Protein 1UMZ (pdb70)

Foldseek 3Di:
DFWDACVVWKDWDPDPVQWAADPRRQKIKWWDFPVDTTKMWTPFWFFFFKWKKWKAFFAAFPAQKWKKKKKWFDDQQIWMWIWIWFGHHGPDFIKTWIWIGGGNDILFIWIWTDPDRSNPGIWMWMWGDAQFWIFTDIRNATQWIFGCVVVVVDGDSGFGTIMIMIIMDGHQCQRYPGNPDHDDNVPDTGMMMIHRRDIDGQTADNVGRDRPCHCVDPCNDPCNNDDDPVNVVSNVCRLPPTIDDGSQPPCVNPVPGDPRCVVGVND/DACVVFKDWDDDRVQWAADPRRQKIKWWDFPVDTTKMWTPFWFFFFKWKKWKAFFAAFPAQKWKKKKKWADDPQIWIWIWIWFGHHHPDFIKTWIWIGGGNDILFIWIWTDPDRSNPGIWMWMWGDAQAWIFTDIRNATQWIFGCPVVLVDGDRGFATIMIMIIMGGHCCQRYPGNPDGDDNVPDTGMMMIHDRDTDGQTDHRPGGHRPCHCPDPCNDPPNSDDDPVSVVSNVCRLPPIIDDGSQPPCVNVVHGPPRCVVGVND

InterPro domains:
  IPR000757 Beta-glucanase-like, N-terminal domain [PF00722] (34-214)
  IPR000757 Beta-glucanase-like, N-terminal domain [PS51762] (20-221)
  IPR008263 Glycoside hydrolase, family 16, active site [PS01034] (107-117)
  IPR010713 Xyloglucan endo-transglycosylase, C-terminal [PF06955] (242-288)
  IPR013320 Concanavalin A-like lectin/glucanase domain superfamily [SSF49899] (29-292)
  IPR016455 Xyloglucan endotransglucosylase/hydrolase [PIRSF005604] (13-291)
  IPR016455 Xyloglucan endotransglucosylase/hydrolase [cd02176] (28-288)
  IPR044791 Beta-glucanase/XTH [PTHR31062] (31-288)

GO terms:
  GO:0030247 polysaccharide binding (F, IDA)
  GO:0005737 cytoplasm (C, EXP)
  GO:0016762 xyloglucan:xyloglucosyl transferase activity (F, EXP)

Structure (mmCIF, N/CA/C/O backbone):
data_1UMZ
#
_entry.id   1UMZ
#
_cell.length_a   188.162
_cell.length_b   188.162
_cell.length_c   45.896
_cell.angle_alpha   90.00
_cell.angle_beta   90.00
_cell.angle_gamma   120.00
#
_symmetry.space_group_name_H-M   'P 63'
#
loop_
_entity.id
_entity.type
_entity.pdbx_description
1 polymer 'XYLOGLUCAN ENDOTRANSGLYCOSYLASE'
2 branched beta-D-mannopyranose-(1-4)-2-acetamido-2-deoxy-beta-D-glucopyranose-(1-4)-2-acetamido-2-deoxy-beta-D-glucopyranose
3 branched alpha-D-xylopyranose-(1-6)-beta-D-glucopyranose-(1-4)-[beta-D-galactopyranose-(1-2)-alpha-D-xylopyranose-(1-6)]beta-D-glucopyranose-(1-4)-beta-D-glucopyranose
4 water water
#
loop_
_atom_site.group_PDB
_atom_site.id
_atom_site.type_symbol
_atom_site.label_atom_id
_atom_site.label_alt_id
_atom_site.label_comp_id
_atom_site.label_asym_id
_atom_site.label_entity_id
_atom_site.label_seq_id
_atom_site.pdbx_PDB_ins_code
_atom_site.Cartn_x
_atom_site.Cartn_y
_atom_site.Cartn_z
_atom_site.occupancy
_atom_site.B_iso_or_equiv
_atom_site.auth_seq_id
_atom_site.auth_comp_id
_atom_site.auth_asym_id
_atom_site.auth_atom_id
_atom_site.pdbx_PDB_model_num
ATOM 1 N N . PRO A 1 12 ? 59.503 58.647 -7.137 1.00 50.94 6 PRO A N 1
ATOM 2 C CA . PRO A 1 12 ? 60.143 57.301 -7.033 1.00 50.43 6 PRO A CA 1
ATOM 3 C C . PRO A 1 12 ? 60.708 56.794 -8.363 1.00 49.88 6 PRO A C 1
ATOM 4 O O . PRO A 1 12 ? 59.982 56.759 -9.354 1.00 49.70 6 PRO A O 1
ATOM 8 N N . VAL A 1 13 ? 61.985 56.406 -8.359 1.00 49.20 7 VAL A N 1
ATOM 9 C CA . VAL A 1 13 ? 62.655 55.795 -9.511 1.00 48.63 7 VAL A CA 1
ATOM 10 C C . VAL A 1 13 ? 62.724 54.270 -9.331 1.00 47.27 7 VAL A C 1
ATOM 11 O O . VAL A 1 13 ? 63.252 53.779 -8.328 1.00 47.81 7 VAL A O 1
ATOM 15 N N . ASP A 1 14 ? 62.211 53.527 -10.308 1.00 45.69 8 ASP A N 1
ATOM 16 C CA . ASP A 1 14 ? 62.205 52.061 -10.241 1.00 44.17 8 ASP A CA 1
ATOM 17 C C . ASP A 1 14 ? 63.583 51.482 -10.544 1.00 42.43 8 ASP A C 1
ATOM 18 O O . ASP A 1 14 ? 64.197 51.817 -11.563 1.00 42.35 8 ASP A O 1
ATOM 23 N N . VAL A 1 15 ? 64.054 50.601 -9.663 1.00 39.28 9 VAL A N 1
ATOM 24 C CA . VAL A 1 15 ? 65.341 49.931 -9.810 1.00 37.32 9 VAL A CA 1
ATOM 25 C C . VAL A 1 15 ? 65.148 48.430 -9.576 1.00 35.68 9 VAL A C 1
ATOM 26 O O . VAL A 1 15 ? 64.032 47.986 -9.245 1.00 34.43 9 VAL A O 1
ATOM 30 N N . ALA A 1 16 ? 66.216 47.647 -9.748 1.00 33.35 10 ALA A N 1
ATOM 31 C CA . ALA A 1 16 ? 66.117 46.207 -9.517 1.00 32.19 10 ALA A CA 1
ATOM 32 C C . ALA A 1 16 ? 66.250 45.939 -8.023 1.00 30.37 10 ALA A C 1
ATOM 33 O O . ALA A 1 16 ? 66.957 46.654 -7.317 1.00 29.64 10 ALA A O 1
ATOM 35 N N . PHE A 1 17 ? 65.599 44.872 -7.588 1.00 28.55 11 PHE A N 1
ATOM 36 C CA . PHE A 1 17 ? 65.635 44.414 -6.197 1.00 27.91 11 PHE A CA 1
ATOM 37 C C . PHE A 1 17 ? 67.053 44.398 -5.622 1.00 28.81 11 PHE A C 1
ATOM 38 O O . PHE A 1 17 ? 67.310 44.982 -4.570 1.00 27.73 11 PHE A O 1
ATOM 46 N N . GLY A 1 18 ? 67.984 43.769 -6.343 1.00 29.23 12 GLY A N 1
ATOM 47 C CA . GLY A 1 18 ? 69.328 43.542 -5.850 1.00 29.86 12 GLY A CA 1
ATOM 48 C C . GLY A 1 18 ? 70.200 44.779 -5.675 1.00 30.58 12 GLY A C 1
ATOM 49 O O . GLY A 1 18 ? 71.230 44.716 -5.009 1.00 31.08 12 GLY A O 1
ATOM 50 N N . ARG A 1 19 ? 69.783 45.908 -6.228 1.00 31.13 13 ARG A N 1
ATOM 51 C CA . ARG A 1 19 ? 70.466 47.160 -5.977 1.00 31.53 13 ARG A CA 1
ATOM 52 C C . ARG A 1 19 ? 70.368 47.577 -4.500 1.00 30.43 13 ARG A C 1
ATOM 53 O O . ARG A 1 19 ? 71.329 48.079 -3.939 1.00 30.14 13 ARG A O 1
ATOM 61 N N . ASN A 1 20 ? 69.204 47.366 -3.889 1.00 27.99 14 ASN A N 1
ATOM 62 C CA . ASN A 1 20 ? 68.915 47.927 -2.569 1.00 26.49 14 ASN A CA 1
ATOM 63 C C . ASN A 1 20 ? 68.619 46.897 -1.482 1.00 25.00 14 ASN A C 1
ATOM 64 O O . ASN A 1 20 ? 68.685 47.238 -0.307 1.00 24.38 14 ASN A O 1
ATOM 69 N N . TYR A 1 21 ? 68.284 45.661 -1.863 1.00 23.52 15 TYR A N 1
ATOM 70 C CA . TYR A 1 21 ? 67.726 44.659 -0.946 1.00 22.68 15 TYR A CA 1
ATOM 71 C C . TYR A 1 21 ? 68.429 43.300 -1.013 1.00 24.31 15 TYR A C 1
ATOM 72 O O . TYR A 1 21 ? 69.035 42.939 -2.040 1.00 24.03 15 TYR A O 1
ATOM 81 N N . VAL A 1 22 ? 68.369 42.561 0.089 1.00 23.62 16 VAL A N 1
ATOM 82 C CA . VAL A 1 22 ? 68.796 41.176 0.128 1.00 24.64 16 VAL A CA 1
ATOM 83 C C . VAL A 1 22 ? 67.703 40.322 0.749 1.00 24.95 16 VAL A C 1
ATOM 84 O O . VAL A 1 22 ? 67.013 40.783 1.671 1.00 23.61 16 VAL A O 1
ATOM 88 N N . PRO A 1 23 ? 67.570 39.076 0.306 1.00 24.89 17 PRO A N 1
ATOM 89 C CA . PRO A 1 23 ? 66.619 38.163 0.928 1.00 24.98 17 PRO A CA 1
ATOM 90 C C . PRO A 1 23 ? 67.117 37.792 2.293 1.00 26.33 17 PRO A C 1
ATOM 91 O O . PRO A 1 23 ? 68.342 37.764 2.515 1.00 26.08 17 PRO A O 1
ATOM 95 N N . THR A 1 24 ? 66.212 37.546 3.231 1.00 25.61 18 THR A N 1
ATOM 96 C CA . THR A 1 24 ? 66.682 37.045 4.525 1.00 26.87 18 THR A CA 1
ATOM 97 C C . THR A 1 24 ? 66.202 35.684 4.909 1.00 26.57 18 THR A C 1
ATOM 98 O O . THR A 1 24 ? 66.900 35.007 5.673 1.00 28.80 18 THR A O 1
ATOM 102 N N . TRP A 1 25 ? 65.045 35.261 4.415 1.00 24.62 19 TRP A N 1
ATOM 103 C CA . TRP A 1 25 ? 64.463 33.981 4.799 1.00 24.53 19 TRP A CA 1
ATOM 104 C C . TRP A 1 25 ? 63.787 33.305 3.622 1.00 25.35 19 TRP A C 1
ATOM 105 O O . TRP A 1 25 ? 63.025 33.927 2.896 1.00 24.30 19 TRP A O 1
ATOM 116 N N . ALA A 1 26 ? 64.008 31.996 3.507 1.00 26.06 20 ALA A N 1
ATOM 117 C CA . ALA A 1 26 ? 63.395 31.168 2.461 1.00 26.83 20 ALA A CA 1
ATOM 118 C C . ALA A 1 26 ? 63.656 31.770 1.081 1.00 27.93 20 ALA A C 1
ATOM 119 O O . ALA A 1 26 ? 62.752 32.222 0.382 1.00 27.51 20 ALA A O 1
ATOM 121 N N . PHE A 1 27 ? 64.930 31.755 0.689 1.00 28.85 21 PHE A N 1
ATOM 122 C CA . PHE A 1 27 ? 65.385 32.352 -0.569 1.00 29.92 21 PHE A CA 1
ATOM 123 C C . PHE A 1 27 ? 64.665 31.788 -1.770 1.00 29.60 21 PHE A C 1
ATOM 124 O O . PHE A 1 27 ? 64.463 32.489 -2.756 1.00 31.29 21 PHE A O 1
ATOM 132 N N . ASP A 1 28 ? 64.275 30.529 -1.690 1.00 28.94 22 ASP A N 1
ATOM 133 C CA . ASP A 1 28 ? 63.587 29.869 -2.803 1.00 29.30 22 ASP A CA 1
ATOM 134 C C . ASP A 1 28 ? 62.108 30.256 -2.910 1.00 27.54 22 ASP A C 1
ATOM 135 O O . ASP A 1 28 ? 61.427 29.884 -3.863 1.00 26.91 22 ASP A O 1
ATOM 140 N N . HIS A 1 29 ? 61.648 31.030 -1.930 1.00 25.10 23 HIS A N 1
ATOM 141 C CA . HIS A 1 29 ? 60.256 31.499 -1.929 1.00 22.84 23 HIS A CA 1
ATOM 142 C C . HIS A 1 29 ? 60.156 32.899 -2.516 1.00 22.44 23 HIS A C 1
ATOM 143 O O . HIS A 1 29 ? 59.062 33.466 -2.562 1.00 21.66 23 HIS A O 1
ATOM 150 N N . ILE A 1 30 ? 61.276 33.438 -2.995 1.00 22.06 24 ILE A N 1
ATOM 151 C CA . ILE A 1 30 ? 61.294 34.726 -3.687 1.00 22.68 24 ILE A CA 1
ATOM 152 C C . ILE A 1 30 ? 61.568 34.401 -5.156 1.00 24.15 24 ILE A C 1
ATOM 153 O O . ILE A 1 30 ? 62.608 33.849 -5.489 1.00 25.49 24 ILE A O 1
ATOM 158 N N . LYS A 1 31 ? 60.638 34.758 -6.025 1.00 24.90 25 LYS A N 1
ATOM 159 C CA . LYS A 1 31 ? 60.777 34.550 -7.473 1.00 25.16 25 LYS A CA 1
ATOM 160 C C . LYS A 1 31 ? 61.123 35.892 -8.087 1.00 25.21 25 LYS A C 1
ATOM 161 O O . LYS A 1 31 ? 60.442 36.886 -7.813 1.00 22.86 25 LYS A O 1
ATOM 167 N N . TYR A 1 32 ? 62.199 35.922 -8.885 1.00 25.48 26 TYR A N 1
ATOM 168 C CA . TYR A 1 32 ? 62.679 37.137 -9.540 1.00 26.16 26 TYR A CA 1
ATOM 169 C C . TYR A 1 32 ? 62.293 37.162 -11.018 1.00 27.92 26 TYR A C 1
ATOM 170 O O . TYR A 1 32 ? 62.544 36.206 -11.746 1.00 27.70 26 TYR A O 1
ATOM 179 N N . PHE A 1 33 ? 61.704 38.266 -11.468 1.00 27.68 27 PHE A N 1
ATOM 180 C CA . PHE A 1 33 ? 61.276 38.422 -12.853 1.00 28.86 27 PHE A CA 1
ATOM 181 C C . PHE A 1 33 ? 61.927 39.641 -13.421 1.00 30.26 27 PHE A C 1
ATOM 182 O O . PHE A 1 33 ? 62.271 40.576 -12.690 1.00 28.23 27 PHE A O 1
ATOM 190 N N . ASN A 1 34 ? 62.109 39.650 -14.748 1.00 31.96 28 ASN A N 1
ATOM 191 C CA . ASN A 1 34 ? 62.688 40.806 -15.437 1.00 32.95 28 ASN A CA 1
ATOM 192 C C . ASN A 1 34 ? 63.939 41.340 -14.743 1.00 32.79 28 ASN A C 1
ATOM 193 O O . ASN A 1 34 ? 64.079 42.553 -14.479 1.00 32.26 28 ASN A O 1
ATOM 198 N N . GLY A 1 35 ? 64.857 40.430 -14.432 1.00 32.53 29 GLY A N 1
ATOM 199 C CA . GLY A 1 35 ? 66.116 40.788 -13.812 1.00 32.53 29 GLY A CA 1
ATOM 200 C C . GLY A 1 35 ? 66.024 41.269 -12.353 1.00 33.00 29 GLY A C 1
ATOM 201 O O . GLY A 1 35 ? 66.966 41.867 -11.831 1.00 33.08 29 GLY A O 1
ATOM 202 N N . GLY A 1 36 ? 64.915 40.962 -11.689 1.00 32.42 30 GLY A N 1
ATOM 203 C CA . GLY A 1 36 ? 64.661 41.479 -10.350 1.00 31.94 30 GLY A CA 1
ATOM 204 C C . GLY A 1 36 ? 63.899 42.791 -10.327 1.00 31.22 30 GLY A C 1
ATOM 205 O O . GLY A 1 36 ? 63.694 43.346 -9.235 1.00 30.79 30 GLY A O 1
ATOM 206 N N . ASN A 1 37 ? 63.467 43.304 -11.483 1.00 29.41 31 ASN A N 1
ATOM 207 C CA . ASN A 1 37 ? 62.609 44.490 -11.486 1.00 29.17 31 ASN A CA 1
ATOM 208 C C . ASN A 1 37 ? 61.215 44.218 -10.893 1.00 28.06 31 ASN A C 1
ATOM 209 O O . ASN A 1 37 ? 60.498 45.155 -10.525 1.00 27.98 31 ASN A O 1
ATOM 214 N N . GLU A 1 38 ? 60.824 42.942 -10.852 1.00 26.75 32 GLU A N 1
ATOM 215 C CA . GLU A 1 38 ? 59.612 42.488 -10.173 1.00 26.22 32 GLU A CA 1
ATOM 216 C C . GLU A 1 38 ? 59.949 41.218 -9.401 1.00 25.86 32 GLU A C 1
ATOM 217 O O . GLU A 1 38 ? 60.709 40.354 -9.887 1.00 25.61 32 GLU A O 1
ATOM 223 N N . ILE A 1 39 ? 59.469 41.118 -8.158 1.00 23.69 33 ILE A N 1
ATOM 224 C CA . ILE A 1 39 ? 59.604 39.875 -7.411 1.00 22.16 33 ILE A CA 1
ATOM 225 C C . ILE A 1 39 ? 58.267 39.401 -6.858 1.00 21.19 33 ILE A C 1
ATOM 226 O O . ILE A 1 39 ? 57.320 40.202 -6.703 1.00 20.56 33 ILE A O 1
ATOM 231 N N . GLN A 1 40 ? 58.167 38.102 -6.602 1.00 19.58 34 GLN A N 1
ATOM 232 C CA . GLN A 1 40 ? 57.018 37.509 -5.956 1.00 20.43 34 GLN A CA 1
ATOM 233 C C . GLN A 1 40 ? 57.481 36.841 -4.693 1.00 20.06 34 GLN A C 1
ATOM 234 O O . GLN A 1 40 ? 58.496 36.125 -4.687 1.00 21.76 34 GLN A O 1
ATOM 240 N N . LEU A 1 41 ? 56.802 37.129 -3.584 1.00 19.10 35 LEU A N 1
ATOM 241 C CA . LEU A 1 41 ? 56.993 36.419 -2.340 1.00 18.54 35 LEU A CA 1
ATOM 242 C C . LEU A 1 41 ? 55.889 35.375 -2.197 1.00 18.61 35 LEU A C 1
ATOM 243 O O . LEU A 1 41 ? 54.704 35.668 -2.383 1.00 19.25 35 LEU A O 1
ATOM 248 N N . HIS A 1 42 ? 56.284 34.148 -1.863 1.00 18.93 36 HIS A N 1
ATOM 249 C CA . HIS A 1 42 ? 55.405 33.000 -1.726 1.00 19.53 36 HIS A CA 1
ATOM 250 C C . HIS A 1 42 ? 55.327 32.557 -0.255 1.00 19.53 36 HIS A C 1
ATOM 251 O O . HIS A 1 42 ? 56.348 32.539 0.453 1.00 20.94 36 HIS A O 1
ATOM 258 N N . LEU A 1 43 ? 54.124 32.186 0.148 1.00 19.52 37 LEU A N 1
ATOM 259 C CA . LEU A 1 43 ? 53.801 31.678 1.480 1.00 20.65 37 LEU A CA 1
ATOM 260 C C . LEU A 1 43 ? 53.030 30.361 1.358 1.00 22.00 37 LEU A C 1
ATOM 261 O O . LEU A 1 43 ? 52.007 30.276 0.643 1.00 21.80 37 LEU A O 1
ATOM 266 N N . ASP A 1 44 ? 53.530 29.330 2.039 1.00 22.95 38 ASP A N 1
ATOM 267 C CA . ASP A 1 44 ? 52.810 28.064 2.136 1.00 23.91 38 ASP A CA 1
ATOM 268 C C . ASP A 1 44 ? 52.854 27.604 3.591 1.00 24.40 38 ASP A C 1
ATOM 269 O O . ASP A 1 44 ? 53.363 28.316 4.443 1.00 23.30 38 ASP A O 1
ATOM 274 N N . LYS A 1 45 ? 52.337 26.417 3.881 1.00 24.86 39 LYS A N 1
ATOM 275 C CA . LYS A 1 45 ? 52.201 26.015 5.283 1.00 26.36 39 LYS A CA 1
ATOM 276 C C . LYS A 1 45 ? 53.527 25.848 6.012 1.00 25.14 39 LYS A C 1
ATOM 277 O O . LYS A 1 45 ? 53.550 25.906 7.229 1.00 26.68 39 LYS A O 1
ATOM 283 N N . TYR A 1 46 ? 54.620 25.663 5.301 1.00 24.51 40 TYR A N 1
ATOM 284 C CA . TYR A 1 46 ? 55.936 25.501 5.946 1.00 24.43 40 TYR A CA 1
ATOM 285 C C . TYR A 1 46 ? 56.646 26.808 6.183 1.00 23.54 40 TYR A C 1
ATOM 286 O O . TYR A 1 46 ? 57.414 26.951 7.130 1.00 22.63 40 TYR A O 1
ATOM 295 N N . THR A 1 47 ? 56.474 27.747 5.250 1.00 21.68 41 THR A N 1
ATOM 296 C CA . THR A 1 47 ? 57.219 28.985 5.368 1.00 20.53 41 THR A CA 1
ATOM 297 C C . THR A 1 47 ? 56.624 30.120 4.545 1.00 19.23 41 THR A C 1
ATOM 298 O O . THR A 1 47 ? 56.065 29.886 3.488 1.00 19.50 41 THR A O 1
ATOM 302 N N . GLY A 1 48 ? 56.772 31.333 5.062 1.00 19.81 42 GLY A N 1
ATOM 303 C CA . GLY A 1 48 ? 56.718 32.544 4.271 1.00 19.72 42 GLY A CA 1
ATOM 304 C C . GLY A 1 48 ? 58.118 32.982 3.919 1.00 20.02 42 GLY A C 1
ATOM 305 O O . GLY A 1 48 ? 59.054 32.176 3.841 1.00 20.80 42 GLY A O 1
ATOM 306 N N . THR A 1 49 ? 58.301 34.277 3.706 1.00 17.82 43 THR A N 1
ATOM 307 C CA . THR A 1 49 ? 59.575 34.787 3.247 1.00 18.49 43 THR A CA 1
ATOM 308 C C . THR A 1 49 ? 59.666 36.275 3.513 1.00 19.36 43 THR A C 1
ATOM 309 O O . THR A 1 49 ? 58.664 36.931 3.850 1.00 18.78 43 THR A O 1
ATOM 313 N N . GLY A 1 50 ? 60.864 36.800 3.385 1.00 19.14 44 GLY A N 1
ATOM 314 C CA . GLY A 1 50 ? 61.116 38.198 3.590 1.00 19.75 44 GLY A CA 1
ATOM 315 C C . GLY A 1 50 ? 62.465 38.636 3.094 1.00 19.95 44 GLY A C 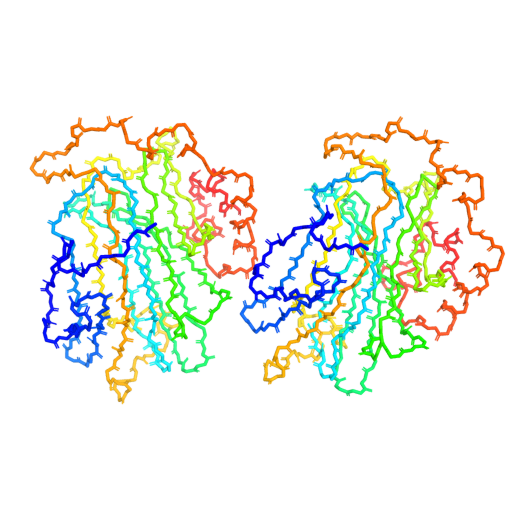1
ATOM 316 O O . GLY A 1 50 ? 63.360 37.811 2.764 1.00 19.77 44 GLY A O 1
ATOM 317 N N . PHE A 1 51 ? 62.623 39.945 3.069 1.00 17.57 45 PHE A N 1
ATOM 318 C CA . PHE A 1 51 ? 63.828 40.578 2.619 1.00 18.74 45 PHE A CA 1
ATOM 319 C C . PHE A 1 51 ? 64.055 41.878 3.351 1.00 18.65 45 PHE A C 1
ATOM 320 O O . PHE A 1 51 ? 63.168 42.354 4.039 1.00 19.09 45 PHE A O 1
ATOM 328 N N . GLN A 1 52 ? 65.238 42.438 3.207 1.00 18.95 46 GLN A N 1
ATOM 329 C CA . GLN A 1 52 ? 65.575 43.670 3.902 1.00 20.25 46 GLN A CA 1
ATOM 330 C C . GLN A 1 52 ? 66.600 44.459 3.134 1.00 20.70 46 GLN A C 1
ATOM 331 O O . GLN A 1 52 ? 67.303 43.931 2.241 1.00 20.37 46 GLN A O 1
ATOM 337 N N . SER A 1 53 ? 66.671 45.745 3.449 1.00 20.19 47 SER A N 1
ATOM 338 C CA . SER A 1 53 ? 67.597 46.632 2.782 1.00 20.17 47 SER A CA 1
ATOM 339 C C . SER A 1 53 ? 69.019 46.324 3.197 1.00 21.68 47 SER A C 1
ATOM 340 O O . SER A 1 53 ? 69.282 45.885 4.323 1.00 21.62 47 SER A O 1
ATOM 343 N N . LYS A 1 54 ? 69.932 46.493 2.263 1.00 22.79 48 LYS A N 1
ATOM 344 C CA . LYS A 1 54 ? 71.375 46.389 2.542 1.00 25.31 48 LYS A CA 1
ATOM 345 C C . LYS A 1 54 ? 71.822 47.490 3.501 1.00 25.82 48 LYS A C 1
ATOM 346 O O . LYS A 1 54 ? 72.612 47.240 4.398 1.00 28.01 48 LYS A O 1
ATOM 352 N N . GLY A 1 55 ? 71.284 48.682 3.326 1.00 25.45 49 GLY A N 1
ATOM 353 C CA . GLY A 1 55 ? 71.638 49.831 4.136 1.00 25.69 49 GLY A CA 1
ATOM 354 C C . GLY A 1 55 ? 70.674 50.129 5.275 1.00 25.08 49 GLY A C 1
ATOM 355 O O . GLY A 1 55 ? 69.565 49.574 5.320 1.00 23.68 49 GLY A O 1
ATOM 356 N N . SER A 1 56 ? 71.152 50.955 6.215 1.00 25.64 50 SER A N 1
ATOM 357 C CA . SER A 1 56 ? 70.363 51.576 7.304 1.00 25.93 50 SER A CA 1
ATOM 358 C C . SER A 1 56 ? 70.296 53.077 7.074 1.00 25.04 50 SER A C 1
ATOM 359 O O . SER A 1 56 ? 71.248 53.676 6.551 1.00 25.41 50 SER A O 1
ATOM 362 N N . TYR A 1 57 ? 69.184 53.692 7.456 1.00 23.37 51 TYR A N 1
ATOM 363 C CA . TYR A 1 57 ? 68.887 55.078 7.102 1.00 23.44 51 TYR A CA 1
ATOM 364 C C . TYR A 1 57 ? 68.319 55.820 8.269 1.00 24.33 51 TYR A C 1
ATOM 365 O O . TYR A 1 57 ? 67.569 55.250 9.056 1.00 22.29 51 TYR A O 1
ATOM 374 N N . LEU A 1 58 ? 68.650 57.099 8.368 1.00 24.62 52 LEU A N 1
ATOM 375 C CA . LEU A 1 58 ? 68.037 57.992 9.353 1.00 25.71 52 LEU A CA 1
ATOM 376 C C . LEU A 1 58 ? 67.448 59.119 8.522 1.00 25.40 52 LEU A C 1
ATOM 377 O O . LEU A 1 58 ? 68.165 59.997 8.058 1.00 25.58 52 LEU A O 1
ATOM 382 N N . PHE A 1 59 ? 66.133 59.054 8.333 1.00 23.62 53 PHE A N 1
ATOM 383 C CA . PHE A 1 59 ? 65.351 59.895 7.441 1.00 23.01 53 PHE A CA 1
ATOM 384 C C . PHE A 1 59 ? 65.506 59.504 5.960 1.00 22.12 53 PHE A C 1
ATOM 385 O O . PHE A 1 59 ? 66.534 58.972 5.547 1.00 23.36 53 PHE A O 1
ATOM 393 N N . GLY A 1 60 ? 64.469 59.795 5.205 1.00 22.37 54 GLY A N 1
ATOM 394 C CA . GLY A 1 60 ? 64.413 59.513 3.772 1.00 22.68 54 GLY A CA 1
ATOM 395 C C . GLY A 1 60 ? 63.031 59.307 3.232 1.00 22.61 54 GLY A C 1
ATOM 396 O O . GLY A 1 60 ? 61.996 59.497 3.907 1.00 21.72 54 GLY A O 1
ATOM 397 N N . HIS A 1 61 ? 63.021 58.904 1.954 1.00 22.97 55 HIS A N 1
ATOM 398 C CA . HIS A 1 61 ? 61.825 58.665 1.184 1.00 23.21 55 HIS A CA 1
ATOM 399 C C . HIS A 1 61 ? 61.958 57.257 0.654 1.00 21.86 55 HIS A C 1
ATOM 400 O O . HIS A 1 61 ? 62.918 56.941 -0.022 1.00 22.16 55 HIS A O 1
ATOM 407 N N . PHE A 1 62 ? 61.003 56.408 1.006 1.00 21.71 56 PHE A N 1
ATOM 408 C CA . PHE A 1 62 ? 61.079 54.957 0.803 1.00 20.83 56 PHE A CA 1
ATOM 409 C C . PHE A 1 62 ? 59.779 54.525 0.149 1.00 20.79 56 PHE A C 1
ATOM 410 O O . PHE A 1 62 ? 58.712 54.835 0.646 1.00 19.10 56 PHE A O 1
ATOM 418 N N . SER A 1 63 ? 59.844 53.807 -0.974 1.00 20.46 57 SER A N 1
ATOM 419 C CA . SER A 1 63 ? 58.623 53.492 -1.719 1.00 21.45 57 SER A CA 1
ATOM 420 C C . SER A 1 63 ? 58.730 52.118 -2.363 1.00 20.82 57 SER A C 1
ATOM 421 O O . SER A 1 63 ? 59.803 51.717 -2.826 1.00 20.20 57 SER A O 1
ATOM 424 N N . MET A 1 64 ? 57.613 51.425 -2.356 1.00 20.31 58 MET A N 1
ATOM 425 C CA . MET A 1 64 ? 57.460 50.099 -2.928 1.00 21.10 58 MET A CA 1
ATOM 426 C C . MET A 1 64 ? 56.171 50.072 -3.736 1.00 20.50 58 MET A C 1
ATOM 427 O O . MET A 1 64 ? 55.097 50.489 -3.265 1.00 19.87 58 MET A O 1
ATOM 432 N N . GLN A 1 65 ? 56.244 49.506 -4.942 1.00 19.04 59 GLN A N 1
ATOM 433 C CA . GLN A 1 65 ? 55.042 49.133 -5.642 1.00 19.17 59 GLN A CA 1
ATOM 434 C C . GLN A 1 65 ? 54.659 47.725 -5.255 1.00 18.30 59 GLN A C 1
ATOM 435 O O . GLN A 1 65 ? 55.499 46.841 -5.274 1.00 18.77 59 GLN A O 1
ATOM 441 N N . MET A 1 66 ? 53.426 47.532 -4.841 1.00 17.08 60 MET A N 1
ATOM 442 C CA . MET A 1 66 ? 52.939 46.252 -4.413 1.00 17.73 60 MET A CA 1
ATOM 443 C C . MET A 1 66 ? 51.604 45.885 -5.014 1.00 17.80 60 MET A C 1
ATOM 444 O O . MET A 1 66 ? 50.709 46.737 -5.205 1.00 18.97 60 MET A O 1
ATOM 449 N N . LYS A 1 67 ? 51.441 44.587 -5.256 1.00 17.34 61 LYS A N 1
ATOM 450 C CA . LYS A 1 67 ? 50.172 44.010 -5.705 1.00 18.84 61 LYS A CA 1
ATOM 451 C C . LYS A 1 67 ? 49.929 42.826 -4.792 1.00 18.77 61 LYS A C 1
ATOM 452 O O . LYS A 1 67 ? 50.776 41.950 -4.658 1.00 19.43 61 LYS A O 1
ATOM 458 N N . LEU A 1 68 ? 48.804 42.853 -4.098 1.00 19.07 62 LEU A N 1
ATOM 459 C CA . LEU A 1 68 ? 48.588 41.989 -2.967 1.00 19.08 62 LEU A CA 1
ATOM 460 C C . LEU A 1 68 ? 48.055 40.596 -3.414 1.00 19.15 62 LEU A C 1
ATOM 461 O O . LEU A 1 68 ? 47.900 40.306 -4.621 1.00 19.47 62 LEU A O 1
ATOM 466 N N . VAL A 1 69 ? 47.895 39.722 -2.441 1.00 19.72 63 VAL A N 1
ATOM 467 C CA . VAL A 1 69 ? 47.536 38.321 -2.655 1.00 19.51 63 VAL A CA 1
ATOM 468 C C . VAL A 1 69 ? 46.095 38.223 -3.180 1.00 20.57 63 VAL A C 1
ATOM 469 O O . VAL A 1 69 ? 45.164 38.621 -2.503 1.00 21.75 63 VAL A O 1
ATOM 473 N N . PRO A 1 70 ? 45.919 37.670 -4.371 1.00 22.55 64 PRO A N 1
ATOM 474 C CA . PRO A 1 70 ? 44.579 37.574 -4.969 1.00 23.83 64 PRO A CA 1
ATOM 475 C C . PRO A 1 70 ? 43.746 36.455 -4.355 1.00 25.28 64 PRO A C 1
ATOM 476 O O . PRO A 1 70 ? 44.295 35.633 -3.606 1.00 25.29 64 PRO A O 1
ATOM 480 N N . GLY A 1 71 ? 42.444 36.404 -4.664 1.00 25.71 65 GLY A N 1
ATOM 481 C CA . GLY A 1 71 ? 41.574 35.348 -4.162 1.00 25.99 65 GLY A CA 1
ATOM 482 C C . GLY A 1 71 ? 41.429 35.268 -2.648 1.00 26.08 65 GLY A C 1
ATOM 483 O O . GLY A 1 71 ? 41.178 36.261 -1.977 1.00 26.01 65 GLY A O 1
ATOM 484 N N . ASP A 1 72 ? 41.545 34.069 -2.093 1.00 25.64 66 ASP A N 1
ATOM 485 C CA . ASP A 1 72 ? 41.515 33.897 -0.641 1.00 26.87 66 ASP A CA 1
ATOM 486 C C . ASP A 1 72 ? 42.903 34.210 -0.085 1.00 25.60 66 ASP A C 1
ATOM 487 O O . ASP A 1 72 ? 43.860 33.481 -0.363 1.00 25.06 66 ASP A O 1
ATOM 492 N N . SER A 1 73 ? 42.979 35.279 0.707 1.00 24.28 67 SER A N 1
ATOM 493 C CA . SER A 1 73 ? 44.208 35.707 1.380 1.00 22.95 67 SER A CA 1
ATOM 494 C C . SER A 1 73 ? 44.017 35.764 2.898 1.00 22.70 67 SER A C 1
ATOM 495 O O . SER A 1 73 ? 44.803 36.384 3.614 1.00 22.53 67 SER A O 1
ATOM 498 N N . ALA A 1 74 ? 42.952 35.144 3.391 1.00 22.56 68 ALA A N 1
ATOM 499 C CA . ALA A 1 74 ? 42.603 35.217 4.797 1.00 23.56 68 ALA A CA 1
ATOM 500 C C . ALA A 1 74 ? 43.728 34.697 5.654 1.00 23.01 68 ALA A C 1
ATOM 501 O O . ALA A 1 74 ? 44.377 33.693 5.308 1.00 23.51 68 ALA A O 1
ATOM 503 N N . GLY A 1 75 ? 43.963 35.414 6.748 1.00 23.36 69 GLY A N 1
ATOM 504 C CA . GLY A 1 75 ? 44.972 35.067 7.718 1.00 24.08 69 GLY A CA 1
ATOM 505 C C . GLY A 1 75 ? 46.380 35.501 7.366 1.00 23.41 69 GLY A C 1
ATOM 506 O O . GLY A 1 75 ? 47.273 35.353 8.198 1.00 24.99 69 GLY A O 1
ATOM 507 N N . THR A 1 76 ? 46.598 36.021 6.163 1.00 21.44 70 THR A N 1
ATOM 508 C CA . THR A 1 76 ? 47.944 36.393 5.773 1.00 20.05 70 THR A CA 1
ATOM 509 C C . THR A 1 76 ? 48.173 37.858 6.046 1.00 19.16 70 THR A C 1
ATOM 510 O O . THR A 1 76 ? 47.232 38.682 5.939 1.00 18.99 70 THR A O 1
ATOM 514 N N . VAL A 1 77 ? 49.427 38.190 6.327 1.00 17.98 71 VAL A N 1
ATOM 515 C CA . VAL A 1 77 ? 49.894 39.556 6.447 1.00 18.04 71 VAL A CA 1
ATOM 516 C C . VAL A 1 77 ? 51.080 39.809 5.501 1.00 17.10 71 VAL A C 1
ATOM 517 O O . VAL A 1 77 ? 52.083 39.097 5.536 1.00 16.55 71 VAL A O 1
ATOM 521 N N . THR A 1 78 ? 50.958 40.814 4.640 1.00 16.23 72 THR A N 1
ATOM 522 C CA . THR A 1 78 ? 52.051 41.261 3.809 1.00 16.94 72 THR A CA 1
ATOM 523 C C . THR A 1 78 ? 52.510 42.571 4.440 1.00 18.39 72 THR A C 1
ATOM 524 O O . THR A 1 78 ? 51.685 43.503 4.616 1.00 15.93 72 THR A O 1
ATOM 528 N N . ALA A 1 79 ? 53.757 42.614 4.874 1.00 17.88 73 ALA A N 1
ATOM 529 C CA . ALA A 1 79 ? 54.326 43.763 5.585 1.00 18.51 73 ALA A CA 1
ATOM 530 C C . ALA A 1 79 ? 55.384 44.479 4.787 1.00 19.35 73 ALA A C 1
ATOM 531 O O . ALA A 1 79 ? 56.146 43.878 4.049 1.00 20.24 73 ALA A O 1
ATOM 533 N N . PHE A 1 80 ? 55.392 45.807 4.853 1.00 17.16 74 PHE A N 1
ATOM 534 C CA . PHE A 1 80 ? 56.415 46.647 4.293 1.00 16.78 74 PHE A CA 1
ATOM 535 C C . PHE A 1 80 ? 56.663 47.665 5.385 1.00 16.69 74 PHE A C 1
ATOM 536 O O . PHE A 1 80 ? 55.756 48.388 5.727 1.00 16.53 74 PHE A O 1
ATOM 544 N N . TYR A 1 81 ? 57.857 47.689 5.963 1.00 16.36 75 TYR A N 1
ATOM 545 C CA . TYR A 1 81 ? 58.089 48.462 7.189 1.00 16.51 75 TYR A CA 1
ATOM 546 C C . TYR A 1 81 ? 59.528 48.870 7.364 1.00 17.33 75 TYR A C 1
ATOM 547 O O . TYR A 1 81 ? 60.437 48.319 6.713 1.00 16.93 75 TYR A O 1
ATOM 556 N N . LEU A 1 82 ? 59.744 49.912 8.168 1.00 16.04 76 LEU A N 1
ATOM 557 C CA . LEU A 1 82 ? 61.074 50.304 8.596 1.00 16.33 76 LEU A CA 1
ATOM 558 C C . LEU A 1 82 ? 61.187 49.953 10.066 1.00 17.48 76 LEU A C 1
ATOM 559 O O . LEU A 1 82 ? 60.232 50.118 10.802 1.00 17.11 76 LEU A O 1
ATOM 564 N N . SER A 1 83 ? 62.341 49.457 10.473 1.00 18.21 77 SER A N 1
ATOM 565 C CA . SER A 1 83 ? 62.585 49.220 11.897 1.00 19.60 77 SER A CA 1
ATOM 566 C C . SER A 1 83 ? 64.050 49.414 12.287 1.00 20.62 77 SER A C 1
ATOM 567 O O . SER A 1 83 ? 64.966 49.070 11.531 1.00 19.47 77 SER A O 1
ATOM 570 N N . SER A 1 84 ? 64.277 49.955 13.483 1.00 22.39 78 SER A N 1
ATOM 571 C CA . SER A 1 84 ? 65.629 49.984 14.059 1.00 24.90 78 SER A CA 1
ATOM 572 C C . SER A 1 84 ? 65.906 48.620 14.699 1.00 28.46 78 SER A C 1
ATOM 573 O O . SER A 1 84 ? 65.019 47.806 14.782 1.00 26.68 78 SER A O 1
ATOM 576 N N . GLN A 1 85 ? 67.121 48.405 15.194 1.00 34.07 79 GLN A N 1
ATOM 577 C CA . GLN A 1 85 ? 67.561 47.078 15.675 1.00 39.86 79 GLN A CA 1
ATOM 578 C C . GLN A 1 85 ? 67.432 46.852 17.182 1.00 42.78 79 GLN A C 1
ATOM 579 O O . GLN A 1 85 ? 67.061 45.753 17.636 1.00 45.08 79 GLN A O 1
ATOM 585 N N . ASN A 1 86 ? 67.798 47.860 17.963 1.00 45.48 80 ASN A N 1
ATOM 586 C CA . ASN A 1 86 ? 67.996 47.639 19.402 1.00 47.01 80 ASN A CA 1
ATOM 587 C C . ASN A 1 86 ? 66.665 47.417 20.100 1.00 46.74 80 ASN A C 1
ATOM 588 O O . ASN A 1 86 ? 65.611 47.448 19.462 1.00 47.70 80 ASN A O 1
ATOM 593 N N . SER A 1 87 ? 66.724 47.157 21.405 1.00 46.14 81 SER A N 1
ATOM 594 C CA . SER A 1 87 ? 65.554 47.267 22.271 1.00 44.96 81 SER A CA 1
ATOM 595 C C . SER A 1 87 ? 65.237 48.763 22.352 1.00 42.75 81 SER A C 1
ATOM 596 O O . SER A 1 87 ? 66.080 49.591 21.975 1.00 43.17 81 SER A O 1
ATOM 599 N N . GLU A 1 88 ? 64.046 49.103 22.845 1.00 39.29 82 GLU A N 1
ATOM 600 C CA . GLU A 1 88 ? 63.482 50.446 22.691 1.00 37.13 82 GLU A CA 1
ATOM 601 C C . GLU A 1 88 ? 63.445 50.853 21.197 1.00 33.59 82 GLU A C 1
ATOM 602 O O . GLU A 1 88 ? 63.759 51.975 20.825 1.00 31.62 82 GLU A O 1
ATOM 608 N N . HIS A 1 89 ? 63.025 49.916 20.370 1.00 30.34 83 HIS A N 1
ATOM 609 C CA . HIS A 1 89 ? 63.037 50.125 18.912 1.00 28.89 83 HIS A CA 1
ATOM 610 C C . HIS A 1 89 ? 61.971 51.081 18.398 1.00 26.21 83 HIS A C 1
ATOM 611 O O . HIS A 1 89 ? 60.912 51.310 19.031 1.00 24.66 83 HIS A O 1
ATOM 618 N N . ASP A 1 90 ? 62.278 51.660 17.233 1.00 23.82 84 ASP A N 1
ATOM 619 C CA . ASP A 1 90 ? 61.372 52.490 16.485 1.00 22.41 84 ASP A CA 1
ATOM 620 C C . ASP A 1 90 ? 60.986 51.669 15.221 1.00 21.56 84 ASP A C 1
ATOM 621 O O . ASP A 1 90 ? 61.776 50.861 14.747 1.00 20.13 84 ASP A O 1
ATOM 626 N N . GLU A 1 91 ? 59.777 51.871 14.747 1.00 20.19 85 GLU A N 1
ATOM 627 C CA . GLU A 1 91 ? 59.242 51.150 13.602 1.00 20.48 85 GLU A CA 1
ATOM 628 C C . GLU A 1 91 ? 58.091 51.925 12.977 1.00 20.16 85 GLU A C 1
ATOM 629 O O . GLU A 1 91 ? 57.283 52.530 13.659 1.00 19.60 85 GLU A O 1
ATOM 635 N N . ILE A 1 92 ? 58.020 51.874 11.645 1.00 18.71 86 ILE A N 1
ATOM 636 C CA . ILE A 1 92 ? 56.983 52.494 10.863 1.00 18.53 86 ILE A CA 1
ATOM 637 C C . ILE A 1 92 ? 56.432 51.348 9.986 1.00 19.05 86 ILE A C 1
ATOM 638 O O . ILE A 1 92 ? 57.198 50.799 9.198 1.00 19.31 86 ILE A O 1
ATOM 643 N N . ASP A 1 93 ? 55.152 51.006 10.118 1.00 18.27 87 ASP A N 1
ATOM 644 C CA . ASP A 1 93 ? 54.576 49.783 9.503 1.00 19.11 87 ASP A CA 1
ATOM 645 C C . ASP A 1 93 ? 53.430 50.008 8.533 1.00 18.62 87 ASP A C 1
ATOM 646 O O . ASP A 1 93 ? 52.449 50.710 8.864 1.00 18.85 87 ASP A O 1
ATOM 651 N N . PHE A 1 94 ? 53.500 49.321 7.380 1.00 16.87 88 PHE A N 1
ATOM 652 C CA . PHE A 1 94 ? 52.352 48.961 6.553 1.00 16.93 88 PHE A CA 1
ATOM 653 C C . PHE A 1 94 ? 52.143 47.448 6.706 1.00 17.48 88 PHE A C 1
ATOM 654 O O . PHE A 1 94 ? 53.094 46.669 6.446 1.00 17.07 88 PHE A O 1
ATOM 662 N N . GLU A 1 95 ? 50.948 47.022 7.107 1.00 15.83 89 GLU A N 1
ATOM 663 C CA . GLU A 1 95 ? 50.599 45.615 7.235 1.00 16.56 89 GLU A CA 1
ATOM 664 C C . GLU A 1 95 ? 49.274 45.399 6.530 1.00 17.42 89 GLU A C 1
ATOM 665 O O . GLU A 1 95 ? 48.232 45.941 6.934 1.00 17.21 89 GLU A O 1
ATOM 671 N N . PHE A 1 96 ? 49.328 44.657 5.425 1.00 16.54 90 PHE A N 1
ATOM 672 C CA . PHE A 1 96 ? 48.151 44.364 4.607 1.00 16.33 90 PHE A CA 1
ATOM 673 C C . PHE A 1 96 ? 47.555 43.063 5.056 1.00 16.82 90 PHE A C 1
ATOM 674 O O . PHE A 1 96 ? 48.198 42.006 4.943 1.00 16.91 90 PHE A O 1
ATOM 682 N N . LEU A 1 97 ? 46.345 43.135 5.588 1.00 16.63 91 LEU A N 1
ATOM 683 C CA . LEU A 1 97 ? 45.647 41.997 6.149 1.00 17.77 91 LEU A CA 1
ATOM 684 C C . LEU A 1 97 ? 44.632 41.419 5.167 1.00 18.12 91 LEU A C 1
ATOM 685 O O . LEU A 1 97 ? 43.657 42.090 4.743 1.00 19.07 91 LEU A O 1
ATOM 690 N N . GLY A 1 98 ? 44.853 40.169 4.756 1.00 19.04 92 GLY A N 1
ATOM 691 C CA . GLY A 1 98 ? 44.052 39.556 3.717 1.00 19.67 92 GLY A CA 1
ATOM 692 C C . GLY A 1 98 ? 42.660 39.132 4.181 1.00 20.25 92 GLY A C 1
ATOM 693 O O . GLY A 1 98 ? 42.261 39.335 5.333 1.00 20.54 92 GLY A O 1
ATOM 694 N N . ASN A 1 99 ? 41.945 38.483 3.275 1.00 22.25 93 ASN A N 1
ATOM 695 C CA . ASN A 1 99 ? 40.551 38.130 3.513 1.00 23.55 93 ASN A CA 1
ATOM 696 C C . ASN A 1 99 ? 40.073 36.987 2.615 1.00 24.81 93 ASN A C 1
ATOM 697 O O . ASN A 1 99 ? 40.678 36.682 1.622 1.00 25.06 93 ASN A O 1
ATOM 702 N N . ARG A 1 100 ? 38.952 36.385 2.988 1.00 27.72 94 ARG A N 1
ATOM 703 C CA . ARG A 1 100 ? 38.244 35.436 2.138 1.00 29.92 94 ARG A CA 1
ATOM 704 C C . ARG A 1 100 ? 37.980 36.077 0.796 1.00 30.68 94 ARG A C 1
ATOM 705 O O . ARG A 1 100 ? 37.890 37.303 0.691 1.00 30.15 94 ARG A O 1
ATOM 713 N N . THR A 1 101 ? 37.835 35.237 -0.225 1.00 32.25 95 THR A N 1
ATOM 714 C CA . THR A 1 101 ? 37.614 35.704 -1.586 1.00 33.72 95 THR A CA 1
ATOM 715 C C . THR A 1 101 ? 36.469 36.718 -1.657 1.00 33.47 95 THR A C 1
ATOM 716 O O . THR A 1 101 ? 35.424 36.544 -1.015 1.00 33.27 95 THR A O 1
ATOM 720 N N . GLY A 1 102 ? 36.712 37.802 -2.389 1.00 34.03 96 GLY A N 1
ATOM 721 C CA . GLY A 1 102 ? 35.732 38.869 -2.572 1.00 33.93 96 GLY A CA 1
ATOM 722 C C . GLY A 1 102 ? 35.445 39.742 -1.370 1.00 33.59 96 GLY A C 1
ATOM 723 O O . GLY A 1 102 ? 34.525 40.574 -1.411 1.00 34.11 96 GLY A O 1
ATOM 724 N N . GLN A 1 103 ? 36.196 39.565 -0.284 1.00 31.75 97 GLN A N 1
ATOM 725 C CA . GLN A 1 103 ? 36.036 40.396 0.893 1.00 30.44 97 GLN A CA 1
ATOM 726 C C . GLN A 1 103 ? 37.263 41.324 0.997 1.00 28.82 97 GLN A C 1
ATOM 727 O O . GLN A 1 103 ? 38.335 40.987 0.489 1.00 28.23 97 GLN A O 1
ATOM 733 N N . PRO A 1 104 ? 37.098 42.504 1.587 1.00 27.11 98 PRO A N 1
ATOM 734 C CA . PRO A 1 104 ? 38.126 43.551 1.491 1.00 25.29 98 PRO A CA 1
ATOM 735 C C . PRO A 1 104 ? 39.384 43.342 2.335 1.00 23.17 98 PRO A C 1
ATOM 736 O O . PRO A 1 104 ? 39.338 42.928 3.470 1.00 22.70 98 PRO A O 1
ATOM 740 N N . TYR A 1 105 ? 40.513 43.642 1.708 1.00 22.62 99 TYR A N 1
ATOM 741 C CA . TYR A 1 105 ? 41.793 43.796 2.382 1.00 21.56 99 TYR A CA 1
ATOM 742 C C . TYR A 1 105 ? 41.699 44.947 3.372 1.00 21.58 99 TYR A C 1
ATOM 743 O O . TYR A 1 105 ? 40.996 45.953 3.126 1.00 20.70 99 TYR A O 1
ATOM 752 N N . ILE A 1 106 ? 42.444 44.836 4.466 1.00 20.62 100 ILE A N 1
ATOM 753 C CA . ILE A 1 106 ? 42.687 46.002 5.332 1.00 19.95 100 ILE A CA 1
ATOM 754 C C . ILE A 1 106 ? 44.134 46.438 5.181 1.00 19.43 100 ILE A C 1
ATOM 755 O O . ILE A 1 106 ? 45.027 45.567 5.184 1.00 17.99 100 ILE A O 1
ATOM 760 N N . LEU A 1 107 ? 44.393 47.732 5.061 1.00 18.61 101 LEU A N 1
ATOM 761 C CA . LEU A 1 107 ? 45.741 48.256 5.245 1.00 18.09 101 LEU A CA 1
ATOM 762 C C . LEU A 1 107 ? 45.861 48.809 6.681 1.00 19.34 101 LEU A C 1
ATOM 763 O O . LEU A 1 107 ? 45.221 49.816 7.020 1.00 19.92 101 LEU A O 1
ATOM 768 N N . GLN A 1 108 ? 46.621 48.118 7.515 1.00 18.53 102 GLN A N 1
ATOM 769 C CA . GLN A 1 108 ? 46.957 48.585 8.864 1.00 18.62 102 GLN A CA 1
ATOM 770 C C . GLN A 1 108 ? 48.283 49.317 8.870 1.00 20.06 102 GLN A C 1
ATOM 771 O O . GLN A 1 108 ? 49.278 48.839 8.289 1.00 19.64 102 GLN A O 1
ATOM 777 N N . THR A 1 109 ? 48.324 50.478 9.532 1.00 18.87 103 THR A N 1
ATOM 778 C CA . THR A 1 109 ? 49.559 51.178 9.791 1.00 18.84 103 THR A CA 1
ATOM 779 C C . THR A 1 109 ? 49.770 51.249 11.313 1.00 20.02 103 THR A C 1
ATOM 780 O O . THR A 1 109 ? 48.826 51.117 12.092 1.00 20.49 103 THR A O 1
ATOM 784 N N . ASN A 1 110 ? 51.018 51.439 11.685 1.00 19.92 104 ASN A N 1
ATOM 785 C CA . ASN A 1 110 ? 51.418 51.480 13.102 1.00 20.36 104 ASN A CA 1
ATOM 786 C C . ASN A 1 110 ? 52.741 52.221 13.202 1.00 20.41 104 ASN A C 1
ATOM 787 O O . ASN A 1 110 ? 53.496 52.300 12.235 1.00 19.06 104 ASN A O 1
ATOM 792 N N . VAL A 1 111 ? 52.997 52.805 14.375 1.00 20.82 105 VAL A N 1
ATOM 793 C CA . VAL A 1 111 ? 54.236 53.503 14.638 1.00 21.96 105 VAL A CA 1
ATOM 794 C C . VAL A 1 111 ? 54.701 53.089 16.021 1.00 22.89 105 VAL A C 1
ATOM 795 O O . VAL A 1 111 ? 53.927 53.232 16.984 1.00 22.90 105 VAL A O 1
ATOM 799 N N . PHE A 1 112 ? 55.913 52.531 16.107 1.00 22.34 106 PHE A N 1
ATOM 800 C CA . PHE A 1 112 ? 56.570 52.268 17.391 1.00 23.88 106 PHE A CA 1
ATOM 801 C C . PHE A 1 112 ? 57.610 53.329 17.674 1.00 24.41 106 PHE A C 1
ATOM 802 O O . PHE A 1 112 ? 58.422 53.636 16.818 1.00 22.10 106 PHE A O 1
ATOM 810 N N . THR A 1 113 ? 57.650 53.832 18.923 1.00 25.88 107 THR A N 1
ATOM 811 C CA . THR A 1 113 ? 58.702 54.736 19.372 1.00 26.83 107 THR A CA 1
ATOM 812 C C . THR A 1 113 ? 59.231 54.246 20.718 1.00 28.21 107 THR A C 1
ATOM 813 O O . THR A 1 113 ? 58.447 54.065 21.648 1.00 28.12 107 THR A O 1
ATOM 817 N N . GLY A 1 114 ? 60.533 54.003 20.831 1.00 29.31 108 GLY A N 1
ATOM 818 C CA . GLY A 1 114 ? 61.100 53.585 22.115 1.00 30.21 108 GLY A CA 1
ATOM 819 C C . GLY A 1 114 ? 60.532 52.256 22.575 1.00 30.83 108 GLY A C 1
ATOM 820 O O . GLY A 1 114 ? 60.411 52.008 23.768 1.00 31.26 108 GLY A O 1
ATOM 821 N N . GLY A 1 115 ? 60.168 51.393 21.625 1.00 30.20 109 GLY A N 1
ATOM 822 C CA . GLY A 1 115 ? 59.703 50.051 21.936 1.00 30.37 109 GLY A CA 1
ATOM 823 C C . GLY A 1 115 ? 58.193 49.936 22.116 1.00 30.70 109 GLY A C 1
ATOM 824 O O . GLY A 1 115 ? 57.671 48.827 22.227 1.00 32.12 109 GLY A O 1
ATOM 825 N N . LYS A 1 116 ? 57.496 51.060 22.106 1.00 30.06 110 LYS A N 1
ATOM 826 C CA . LYS A 1 116 ? 56.068 51.108 22.354 1.00 31.33 110 LYS A CA 1
ATOM 827 C C . LYS A 1 116 ? 55.307 51.469 21.082 1.00 29.91 110 LYS A C 1
ATOM 828 O O . LYS A 1 116 ? 55.532 52.528 20.505 1.00 28.04 110 LYS A O 1
ATOM 834 N N . GLY A 1 117 ? 54.433 50.567 20.659 1.00 30.30 111 GLY A N 1
ATOM 835 C CA . GLY A 1 117 ? 53.507 50.815 19.560 1.00 30.23 111 GLY A CA 1
ATOM 836 C C . GLY A 1 117 ? 52.086 51.193 19.980 1.00 30.84 111 GLY A C 1
ATOM 837 O O . GLY A 1 117 ? 51.835 52.292 20.500 1.00 30.92 111 GLY A O 1
ATOM 838 N N . ASP A 1 118 ? 51.151 50.292 19.698 1.00 30.84 112 ASP A N 1
ATOM 839 C CA . ASP A 1 118 ? 49.706 50.503 19.958 1.00 30.90 112 ASP A CA 1
ATOM 840 C C . ASP A 1 118 ? 49.152 51.723 19.308 1.00 29.95 112 ASP A C 1
ATOM 841 O O . ASP A 1 118 ? 48.322 52.435 19.875 1.00 30.49 112 ASP A O 1
ATOM 846 N N . ARG A 1 119 ? 49.620 52.000 18.102 1.00 26.68 113 ARG A N 1
ATOM 847 C CA . ARG A 1 119 ? 49.119 53.124 17.397 1.00 25.29 113 ARG A CA 1
ATOM 848 C C . ARG A 1 119 ? 48.530 52.642 16.077 1.00 23.87 113 ARG A C 1
ATOM 849 O O . ARG A 1 119 ? 48.685 53.299 15.088 1.00 22.30 113 ARG A O 1
ATOM 857 N N . GLU A 1 120 ? 47.798 51.545 16.117 1.00 24.34 114 GLU A N 1
ATOM 858 C CA . GLU A 1 120 ? 47.180 50.958 14.911 1.00 24.73 114 GLU A CA 1
ATOM 859 C C . GLU A 1 120 ? 46.110 51.864 14.302 1.00 25.41 114 GLU A C 1
ATOM 860 O O . GLU A 1 120 ? 45.251 52.419 15.011 1.00 26.43 114 GLU A O 1
ATOM 866 N N . GLN A 1 121 ? 46.154 52.059 12.989 1.00 24.66 115 GLN A N 1
ATOM 867 C CA . GLN A 1 121 ? 45.007 52.519 12.242 1.00 23.61 115 GLN A CA 1
ATOM 868 C C . GLN A 1 121 ? 44.762 51.469 11.168 1.00 24.27 115 GLN A C 1
ATOM 869 O O . GLN A 1 121 ? 45.717 50.819 10.698 1.00 22.49 115 GLN A O 1
ATOM 875 N N . ARG A 1 122 ? 43.492 51.269 10.819 1.00 23.17 116 ARG A N 1
ATOM 876 C CA . ARG A 1 122 ? 43.115 50.364 9.743 1.00 22.66 116 ARG A CA 1
ATOM 877 C C . ARG A 1 122 ? 42.198 51.059 8.771 1.00 23.15 116 ARG A C 1
ATOM 878 O O . ARG A 1 122 ? 41.200 51.711 9.161 1.00 23.93 116 ARG A O 1
ATOM 886 N N . ILE A 1 123 ? 42.513 50.935 7.490 1.00 21.93 117 ILE A N 1
ATOM 887 C CA . ILE A 1 123 ? 41.695 51.477 6.422 1.00 21.22 117 ILE A CA 1
ATOM 888 C C . ILE A 1 123 ? 41.355 50.386 5.413 1.00 22.82 117 ILE A C 1
ATOM 889 O O . ILE A 1 123 ? 42.090 49.387 5.254 1.00 21.13 117 ILE A O 1
ATOM 894 N N . TYR A 1 124 ? 40.233 50.589 4.743 1.00 22.60 118 TYR A N 1
ATOM 895 C CA . TYR A 1 124 ? 39.995 49.979 3.456 1.00 23.13 118 TYR A CA 1
ATOM 896 C C . TYR A 1 124 ? 40.574 50.879 2.392 1.00 22.82 118 TYR A C 1
ATOM 897 O O . TYR A 1 124 ? 40.843 52.086 2.617 1.00 23.57 118 TYR A O 1
ATOM 906 N N . LEU A 1 125 ? 40.780 50.321 1.203 1.00 22.26 119 LEU A N 1
ATOM 907 C CA . LEU A 1 125 ? 41.331 51.057 0.107 1.00 22.72 119 LEU A CA 1
ATOM 908 C C . LEU A 1 125 ? 40.236 51.388 -0.925 1.00 23.07 119 LEU A C 1
ATOM 909 O O . LEU A 1 125 ? 39.191 50.765 -0.947 1.00 24.21 119 LEU A O 1
ATOM 914 N N . TRP A 1 126 ? 40.535 52.376 -1.746 1.00 23.45 120 TRP A N 1
ATOM 915 C CA . TRP A 1 126 ? 39.636 52.906 -2.794 1.00 24.54 120 TRP A CA 1
ATOM 916 C C . TRP A 1 126 ? 39.910 52.271 -4.165 1.00 24.71 120 TRP A C 1
ATOM 917 O O . TRP A 1 126 ? 39.608 52.833 -5.201 1.00 26.26 120 TRP A O 1
ATOM 928 N N . PHE A 1 127 ? 40.491 51.067 -4.146 1.00 24.79 121 PHE A N 1
ATOM 929 C CA . PHE A 1 127 ? 40.775 50.221 -5.318 1.00 23.71 121 PHE A CA 1
ATOM 930 C C . PHE A 1 127 ? 41.007 48.787 -4.760 1.00 24.68 121 PHE A C 1
ATOM 931 O O . PHE A 1 127 ? 41.161 48.593 -3.524 1.00 23.08 121 PHE A O 1
ATOM 939 N N . ASP A 1 128 ? 40.996 47.810 -5.653 1.00 24.70 122 ASP A N 1
ATOM 940 C CA . ASP A 1 128 ? 41.267 46.427 -5.288 1.00 24.56 122 ASP A CA 1
ATOM 941 C C . ASP A 1 128 ? 42.787 46.311 -5.325 1.00 22.70 122 ASP A C 1
ATOM 942 O O . ASP A 1 128 ? 43.378 46.373 -6.393 1.00 22.24 122 ASP A O 1
ATOM 947 N N . PRO A 1 129 ? 43.437 46.144 -4.184 1.00 21.49 123 PRO A N 1
ATOM 948 C CA . PRO A 1 129 ? 44.906 46.157 -4.185 1.00 21.02 123 PRO A CA 1
ATOM 949 C C . PRO A 1 129 ? 45.523 44.881 -4.769 1.00 21.57 123 PRO A C 1
ATOM 950 O O . PRO A 1 129 ? 46.747 44.818 -4.878 1.00 21.02 123 PRO A O 1
ATOM 954 N N . THR A 1 130 ? 44.701 43.893 -5.089 1.00 22.10 124 THR A N 1
ATOM 955 C CA . THR A 1 130 ? 45.195 42.673 -5.734 1.00 23.01 124 THR A CA 1
ATOM 956 C C . THR A 1 130 ? 45.193 42.726 -7.254 1.00 24.69 124 THR A C 1
ATOM 957 O O . THR A 1 130 ? 45.744 41.832 -7.878 1.00 23.82 124 THR A O 1
ATOM 961 N N . LYS A 1 131 ? 44.581 43.751 -7.845 1.00 26.13 125 LYS A N 1
ATOM 962 C CA . LYS A 1 131 ? 44.358 43.811 -9.299 1.00 27.63 125 LYS A CA 1
ATOM 963 C C . LYS A 1 131 ? 45.494 44.511 -10.070 1.00 27.13 125 LYS A C 1
ATOM 964 O O . LYS A 1 131 ? 45.808 44.122 -11.174 1.00 26.58 125 LYS A O 1
ATOM 970 N N . GLU A 1 132 ? 46.102 45.551 -9.487 1.00 26.42 126 GLU A N 1
ATOM 971 C CA . GLU A 1 132 ? 47.206 46.289 -10.085 1.00 26.35 126 GLU A CA 1
ATOM 972 C C . GLU A 1 132 ? 48.243 46.643 -9.019 1.00 24.36 126 GLU A C 1
ATOM 973 O O . GLU A 1 132 ? 47.940 46.619 -7.820 1.00 24.57 126 GLU A O 1
ATOM 979 N N . PHE A 1 133 ? 49.427 46.994 -9.465 1.00 23.51 127 PHE A N 1
ATOM 980 C CA . PHE A 1 133 ? 50.456 47.559 -8.578 1.00 22.64 127 PHE A CA 1
ATOM 981 C C . PHE A 1 133 ? 50.098 48.982 -8.220 1.00 23.29 127 PHE A C 1
ATOM 982 O O . PHE A 1 133 ? 49.655 49.771 -9.079 1.00 23.93 127 PHE A O 1
ATOM 990 N N . HIS A 1 134 ? 50.260 49.289 -6.940 1.00 21.37 128 HIS A N 1
ATOM 991 C CA . HIS A 1 134 ? 50.121 50.642 -6.410 1.00 20.96 128 HIS A CA 1
ATOM 992 C C . HIS A 1 134 ? 51.351 50.971 -5.567 1.00 21.11 128 HIS A C 1
ATOM 993 O O . HIS A 1 134 ? 52.071 50.073 -5.155 1.00 19.24 128 HIS A O 1
ATOM 1000 N N . TYR A 1 135 ? 51.622 52.265 -5.392 1.00 20.99 129 TYR A N 1
ATOM 1001 C CA . TYR A 1 135 ? 52.781 52.725 -4.640 1.00 21.48 129 TYR A CA 1
ATOM 1002 C C . TYR A 1 135 ? 52.391 52.889 -3.163 1.00 20.49 129 TYR A C 1
ATOM 1003 O O . TYR A 1 135 ? 51.354 53.455 -2.810 1.00 21.05 129 TYR A O 1
ATOM 1012 N N . TYR A 1 136 ? 53.243 52.406 -2.299 1.00 19.01 130 TYR A N 1
ATOM 1013 C CA . TYR A 1 136 ? 53.084 52.532 -0.870 1.00 18.54 130 TYR A CA 1
ATOM 1014 C C . TYR A 1 136 ? 54.395 53.162 -0.423 1.00 17.99 130 TYR A C 1
ATOM 1015 O O . TYR A 1 136 ? 55.457 52.616 -0.689 1.00 18.09 130 TYR A O 1
ATOM 1024 N N . SER A 1 137 ? 54.337 54.331 0.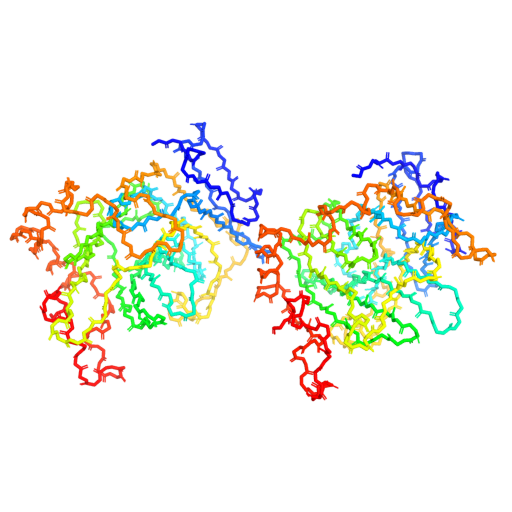244 1.00 18.32 131 SER A N 1
ATOM 1025 C CA . SER A 1 137 ? 55.518 55.119 0.505 1.00 20.03 131 SER A CA 1
ATOM 1026 C C . SER A 1 137 ? 55.511 55.678 1.915 1.00 19.21 131 SER A C 1
ATOM 1027 O O . SER A 1 137 ? 54.457 55.894 2.482 1.00 18.17 131 SER A O 1
ATOM 1030 N N . VAL A 1 138 ? 56.716 55.904 2.406 1.00 19.98 132 VAL A N 1
ATOM 1031 C CA . VAL A 1 138 ? 56.978 56.584 3.671 1.00 20.76 132 VAL A CA 1
ATOM 1032 C C . VAL A 1 138 ? 57.886 57.764 3.356 1.00 21.07 132 VAL A C 1
ATOM 1033 O O . VAL A 1 138 ? 58.928 57.588 2.727 1.00 20.23 132 VAL A O 1
ATOM 1037 N N . LEU A 1 139 ? 57.487 58.965 3.798 1.00 21.24 133 LEU A N 1
ATOM 1038 C CA . LEU A 1 139 ? 58.416 60.100 3.937 1.00 22.02 133 LEU A CA 1
ATOM 1039 C C . LEU A 1 139 ? 58.671 60.283 5.419 1.00 21.31 133 LEU A C 1
ATOM 1040 O O . LEU A 1 139 ? 57.721 60.465 6.167 1.00 21.79 133 LEU A O 1
ATOM 1045 N N . TRP A 1 140 ? 59.933 60.234 5.808 1.00 20.85 134 TRP A N 1
ATOM 1046 C CA . TRP A 1 140 ? 60.371 60.282 7.214 1.00 21.41 134 TRP A CA 1
ATOM 1047 C C . TRP A 1 140 ? 61.436 61.354 7.309 1.00 22.06 134 TRP A C 1
ATOM 1048 O O . TRP A 1 140 ? 62.527 61.216 6.753 1.00 21.67 134 TRP A O 1
ATOM 1059 N N . ASN A 1 141 ? 61.101 62.447 7.992 1.00 23.30 135 ASN A N 1
ATOM 1060 C CA . ASN A 1 141 ? 62.080 63.486 8.261 1.00 23.37 135 ASN A CA 1
ATOM 1061 C C . ASN A 1 141 ? 61.951 63.925 9.721 1.00 23.05 135 ASN A C 1
ATOM 1062 O O . ASN A 1 141 ? 61.205 63.341 10.482 1.00 23.05 135 ASN A O 1
ATOM 1067 N N . MET A 1 142 ? 62.708 64.944 10.106 1.00 24.91 136 MET A N 1
ATOM 1068 C CA . MET A 1 142 ? 62.750 65.373 11.507 1.00 25.89 136 MET A CA 1
ATOM 1069 C C . MET A 1 142 ? 61.447 65.993 11.987 1.00 26.06 136 MET A C 1
ATOM 1070 O O . MET A 1 142 ? 61.229 66.128 13.186 1.00 26.01 136 MET A O 1
ATOM 1075 N N . TYR A 1 143 ? 60.584 66.378 11.055 1.00 25.79 137 TYR A N 1
ATOM 1076 C CA . TYR A 1 143 ? 59.309 66.995 11.386 1.00 26.50 137 TYR A CA 1
ATOM 1077 C C . TYR A 1 143 ? 58.153 66.026 11.492 1.00 25.68 137 TYR A C 1
ATOM 1078 O O . TYR A 1 143 ? 57.193 66.262 12.218 1.00 24.55 137 TYR A O 1
ATOM 1087 N N . MET A 1 144 ? 58.180 64.968 10.679 1.00 24.42 138 MET A N 1
ATOM 1088 C CA . MET A 1 144 ? 57.001 64.123 10.567 1.00 23.51 138 MET A CA 1
ATOM 1089 C C . MET A 1 144 ? 57.310 62.851 9.772 1.00 21.94 138 MET A C 1
ATOM 1090 O O . MET A 1 144 ? 58.304 62.767 9.061 1.00 20.90 138 MET A O 1
ATOM 1095 N N . ILE A 1 145 ? 56.418 61.900 9.930 1.00 22.33 139 ILE A N 1
ATOM 1096 C CA . ILE A 1 145 ? 56.347 60.718 9.067 1.00 21.40 139 ILE A CA 1
ATOM 1097 C C . ILE A 1 145 ? 55.035 60.755 8.341 1.00 21.07 139 ILE A C 1
ATOM 1098 O O . ILE A 1 145 ? 53.992 60.874 8.961 1.00 21.51 139 ILE A O 1
ATOM 1103 N N . VAL A 1 146 ? 55.078 60.638 7.018 1.00 21.23 140 VAL A N 1
ATOM 1104 C CA . VAL A 1 146 ? 53.875 60.550 6.206 1.00 21.86 140 VAL A CA 1
ATOM 1105 C C . VAL A 1 146 ? 53.802 59.159 5.534 1.00 20.95 140 VAL A C 1
ATOM 1106 O O . VAL A 1 146 ? 54.781 58.721 4.958 1.00 20.65 140 VAL A O 1
ATOM 1110 N N . PHE A 1 147 ? 52.643 58.528 5.648 1.00 20.64 141 PHE A N 1
ATOM 1111 C CA . PHE A 1 147 ? 52.318 57.276 4.958 1.00 20.57 141 PHE A CA 1
ATOM 1112 C C . PHE A 1 147 ? 51.467 57.639 3.747 1.00 20.48 141 PHE A C 1
ATOM 1113 O O . PHE A 1 147 ? 50.415 58.298 3.890 1.00 20.76 141 PHE A O 1
ATOM 1121 N N . LEU A 1 148 ? 51.892 57.222 2.562 1.00 20.88 142 LEU A N 1
ATOM 1122 C CA . LEU A 1 148 ? 51.161 57.507 1.346 1.00 21.26 142 LEU A CA 1
ATOM 1123 C C . LEU A 1 148 ? 50.779 56.228 0.577 1.00 21.91 142 LEU A C 1
ATOM 1124 O O . LEU A 1 148 ? 51.539 55.268 0.536 1.00 19.57 142 LEU A O 1
ATOM 1129 N N . VAL A 1 149 ? 49.596 56.256 -0.012 1.00 21.75 143 VAL A N 1
ATOM 1130 C CA . VAL A 1 149 ? 49.128 55.264 -0.975 1.00 23.40 143 VAL A CA 1
ATOM 1131 C C . VAL A 1 149 ? 48.989 56.033 -2.290 1.00 24.23 143 VAL A C 1
ATOM 1132 O O . VAL A 1 149 ? 48.164 56.953 -2.383 1.00 25.11 143 VAL A O 1
ATOM 1136 N N . ASP A 1 150 ? 49.814 55.693 -3.261 1.00 25.20 144 ASP A N 1
ATOM 1137 C CA . ASP A 1 150 ? 50.002 56.468 -4.475 1.00 26.92 144 ASP A CA 1
ATOM 1138 C C . ASP A 1 150 ? 50.317 57.915 -4.046 1.00 29.09 144 ASP A C 1
ATOM 1139 O O . ASP A 1 150 ? 51.259 58.133 -3.289 1.00 28.39 144 ASP A O 1
ATOM 1144 N N . ASP A 1 151 ? 49.505 58.879 -4.450 1.00 31.00 145 ASP A N 1
ATOM 1145 C CA . ASP A 1 151 ? 49.716 60.269 -4.023 1.00 32.87 145 ASP A CA 1
ATOM 1146 C C . ASP A 1 151 ? 48.850 60.681 -2.830 1.00 32.25 145 ASP A C 1
ATOM 1147 O O . ASP A 1 151 ? 48.845 61.862 -2.450 1.00 34.43 145 ASP A O 1
ATOM 1152 N N . VAL A 1 152 ? 48.109 59.745 -2.245 1.00 29.72 146 VAL A N 1
ATOM 1153 C CA . VAL A 1 152 ? 47.249 60.040 -1.103 1.00 28.80 146 VAL A CA 1
ATOM 1154 C C . VAL A 1 152 ? 47.903 59.778 0.258 1.00 28.73 146 VAL A C 1
ATOM 1155 O O . VAL A 1 152 ? 48.327 58.669 0.541 1.00 26.35 146 VAL A O 1
ATOM 1159 N N . PRO A 1 153 ? 47.966 60.823 1.111 1.00 28.43 147 PRO A N 1
ATOM 1160 C CA . PRO A 1 153 ? 48.442 60.616 2.451 1.00 27.92 147 PRO A CA 1
ATOM 1161 C C . PRO A 1 153 ? 47.317 59.916 3.233 1.00 26.99 147 PRO A C 1
ATOM 1162 O O . PRO A 1 153 ? 46.162 60.356 3.205 1.00 28.00 147 PRO A O 1
ATOM 1166 N N . ILE A 1 154 ? 47.645 58.826 3.932 1.00 24.99 148 ILE A N 1
ATOM 1167 C CA . ILE A 1 154 ? 46.655 58.138 4.737 1.00 24.08 148 ILE A CA 1
ATOM 1168 C C . ILE A 1 154 ? 46.913 58.319 6.224 1.00 24.06 148 ILE A C 1
ATOM 1169 O O . ILE A 1 154 ? 46.075 57.987 7.053 1.00 23.88 148 ILE A O 1
ATOM 1174 N N . ARG A 1 155 ? 48.076 58.873 6.559 1.00 24.32 149 ARG A N 1
ATOM 1175 C CA . ARG A 1 155 ? 48.407 59.083 7.935 1.00 25.31 149 ARG A CA 1
ATOM 1176 C C . ARG A 1 155 ? 49.621 59.968 8.055 1.00 25.74 149 ARG A C 1
ATOM 1177 O O . ARG A 1 155 ? 50.531 59.933 7.227 1.00 24.74 149 ARG A O 1
ATOM 1185 N N . VAL A 1 156 ? 49.628 60.774 9.112 1.00 26.94 150 VAL A N 1
ATOM 1186 C CA . VAL A 1 156 ? 50.787 61.564 9.445 1.00 28.01 150 VAL A CA 1
ATOM 1187 C C . VAL A 1 156 ? 51.085 61.359 10.907 1.00 27.46 150 VAL A C 1
ATOM 1188 O O . VAL A 1 156 ? 50.172 61.376 11.738 1.00 29.35 150 VAL A O 1
ATOM 1192 N N . PHE A 1 157 ? 52.353 61.155 11.213 1.00 27.10 151 PHE A N 1
ATOM 1193 C CA . PHE A 1 157 ? 52.798 61.067 12.597 1.00 26.87 151 PHE A CA 1
ATOM 1194 C C . PHE A 1 157 ? 53.825 62.181 12.753 1.00 27.47 151 PHE A C 1
ATOM 1195 O O . PHE A 1 157 ? 54.948 62.070 12.272 1.00 25.15 151 PHE A O 1
ATOM 1203 N N . LYS A 1 158 ? 53.407 63.240 13.424 1.00 27.87 152 LYS A N 1
ATOM 1204 C CA . LYS A 1 158 ? 54.237 64.386 13.610 1.00 29.28 152 LYS A CA 1
ATOM 1205 C C . LYS A 1 158 ? 55.196 64.205 14.757 1.00 28.67 152 LYS A C 1
ATOM 1206 O O . LYS A 1 158 ? 54.917 63.471 15.705 1.00 28.76 152 LYS A O 1
ATOM 1212 N N . ASN A 1 159 ? 56.331 64.880 14.664 1.00 29.89 153 ASN A N 1
ATOM 1213 C CA . ASN A 1 159 ? 57.272 64.983 15.769 1.00 30.31 153 ASN A CA 1
ATOM 1214 C C . ASN A 1 159 ? 56.598 65.882 16.823 1.00 31.44 153 ASN A C 1
ATOM 1215 O O . ASN A 1 159 ? 56.441 67.084 16.607 1.00 31.30 153 ASN A O 1
ATOM 1220 N N . CYS A 1 160 ? 56.159 65.258 17.910 1.00 32.94 154 CYS A N 1
ATOM 1221 C CA . CYS A 1 160 ? 55.486 65.922 19.027 1.00 34.40 154 CYS A CA 1
ATOM 1222 C C . CYS A 1 160 ? 56.321 65.811 20.311 1.00 35.16 154 CYS A C 1
ATOM 1223 O O . CYS A 1 160 ? 55.783 65.664 21.418 1.00 35.38 154 CYS A O 1
ATOM 1226 N N . LYS A 1 161 ? 57.640 65.888 20.176 1.00 35.61 155 LYS A N 1
ATOM 1227 C CA . LYS A 1 161 ? 58.518 65.807 21.337 1.00 37.13 155 LYS A CA 1
ATOM 1228 C C . LYS A 1 161 ? 58.230 66.960 22.314 1.00 38.04 155 LYS A C 1
ATOM 1229 O O . LYS A 1 161 ? 58.426 66.819 23.518 1.00 37.53 155 LYS A O 1
ATOM 1235 N N . ASP A 1 162 ? 57.766 68.089 21.789 1.00 39.20 156 ASP A N 1
ATOM 1236 C CA . ASP A 1 162 ? 57.359 69.235 22.625 1.00 40.86 156 ASP A CA 1
ATOM 1237 C C . ASP A 1 162 ? 56.179 68.909 23.541 1.00 41.41 156 ASP A C 1
ATOM 1238 O O . ASP A 1 162 ? 56.002 69.578 24.553 1.00 41.06 156 ASP A O 1
ATOM 1243 N N . LEU A 1 163 ? 55.358 67.916 23.175 1.00 41.35 157 LEU A N 1
ATOM 1244 C CA . LEU A 1 163 ? 54.256 67.449 24.028 1.00 41.48 157 LEU A CA 1
ATOM 1245 C C . LEU A 1 163 ? 54.631 66.230 24.855 1.00 40.95 157 LEU A C 1
ATOM 1246 O O . LEU A 1 163 ? 53.779 65.625 25.494 1.00 41.58 157 LEU A O 1
ATOM 1251 N N . GLY A 1 164 ? 55.910 65.879 24.858 1.00 40.16 158 GLY A N 1
ATOM 1252 C CA . GLY A 1 164 ? 56.405 64.728 25.582 1.00 39.73 158 GLY A CA 1
ATOM 1253 C C . GLY A 1 164 ? 56.227 63.391 24.869 1.00 39.13 158 GLY A C 1
ATOM 1254 O O . GLY A 1 164 ? 56.429 62.361 25.483 1.00 40.30 158 GLY A O 1
ATOM 1255 N N . VAL A 1 165 ? 55.859 63.402 23.589 1.00 38.19 159 VAL A N 1
ATOM 1256 C CA . VAL A 1 165 ? 55.731 62.167 22.803 1.00 36.60 159 VAL A CA 1
ATOM 1257 C C . VAL A 1 165 ? 57.030 61.850 22.058 1.00 34.81 159 VAL A C 1
ATOM 1258 O O . VAL A 1 165 ? 57.639 62.748 21.476 1.00 34.00 159 VAL A O 1
ATOM 1262 N N . LYS A 1 166 ? 57.432 60.593 22.094 1.00 33.18 160 LYS A N 1
ATOM 1263 C CA . LYS A 1 166 ? 58.626 60.183 21.382 1.00 32.55 160 LYS A CA 1
ATOM 1264 C C . LYS A 1 166 ? 58.367 60.131 19.861 1.00 30.92 160 LYS A C 1
ATOM 1265 O O . LYS A 1 166 ? 57.228 60.027 19.411 1.00 30.04 160 LYS A O 1
ATOM 1271 N N . PHE A 1 167 ? 59.452 60.202 19.108 1.00 29.74 161 PHE A N 1
ATOM 1272 C CA . PHE A 1 167 ? 59.429 60.215 17.672 1.00 28.15 161 PHE A CA 1
ATOM 1273 C C . PHE A 1 167 ? 60.658 59.476 17.121 1.00 28.23 161 PHE A C 1
ATOM 1274 O O . PHE A 1 167 ? 61.743 59.569 17.705 1.00 28.49 161 PHE A O 1
ATOM 1282 N N . PRO A 1 168 ? 60.562 58.729 16.003 1.00 27.52 162 PRO A N 1
ATOM 1283 C CA . PRO A 1 168 ? 61.745 58.060 15.437 1.00 27.16 162 PRO A CA 1
ATOM 1284 C C . PRO A 1 168 ? 62.723 59.171 15.039 1.00 27.71 162 PRO A C 1
ATOM 1285 O O . PRO A 1 168 ? 62.572 59.780 13.986 1.00 25.97 162 PRO A O 1
ATOM 1289 N N . PHE A 1 169 ? 63.697 59.403 15.863 1.00 28.36 163 PHE A N 1
ATOM 1290 C CA . PHE A 1 169 ? 64.554 60.519 15.639 1.00 29.39 163 PHE A CA 1
ATOM 1291 C C . PHE A 1 169 ? 66.036 60.234 15.510 1.00 29.47 163 PHE A C 1
ATOM 1292 O O . PHE A 1 169 ? 66.738 60.959 14.794 1.00 31.60 163 PHE A O 1
ATOM 1300 N N . ASN A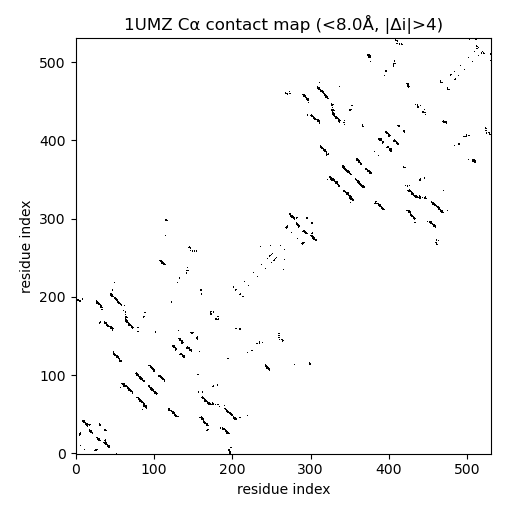 1 170 ? 66.565 59.214 16.191 1.00 30.06 164 ASN A N 1
ATOM 1301 C CA . ASN A 1 170 ? 67.990 58.949 16.062 1.00 30.76 164 ASN A CA 1
ATOM 1302 C C . ASN A 1 170 ? 68.412 57.498 15.954 1.00 29.63 164 ASN A C 1
ATOM 1303 O O . ASN A 1 170 ? 69.581 57.181 16.107 1.00 29.18 164 ASN A O 1
ATOM 1308 N N . GLN A 1 171 ? 67.470 56.634 15.689 1.00 27.95 165 GLN A N 1
ATOM 1309 C CA . GLN A 1 171 ? 67.854 55.248 15.501 1.00 26.96 165 GLN A CA 1
ATOM 1310 C C . GLN A 1 171 ? 67.730 54.944 14.035 1.00 26.51 165 GLN A C 1
ATOM 1311 O O . GLN A 1 171 ? 66.612 54.946 13.513 1.00 24.73 165 GLN A O 1
ATOM 1317 N N . PRO A 1 172 ? 68.864 54.672 13.352 1.00 25.85 166 PRO A N 1
ATOM 1318 C CA . PRO A 1 172 ? 68.790 54.294 11.937 1.00 24.42 166 PRO A CA 1
ATOM 1319 C C . PRO A 1 172 ? 67.929 53.046 11.776 1.00 22.55 166 PRO A C 1
ATOM 1320 O O . PRO A 1 172 ? 67.933 52.154 12.639 1.00 22.30 166 PRO A O 1
ATOM 1324 N N . MET A 1 173 ? 67.210 52.981 10.666 1.00 21.34 167 MET A N 1
ATOM 1325 C CA . MET A 1 173 ? 66.303 51.886 10.424 1.00 20.74 167 MET A CA 1
ATOM 1326 C C . MET A 1 173 ? 66.608 51.227 9.088 1.00 20.97 167 MET A C 1
ATOM 1327 O O . MET A 1 173 ? 67.073 51.883 8.160 1.00 20.24 167 MET A O 1
ATOM 1332 N N . LYS A 1 174 ? 66.351 49.938 9.020 1.00 19.70 168 LYS A N 1
ATOM 1333 C CA . LYS A 1 174 ? 66.378 49.203 7.751 1.00 20.12 168 LYS A CA 1
ATOM 1334 C C . LYS A 1 174 ? 64.965 49.059 7.221 1.00 20.15 168 LYS A C 1
ATOM 1335 O O . LYS A 1 174 ? 64.011 49.192 7.972 1.00 20.02 168 LYS A O 1
ATOM 1341 N N . ILE A 1 175 ? 64.821 48.861 5.914 1.00 19.16 169 ILE A N 1
ATOM 1342 C CA . ILE A 1 175 ? 63.550 48.569 5.307 1.00 19.81 169 ILE A CA 1
ATOM 1343 C C . ILE A 1 175 ? 63.400 47.076 5.171 1.00 19.75 169 ILE A C 1
ATOM 1344 O O . ILE A 1 175 ? 64.336 46.397 4.737 1.00 20.31 169 ILE A O 1
ATOM 1349 N N . TYR A 1 176 ? 62.227 46.578 5.549 1.00 19.07 170 TYR A N 1
ATOM 1350 C CA . TYR A 1 176 ? 61.873 45.177 5.577 1.00 18.36 170 TYR A CA 1
ATOM 1351 C C . TYR A 1 176 ? 60.599 44.947 4.804 1.00 18.98 170 TYR A C 1
ATOM 1352 O O . TYR A 1 176 ? 59.725 45.812 4.748 1.00 18.27 170 TYR A O 1
ATOM 1361 N N . SER A 1 177 ? 60.482 43.765 4.215 1.00 18.19 171 SER A N 1
ATOM 1362 C CA . SER A 1 177 ? 59.180 43.301 3.750 1.00 18.26 171 SER A CA 1
ATOM 1363 C C . SER A 1 177 ? 59.085 41.808 3.949 1.00 18.03 171 SER A C 1
ATOM 1364 O O . SER A 1 177 ? 60.101 41.095 3.950 1.00 18.73 171 SER A O 1
ATOM 1367 N N . SER A 1 178 ? 57.874 41.329 4.167 1.00 17.86 172 SER A N 1
ATOM 1368 C CA . SER A 1 178 ? 57.637 39.927 4.411 1.00 17.56 172 SER A CA 1
ATOM 1369 C C . SER A 1 178 ? 56.207 39.528 4.155 1.00 17.22 172 SER A C 1
ATOM 1370 O O . SER A 1 178 ? 55.311 40.356 4.099 1.00 16.29 172 SER A O 1
ATOM 1373 N N . LEU A 1 179 ? 56.007 38.238 3.950 1.00 16.82 173 LEU A N 1
ATOM 1374 C CA . LEU A 1 179 ? 54.699 37.666 3.803 1.00 17.64 173 LEU A CA 1
ATOM 1375 C C . LEU A 1 179 ? 54.642 36.478 4.734 1.00 18.47 173 LEU A C 1
ATOM 1376 O O . LEU A 1 179 ? 55.508 35.597 4.665 1.00 18.95 173 LEU A O 1
ATOM 1381 N N . TRP A 1 180 ? 53.677 36.478 5.643 1.00 18.98 174 TRP A N 1
ATOM 1382 C CA . TRP A 1 180 ? 53.573 35.444 6.669 1.00 20.07 174 TRP A CA 1
ATOM 1383 C C . TRP A 1 180 ? 52.165 35.265 7.163 1.00 22.07 174 TRP A C 1
ATOM 1384 O O . TRP A 1 180 ? 51.322 36.129 6.976 1.00 21.19 174 TRP A O 1
ATOM 1395 N N . ASN A 1 181 ? 51.918 34.134 7.810 1.00 23.87 175 ASN A N 1
ATOM 1396 C CA . ASN A 1 181 ? 50.614 33.860 8.387 1.00 25.49 175 ASN A CA 1
ATOM 1397 C C . ASN A 1 181 ? 50.480 34.509 9.756 1.00 26.98 175 ASN A C 1
ATOM 1398 O O . ASN A 1 181 ? 51.394 34.458 10.564 1.00 26.49 175 ASN A O 1
ATOM 1403 N N . ALA A 1 182 ? 49.311 35.070 10.007 1.00 28.44 176 ALA A N 1
ATOM 1404 C CA . ALA A 1 182 ? 49.011 35.658 11.285 1.00 30.54 176 ALA A CA 1
ATOM 1405 C C . ALA A 1 182 ? 47.553 35.430 11.612 1.00 32.38 176 ALA A C 1
ATOM 1406 O O . ALA A 1 182 ? 46.758 36.351 11.741 1.00 32.59 176 ALA A O 1
ATOM 1408 N N . ASP A 1 183 ? 47.215 34.168 11.775 1.00 34.89 177 ASP A N 1
ATOM 1409 C CA . ASP A 1 183 ? 45.884 33.617 12.056 1.00 37.44 177 ASP A CA 1
ATOM 1410 C C . ASP A 1 183 ? 45.173 34.165 13.289 1.00 37.74 177 ASP A C 1
ATOM 1411 O O . ASP A 1 183 ? 43.949 34.355 13.306 1.00 38.31 177 ASP A O 1
ATOM 1416 N N . ASP A 1 184 ? 45.954 34.421 14.324 1.00 38.59 178 ASP A N 1
ATOM 1417 C CA . ASP A 1 184 ? 45.442 34.876 15.606 1.00 38.82 178 ASP A CA 1
ATOM 1418 C C . ASP A 1 184 ? 44.880 36.303 15.565 1.00 37.93 178 ASP A C 1
ATOM 1419 O O . ASP A 1 184 ? 44.198 36.703 16.502 1.00 37.81 178 ASP A O 1
ATOM 1424 N N . TRP A 1 185 ? 45.126 37.090 14.495 1.00 35.66 179 TRP A N 1
ATOM 1425 C CA . TRP A 1 185 ? 44.569 38.447 14.530 1.00 34.45 179 TRP A CA 1
ATOM 1426 C C . TRP A 1 185 ? 44.291 39.100 13.168 1.00 33.20 179 TRP A C 1
ATOM 1427 O O . TRP A 1 185 ? 43.653 40.161 13.111 1.00 33.11 179 TRP A O 1
ATOM 1438 N N . ALA A 1 186 ? 44.812 38.564 12.084 1.00 32.18 180 ALA A N 1
ATOM 1439 C CA . ALA A 1 186 ? 44.753 39.247 10.781 1.00 31.32 180 ALA A CA 1
ATOM 1440 C C . ALA A 1 186 ? 43.376 39.540 10.183 1.00 30.69 180 ALA A C 1
ATOM 1441 O O . ALA A 1 186 ? 43.089 40.673 9.790 1.00 29.88 180 ALA A O 1
ATOM 1443 N N . THR A 1 187 ? 42.579 38.509 10.074 1.00 30.17 181 THR A N 1
ATOM 1444 C CA . THR A 1 187 ? 41.290 38.560 9.384 1.00 30.50 181 THR A CA 1
ATOM 1445 C C . THR A 1 187 ? 40.110 38.391 10.338 1.00 31.42 181 THR A C 1
ATOM 1446 O O . THR A 1 187 ? 40.012 37.427 11.079 1.00 30.50 181 THR A O 1
ATOM 1450 N N . ARG A 1 188 ? 39.232 39.376 10.320 1.00 32.94 182 ARG A N 1
ATOM 1451 C CA . ARG A 1 188 ? 38.075 39.454 11.217 1.00 34.56 182 ARG A CA 1
ATOM 1452 C C . ARG A 1 188 ? 38.562 39.317 12.653 1.00 35.53 182 ARG A C 1
ATOM 1453 O O . ARG A 1 188 ? 37.995 38.559 13.436 1.00 36.13 182 ARG A O 1
ATOM 1461 N N . GLY A 1 189 ? 39.640 40.018 12.986 1.00 36.82 183 GLY A N 1
ATOM 1462 C CA . GLY A 1 189 ? 40.196 40.046 14.327 1.00 37.82 183 GLY A CA 1
ATOM 1463 C C . GLY A 1 189 ? 40.771 38.709 14.833 1.00 38.53 183 GLY A C 1
ATOM 1464 O O . GLY A 1 189 ? 41.073 38.570 16.020 1.00 39.83 183 GLY A O 1
ATOM 1465 N N . GLY A 1 190 ? 40.922 37.761 13.920 1.00 39.18 184 GLY A N 1
ATOM 1466 C CA . GLY A 1 190 ? 41.447 36.461 14.235 1.00 39.19 184 GLY A CA 1
ATOM 1467 C C . GLY A 1 190 ? 40.430 35.332 14.011 1.00 39.42 184 GLY A C 1
ATOM 1468 O O . GLY A 1 190 ? 40.759 34.164 14.114 1.00 39.83 184 GLY A O 1
ATOM 1469 N N . LEU A 1 191 ? 39.191 35.697 13.677 1.00 40.16 185 LEU A N 1
ATOM 1470 C CA . LEU A 1 191 ? 38.137 34.698 13.501 1.00 40.33 185 LEU A CA 1
ATOM 1471 C C . LEU A 1 191 ? 38.277 33.881 12.214 1.00 40.10 185 LEU A C 1
ATOM 1472 O O . LEU A 1 191 ? 37.854 32.736 12.186 1.00 40.09 185 LEU A O 1
ATOM 1477 N N . GLU A 1 192 ? 38.852 34.452 11.147 1.00 39.21 186 GLU A N 1
ATOM 1478 C CA . GLU A 1 192 ? 39.019 33.717 9.884 1.00 38.96 186 GLU A CA 1
ATOM 1479 C C . GLU A 1 192 ? 40.434 33.151 9.755 1.00 38.40 186 GLU A C 1
ATOM 1480 O O . GLU A 1 192 ? 41.404 33.906 9.804 1.00 38.32 186 GLU A O 1
ATOM 1486 N N . LYS A 1 193 ? 40.551 31.835 9.605 1.00 37.71 187 LYS A N 1
ATOM 1487 C CA . LYS A 1 193 ? 41.856 31.166 9.593 1.00 36.83 187 LYS A CA 1
ATOM 1488 C C . LYS A 1 193 ? 42.291 30.885 8.167 1.00 35.63 187 LYS A C 1
ATOM 1489 O O . LYS A 1 193 ? 41.474 30.746 7.255 1.00 34.52 187 LYS A O 1
ATOM 1495 N N . THR A 1 194 ? 43.597 30.783 7.974 1.00 35.08 188 THR A N 1
ATOM 1496 C CA . THR A 1 194 ? 44.121 30.542 6.651 1.00 34.67 188 THR A CA 1
ATOM 1497 C C . THR A 1 194 ? 43.675 29.179 6.170 1.00 35.44 188 THR A C 1
ATOM 1498 O O . THR A 1 194 ? 43.704 28.211 6.929 1.00 36.54 188 THR A O 1
ATOM 1502 N N . ASP A 1 195 ? 43.265 29.124 4.917 1.00 35.32 189 ASP A N 1
ATOM 1503 C CA . ASP A 1 195 ? 42.938 27.893 4.253 1.00 36.23 189 ASP A CA 1
ATOM 1504 C C . ASP A 1 195 ? 44.163 27.478 3.464 1.00 35.12 189 ASP A C 1
ATOM 1505 O O . ASP A 1 195 ? 44.361 27.900 2.335 1.00 35.30 189 ASP A O 1
ATOM 1510 N N . TRP A 1 196 ? 44.980 26.620 4.066 1.00 35.21 190 TRP A N 1
ATOM 1511 C CA . TRP A 1 196 ? 46.247 26.198 3.462 1.00 34.86 190 TRP A CA 1
ATOM 1512 C C . TRP A 1 196 ? 46.129 25.419 2.175 1.00 35.55 190 TRP A C 1
ATOM 1513 O O . TRP A 1 196 ? 47.103 25.300 1.445 1.00 35.28 190 TRP A O 1
ATOM 1524 N N . SER A 1 197 ? 44.930 24.947 1.853 1.00 36.28 191 SER A N 1
ATOM 1525 C CA . SER A 1 197 ? 44.686 24.348 0.545 1.00 37.00 191 SER A CA 1
ATOM 1526 C C . SER A 1 197 ? 44.696 25.391 -0.575 1.00 36.74 191 SER A C 1
ATOM 1527 O O . SER A 1 197 ? 44.717 25.041 -1.741 1.00 36.17 191 SER A O 1
ATOM 1530 N N . LYS A 1 198 ? 44.697 26.677 -0.212 1.00 36.64 192 LYS A N 1
ATOM 1531 C CA . LYS A 1 198 ? 44.748 27.770 -1.187 1.00 36.16 192 LYS A CA 1
ATOM 1532 C C . LYS A 1 198 ? 46.146 28.354 -1.383 1.00 35.18 192 LYS A C 1
ATOM 1533 O O . LYS A 1 198 ? 46.298 29.394 -2.025 1.00 34.33 192 LYS A O 1
ATOM 1539 N N . ALA A 1 199 ? 47.167 27.680 -0.853 1.00 33.57 193 ALA A N 1
ATOM 1540 C CA . ALA A 1 199 ? 48.549 28.076 -1.035 1.00 32.28 193 ALA A CA 1
ATOM 1541 C C . ALA A 1 199 ? 49.011 27.691 -2.434 1.00 31.49 193 ALA A C 1
ATOM 1542 O O . ALA A 1 199 ? 48.485 26.744 -2.984 1.00 32.83 193 ALA A O 1
ATOM 1544 N N . PRO A 1 200 ? 50.030 28.339 -2.995 1.00 29.58 194 PRO A N 1
ATOM 1545 C CA . PRO A 1 200 ? 50.820 29.392 -2.340 1.00 28.10 194 PRO A CA 1
ATOM 1546 C C . PRO A 1 200 ? 50.141 30.747 -2.421 1.00 25.91 194 PRO A C 1
ATOM 1547 O O . PRO A 1 200 ? 49.501 31.059 -3.434 1.00 25.85 194 PRO A O 1
ATOM 1551 N N . PHE A 1 201 ? 50.265 31.531 -1.355 1.00 24.25 195 PHE A N 1
ATOM 1552 C CA . PHE A 1 201 ? 49.811 32.913 -1.358 1.00 22.25 195 PHE A CA 1
ATOM 1553 C C . PHE A 1 201 ? 50.967 33.747 -1.893 1.00 21.20 195 PHE A C 1
ATOM 1554 O O . PHE A 1 201 ? 52.105 33.602 -1.464 1.00 19.94 195 PHE A O 1
ATOM 1562 N N . ILE A 1 202 ? 50.689 34.579 -2.898 1.00 20.16 196 ILE A N 1
ATOM 1563 C CA . ILE A 1 202 ? 51.709 35.267 -3.615 1.00 20.13 196 ILE A CA 1
ATOM 1564 C C . ILE A 1 202 ? 51.490 36.775 -3.570 1.00 20.18 196 ILE A C 1
ATOM 1565 O O . ILE A 1 202 ? 50.455 37.275 -4.070 1.00 19.64 196 ILE A O 1
ATOM 1570 N N . ALA A 1 203 ? 52.470 37.483 -3.019 1.00 19.62 197 ALA A N 1
ATOM 1571 C CA . ALA A 1 203 ? 52.517 38.947 -3.058 1.00 18.48 197 ALA A CA 1
ATOM 1572 C C . ALA A 1 203 ? 53.616 39.418 -3.980 1.00 18.72 197 ALA A C 1
ATOM 1573 O O . ALA A 1 203 ? 54.730 38.859 -3.986 1.00 18.25 197 ALA A O 1
ATOM 1575 N N . SER A 1 204 ? 53.342 40.492 -4.723 1.00 17.73 198 SER A N 1
ATOM 1576 C CA . SER A 1 204 ? 54.249 40.985 -5.740 1.00 18.02 198 SER A CA 1
ATOM 1577 C C . SER A 1 204 ? 54.729 42.379 -5.444 1.00 19.21 198 SER A C 1
ATOM 1578 O O . SER A 1 204 ? 53.959 43.238 -4.946 1.00 18.27 198 SER A O 1
ATOM 1581 N N . TYR A 1 205 ? 55.988 42.608 -5.797 1.00 18.81 199 TYR A N 1
ATOM 1582 C CA . TYR A 1 205 ? 56.672 43.861 -5.566 1.00 20.00 199 TYR A CA 1
ATOM 1583 C C . TYR A 1 205 ? 57.445 44.353 -6.786 1.00 21.71 199 TYR A C 1
ATOM 1584 O O . TYR A 1 205 ? 58.083 43.556 -7.485 1.00 22.26 199 TYR A O 1
ATOM 1593 N N . ARG A 1 206 ? 57.456 45.665 -6.966 1.00 21.94 200 ARG A N 1
ATOM 1594 C CA . ARG A 1 206 ? 58.323 46.371 -7.897 1.00 23.51 200 ARG A CA 1
ATOM 1595 C C . ARG A 1 206 ? 58.848 47.668 -7.267 1.00 24.33 200 ARG A C 1
ATOM 1596 O O . ARG A 1 206 ? 58.439 48.058 -6.161 1.00 22.55 200 ARG A O 1
ATOM 1604 N N . SER A 1 207 ? 59.742 48.324 -8.007 1.00 23.52 201 SER A N 1
ATOM 1605 C CA . SER A 1 207 ? 60.267 49.659 -7.710 1.00 25.65 201 SER A CA 1
ATOM 1606 C C . SER A 1 207 ? 61.456 49.689 -6.736 1.00 25.07 201 SER A C 1
ATOM 1607 O O . SER A 1 207 ? 62.536 50.169 -7.091 1.00 25.52 201 SER A O 1
ATOM 1610 N N . PHE A 1 208 ? 61.270 49.232 -5.499 1.00 25.01 202 PHE A N 1
ATOM 1611 C CA . PHE A 1 208 ? 62.390 49.081 -4.570 1.00 24.89 202 PHE A CA 1
ATOM 1612 C C . PHE A 1 208 ? 63.167 50.359 -4.320 1.00 25.51 202 PHE A C 1
ATOM 1613 O O . PHE A 1 208 ? 64.383 50.341 -4.133 1.00 26.71 202 PHE A O 1
ATOM 1621 N N . HIS A 1 209 ? 62.433 51.455 -4.311 1.00 26.17 203 HIS A N 1
ATOM 1622 C CA . HIS A 1 209 ? 63.015 52.795 -4.246 1.00 26.32 203 HIS A CA 1
ATOM 1623 C C . HIS A 1 209 ? 63.444 53.169 -2.830 1.00 25.42 203 HIS A C 1
ATOM 1624 O O . HIS A 1 209 ? 62.619 53.152 -1.907 1.00 24.52 203 HIS A O 1
ATOM 1631 N N . ILE A 1 210 ? 64.721 53.516 -2.684 1.00 25.40 204 ILE A N 1
ATOM 1632 C CA . ILE A 1 210 ? 65.262 54.091 -1.455 1.00 25.30 204 ILE A CA 1
ATOM 1633 C C . ILE A 1 210 ? 66.041 55.370 -1.771 1.00 26.05 204 ILE A C 1
ATOM 1634 O O . ILE A 1 210 ? 67.016 55.353 -2.540 1.00 25.29 204 ILE A O 1
ATOM 1639 N N . ASP A 1 211 ? 65.618 56.462 -1.157 1.00 26.30 205 ASP A N 1
ATOM 1640 C CA . ASP A 1 211 ? 66.336 57.725 -1.214 1.00 27.69 205 ASP A CA 1
ATOM 1641 C C . ASP A 1 211 ? 66.422 58.211 0.238 1.00 28.86 205 ASP A C 1
ATOM 1642 O O . ASP A 1 211 ? 65.511 58.852 0.727 1.00 28.48 205 ASP A O 1
ATOM 1647 N N . GLY A 1 212 ? 67.512 57.880 0.914 1.00 30.80 206 GLY A N 1
ATOM 1648 C CA . GLY A 1 212 ? 67.643 58.207 2.322 1.00 33.20 206 GLY A CA 1
ATOM 1649 C C . GLY A 1 212 ? 69.027 58.595 2.789 1.00 35.65 206 GLY A C 1
ATOM 1650 O O . GLY A 1 212 ? 70.007 58.478 2.082 1.00 35.11 206 GLY A O 1
ATOM 1651 N N . CYS A 1 213 ? 69.084 59.066 4.034 1.00 38.60 207 CYS A N 1
ATOM 1652 C CA . CYS A 1 213 ? 70.321 59.452 4.654 1.00 41.88 207 CYS A CA 1
ATOM 1653 C C . CYS A 1 213 ? 70.973 58.204 5.248 1.00 42.75 207 CYS A C 1
ATOM 1654 O O . CYS A 1 213 ? 70.657 57.797 6.351 1.00 42.66 207 CYS A O 1
ATOM 1657 N N . GLU A 1 214 ? 71.894 57.617 4.498 1.00 43.99 208 GLU A N 1
ATOM 1658 C CA . GLU A 1 214 ? 72.584 56.409 4.927 1.00 46.66 208 GLU A CA 1
ATOM 1659 C C . GLU A 1 214 ? 73.320 56.614 6.264 1.00 48.23 208 GLU A C 1
ATOM 1660 O O . GLU A 1 214 ? 74.092 57.570 6.389 1.00 48.11 208 GLU A O 1
ATOM 1666 N N . ALA A 1 215 ? 73.086 55.723 7.254 1.00 50.43 209 ALA A N 1
ATOM 1667 C CA . ALA A 1 215 ? 73.662 55.840 8.598 1.00 52.76 209 ALA A CA 1
ATOM 1668 C C . ALA A 1 215 ? 73.788 54.463 9.219 1.00 55.32 209 ALA A C 1
ATOM 1669 O O . ALA A 1 215 ? 72.786 53.761 9.407 1.00 55.73 209 ALA A O 1
ATOM 1671 N N . SER A 1 216 ? 75.015 54.080 9.521 1.00 57.94 210 SER A N 1
ATOM 1672 C CA . SER A 1 216 ? 75.302 52.786 10.093 1.00 60.12 210 SER A CA 1
ATOM 1673 C C . SER A 1 216 ? 74.754 52.693 11.524 1.00 61.74 210 SER A C 1
ATOM 1674 O O . SER A 1 216 ? 74.519 53.714 12.161 1.00 62.28 210 SER A O 1
ATOM 1677 N N . VAL A 1 217 ? 74.545 51.474 11.999 1.00 63.63 211 VAL A N 1
ATOM 1678 C CA . VAL A 1 217 ? 74.151 51.277 13.388 1.00 65.17 211 VAL A CA 1
ATOM 1679 C C . VAL A 1 217 ? 75.381 51.758 14.159 1.00 66.32 211 VAL A C 1
ATOM 1680 O O . VAL A 1 217 ? 75.283 52.480 15.150 1.00 66.83 211 VAL A O 1
ATOM 1684 N N . GLU A 1 218 ? 76.560 51.385 13.641 1.00 67.49 212 GLU A N 1
ATOM 1685 C CA . GLU A 1 218 ? 77.861 51.814 14.183 1.00 68.37 212 GLU A CA 1
ATOM 1686 C C . GLU A 1 218 ? 77.798 53.265 14.641 1.00 68.56 212 GLU A C 1
ATOM 1687 O O . GLU A 1 218 ? 77.935 53.583 15.829 1.00 68.90 212 GLU A O 1
ATOM 1693 N N . ALA A 1 219 ? 77.569 54.155 13.672 1.00 68.56 213 ALA A N 1
ATOM 1694 C CA . ALA A 1 219 ? 77.399 55.586 13.931 1.00 68.38 213 ALA A CA 1
ATOM 1695 C C . ALA A 1 219 ? 75.952 55.976 13.654 1.00 68.07 213 ALA A C 1
ATOM 1696 O O . ALA A 1 219 ? 75.480 55.740 12.543 1.00 68.42 213 ALA A O 1
ATOM 1698 N N . LYS A 1 220 ? 75.227 56.577 14.627 1.00 67.54 214 LYS A N 1
ATOM 1699 C CA . LYS A 1 220 ? 73.889 57.039 14.379 1.00 66.86 214 LYS A CA 1
ATOM 1700 C C . LYS A 1 220 ? 73.879 58.441 13.822 1.00 65.98 214 LYS A C 1
ATOM 1701 O O . LYS A 1 220 ? 73.290 59.357 14.395 1.00 66.01 214 LYS A O 1
ATOM 1707 N N . PHE A 1 221 ? 74.550 58.634 12.688 1.00 64.67 215 PHE A N 1
ATOM 1708 C CA . PHE A 1 221 ? 74.454 59.907 11.986 1.00 63.48 215 PHE A CA 1
ATOM 1709 C C . PHE A 1 221 ? 74.750 59.748 10.494 1.00 61.50 215 PHE A C 1
ATOM 1710 O O . PHE A 1 221 ? 75.381 58.778 10.056 1.00 61.54 215 PHE A O 1
ATOM 1718 N N . CYS A 1 222 ? 74.246 60.689 9.732 1.00 59.07 216 CYS A N 1
ATOM 1719 C CA . CYS A 1 222 ? 74.397 60.824 8.303 1.00 56.86 216 CYS A CA 1
ATOM 1720 C C . CYS A 1 222 ? 75.095 62.146 8.121 1.00 55.58 216 CYS A C 1
ATOM 1721 O O . CYS A 1 222 ? 74.654 63.133 8.696 1.00 54.47 216 CYS A O 1
ATOM 1724 N N . ALA A 1 223 ? 76.166 62.189 7.334 1.00 54.32 217 ALA A N 1
ATOM 1725 C CA . ALA A 1 223 ? 77.007 63.383 7.258 1.00 53.10 217 ALA A CA 1
ATOM 1726 C C . ALA A 1 223 ? 76.359 64.536 6.494 1.00 52.06 217 ALA A C 1
ATOM 1727 O O . ALA A 1 223 ? 76.844 65.667 6.569 1.00 52.47 217 ALA A O 1
ATOM 1729 N N . THR A 1 224 ? 75.271 64.258 5.766 1.00 50.13 218 THR A N 1
ATOM 1730 C CA . THR A 1 224 ? 74.540 65.285 5.018 1.00 48.47 218 THR A CA 1
ATOM 1731 C C . THR A 1 224 ? 73.185 65.658 5.660 1.00 47.33 218 THR A C 1
ATOM 1732 O O . THR A 1 224 ? 72.303 66.174 4.981 1.00 47.23 218 THR A O 1
ATOM 1736 N N . GLN A 1 225 ? 73.051 65.439 6.970 1.00 45.74 219 GLN A N 1
ATOM 1737 C CA . GLN A 1 225 ? 71.817 65.725 7.712 1.00 44.69 219 GLN A CA 1
ATOM 1738 C C . GLN A 1 225 ? 71.503 67.219 7.736 1.00 44.96 219 GLN A C 1
ATOM 1739 O O . GLN A 1 225 ? 72.373 68.036 8.046 1.00 45.17 219 GLN A O 1
ATOM 1745 N N . GLY A 1 226 ? 70.249 67.549 7.437 1.00 44.55 220 GLY A N 1
ATOM 1746 C CA . GLY A 1 226 ? 69.808 68.927 7.262 1.00 44.51 220 GLY A CA 1
ATOM 1747 C C . GLY A 1 226 ? 70.005 69.499 5.864 1.00 44.12 220 GLY A C 1
ATOM 1748 O O . GLY A 1 226 ? 69.424 70.518 5.550 1.00 44.63 220 GLY A O 1
ATOM 1749 N N . ALA A 1 227 ? 70.825 68.861 5.029 1.00 44.06 221 ALA A N 1
ATOM 1750 C CA . ALA A 1 227 ? 71.088 69.316 3.655 1.00 43.43 221 ALA A CA 1
ATOM 1751 C C . ALA A 1 227 ? 70.298 68.541 2.592 1.00 42.56 221 ALA A C 1
ATOM 1752 O O . ALA A 1 227 ? 70.554 68.677 1.390 1.00 43.49 221 ALA A O 1
ATOM 1754 N N . ARG A 1 228 ? 69.346 67.716 3.026 1.00 40.60 222 ARG A N 1
ATOM 1755 C CA . ARG A 1 228 ? 68.618 66.866 2.103 1.00 38.65 222 ARG A CA 1
ATOM 1756 C C . ARG A 1 228 ? 67.359 67.558 1.635 1.00 36.69 222 ARG A C 1
ATOM 1757 O O . ARG A 1 228 ? 66.828 68.442 2.310 1.00 35.71 222 ARG A O 1
ATOM 1765 N N . TRP A 1 229 ? 66.855 67.143 0.478 1.00 35.55 223 TRP A N 1
ATOM 1766 C CA . TRP A 1 229 ? 65.642 67.745 -0.043 1.00 34.32 223 TRP A CA 1
ATOM 1767 C C . TRP A 1 229 ? 64.460 67.640 0.914 1.00 33.82 223 TRP A C 1
ATOM 1768 O O . TRP A 1 229 ? 63.656 68.543 0.991 1.00 33.44 223 TRP A O 1
ATOM 1779 N N . TRP A 1 230 ? 64.358 66.538 1.659 1.00 33.17 224 TRP A N 1
ATOM 1780 C CA . TRP A 1 230 ? 63.284 66.365 2.638 1.00 32.88 224 TRP A CA 1
ATOM 1781 C C . TRP A 1 230 ? 63.455 67.164 3.943 1.00 33.86 224 TRP A C 1
ATOM 1782 O O . TRP A 1 230 ? 62.544 67.193 4.774 1.00 33.56 224 TRP A O 1
ATOM 1793 N N . ASP A 1 231 ? 64.594 67.837 4.100 1.00 35.25 225 ASP A N 1
ATOM 1794 C CA . ASP A 1 231 ? 64.881 68.688 5.259 1.00 36.63 225 ASP A CA 1
ATOM 1795 C C . ASP A 1 231 ? 64.465 70.112 4.993 1.00 38.12 225 ASP A C 1
ATOM 1796 O O . ASP A 1 231 ? 64.486 70.932 5.903 1.00 39.20 225 ASP A O 1
ATOM 1801 N N . GLN A 1 232 ? 64.084 70.412 3.757 1.00 39.32 226 GLN A N 1
ATOM 1802 C CA . GLN A 1 232 ? 63.709 71.773 3.387 1.00 39.91 226 GLN A CA 1
ATOM 1803 C C . GLN A 1 232 ? 62.359 72.156 3.964 1.00 40.22 226 GLN A C 1
ATOM 1804 O O . GLN A 1 232 ? 61.559 71.302 4.346 1.00 39.18 226 GLN A O 1
ATOM 1810 N N . LYS A 1 233 ? 62.127 73.463 4.019 1.00 40.32 227 LYS A N 1
ATOM 1811 C CA . LYS A 1 233 ? 60.909 74.066 4.584 1.00 40.24 227 LYS A CA 1
ATOM 1812 C C . LYS A 1 233 ? 59.566 73.508 4.065 1.00 40.15 227 LYS A C 1
ATOM 1813 O O . LYS A 1 233 ? 58.631 73.359 4.834 1.00 39.54 227 LYS A O 1
ATOM 1819 N N . GLU A 1 234 ? 59.492 73.197 2.775 1.00 40.58 228 GLU A N 1
ATOM 1820 C CA . GLU A 1 234 ? 58.255 72.701 2.152 1.00 41.60 228 GLU A CA 1
ATOM 1821 C C . GLU A 1 234 ? 57.812 71.331 2.722 1.00 41.06 228 GLU A C 1
ATOM 1822 O O . GLU A 1 234 ? 56.650 70.945 2.582 1.00 41.37 228 GLU A O 1
ATOM 1828 N N . PHE A 1 235 ? 58.733 70.614 3.361 1.00 40.04 229 PHE A N 1
ATOM 1829 C CA . PHE A 1 235 ? 58.437 69.284 3.913 1.00 39.96 229 PHE A CA 1
ATOM 1830 C C . PHE A 1 235 ? 58.270 69.261 5.425 1.00 39.81 229 PHE A C 1
ATOM 1831 O O . PHE A 1 235 ? 58.384 68.231 6.063 1.00 39.39 229 PHE A O 1
ATOM 1839 N N . GLN A 1 236 ? 57.985 70.432 5.994 1.00 39.43 230 GLN A N 1
ATOM 1840 C CA . GLN A 1 236 ? 57.703 70.557 7.413 1.00 39.40 230 GLN A CA 1
ATOM 1841 C C . GLN A 1 236 ? 56.262 70.212 7.708 1.00 38.99 230 GLN A C 1
ATOM 1842 O O . GLN A 1 236 ? 55.907 69.944 8.846 1.00 38.34 230 GLN A O 1
ATOM 1848 N N . ASP A 1 237 ? 55.422 70.273 6.683 1.00 39.29 231 ASP A N 1
ATOM 1849 C CA . ASP A 1 237 ? 54.007 69.998 6.849 1.00 39.72 231 ASP A CA 1
ATOM 1850 C C . ASP A 1 237 ? 53.376 69.601 5.528 1.00 39.45 231 ASP A C 1
ATOM 1851 O O . ASP A 1 237 ? 53.918 69.876 4.474 1.00 39.43 231 ASP A O 1
ATOM 1856 N N . LEU A 1 238 ? 52.238 68.924 5.593 1.00 40.01 232 LEU A N 1
ATOM 1857 C CA . LEU A 1 238 ? 51.425 68.702 4.407 1.00 40.62 232 LEU A CA 1
ATOM 1858 C C . LEU A 1 238 ? 50.742 70.034 4.025 1.00 41.52 232 LEU A C 1
ATOM 1859 O O . LEU A 1 238 ? 50.418 70.839 4.897 1.00 40.99 232 LEU A O 1
ATOM 1864 N N . ASP A 1 239 ? 50.514 70.252 2.739 1.00 42.46 233 ASP A N 1
ATOM 1865 C CA . ASP A 1 239 ? 49.725 71.409 2.296 1.00 43.63 233 ASP A CA 1
ATOM 1866 C C . ASP A 1 239 ? 48.216 71.129 2.417 1.00 44.13 233 ASP A C 1
ATOM 1867 O O . ASP A 1 239 ? 47.799 69.999 2.732 1.00 43.74 233 ASP A O 1
ATOM 1872 N N . ALA A 1 240 ? 47.393 72.151 2.170 1.00 43.64 234 ALA A N 1
ATOM 1873 C CA . ALA A 1 240 ? 45.944 72.033 2.366 1.00 43.81 234 ALA A CA 1
ATOM 1874 C C . ALA A 1 240 ? 45.301 70.942 1.502 1.00 43.38 234 ALA A C 1
ATOM 1875 O O . ALA A 1 240 ? 44.362 70.292 1.936 1.00 43.05 234 ALA A O 1
ATOM 1877 N N . PHE A 1 241 ? 45.790 70.766 0.282 1.00 43.81 235 PHE A N 1
ATOM 1878 C CA . PHE A 1 241 ? 45.241 69.755 -0.621 1.00 44.70 235 PHE A CA 1
ATOM 1879 C C . PHE A 1 241 ? 45.441 68.344 -0.041 1.00 44.15 235 PHE A C 1
ATOM 1880 O O . PHE A 1 241 ? 44.519 67.522 -0.011 1.00 43.82 235 PHE A O 1
ATOM 1888 N N . GLN A 1 242 ? 46.655 68.102 0.435 1.00 43.42 236 GLN A N 1
ATOM 1889 C CA . GLN A 1 242 ? 47.032 66.828 1.043 1.00 42.45 236 GLN A CA 1
ATOM 1890 C C . GLN A 1 242 ? 46.253 66.552 2.326 1.00 42.24 236 GLN A C 1
ATOM 1891 O O . GLN A 1 242 ? 45.885 65.406 2.594 1.00 41.70 236 GLN A O 1
ATOM 1897 N N . TYR A 1 243 ? 45.982 67.590 3.118 1.00 41.50 237 TYR A N 1
ATOM 1898 C CA . TYR A 1 243 ? 45.181 67.434 4.335 1.00 41.18 237 TYR A CA 1
ATOM 1899 C C . TYR A 1 243 ? 43.700 67.123 4.065 1.00 40.98 237 TYR A C 1
ATOM 1900 O O . TYR A 1 243 ? 43.030 66.509 4.898 1.00 40.24 237 TYR A O 1
ATOM 1909 N N . ARG A 1 244 ? 43.205 67.559 2.912 1.00 41.21 238 ARG A N 1
ATOM 1910 C CA . ARG A 1 244 ? 41.821 67.313 2.523 1.00 41.57 238 ARG A CA 1
ATOM 1911 C C . ARG A 1 244 ? 41.691 65.842 2.108 1.00 40.79 238 ARG A C 1
ATOM 1912 O O . ARG A 1 244 ? 40.742 65.183 2.479 1.00 40.07 238 ARG A O 1
ATOM 1920 N N . ARG A 1 245 ? 42.666 65.359 1.340 1.00 40.58 239 ARG A N 1
ATOM 1921 C CA . ARG A 1 245 ? 42.744 63.937 0.967 1.00 40.22 239 ARG A CA 1
ATOM 1922 C C . ARG A 1 245 ? 42.844 63.078 2.206 1.00 38.85 239 ARG A C 1
ATOM 1923 O O . ARG A 1 245 ? 42.129 62.085 2.315 1.00 39.55 239 ARG A O 1
ATOM 1931 N N . LEU A 1 246 ? 43.673 63.488 3.170 1.00 37.33 240 LEU A N 1
ATOM 1932 C CA . LEU A 1 246 ? 43.799 62.785 4.443 1.00 36.38 240 LEU A CA 1
ATOM 1933 C C . LEU A 1 246 ? 42.473 62.748 5.203 1.00 36.34 240 LEU A C 1
ATOM 1934 O O . LEU A 1 246 ? 42.099 61.732 5.765 1.00 34.65 240 LEU A O 1
ATOM 1939 N N . SER A 1 247 ? 41.745 63.868 5.229 1.00 36.38 241 SER A N 1
ATOM 1940 C CA . SER A 1 247 ? 40.501 63.908 5.991 1.00 36.20 241 SER A CA 1
ATOM 1941 C C . SER A 1 247 ? 39.456 62.979 5.381 1.00 35.20 241 SER A C 1
ATOM 1942 O O . SER A 1 247 ? 38.659 62.382 6.079 1.00 35.37 241 SER A O 1
ATOM 1945 N N . TRP A 1 248 ? 39.488 62.853 4.077 1.00 34.84 242 TRP A N 1
ATOM 1946 C CA . TRP A 1 248 ? 38.593 61.957 3.389 1.00 36.04 242 TRP A CA 1
ATOM 1947 C C . TRP A 1 248 ? 38.883 60.494 3.792 1.00 34.94 242 TRP A C 1
ATOM 1948 O O . TRP A 1 248 ? 37.951 59.737 4.032 1.00 34.40 242 TRP A O 1
ATOM 1959 N N . VAL A 1 249 ? 40.165 60.131 3.851 1.00 33.83 243 VAL A N 1
ATOM 1960 C CA . VAL A 1 249 ? 40.545 58.793 4.299 1.00 32.38 243 VAL A CA 1
ATOM 1961 C C . VAL A 1 249 ? 40.029 58.552 5.708 1.00 32.50 243 VAL A C 1
ATOM 1962 O O . VAL A 1 249 ? 39.452 57.504 6.014 1.00 31.33 243 VAL A O 1
ATOM 1966 N N . ARG A 1 250 ? 40.209 59.558 6.567 1.00 33.11 244 ARG A N 1
ATOM 1967 C CA . ARG A 1 250 ? 39.736 59.510 7.924 1.00 34.47 244 ARG A CA 1
ATOM 1968 C C . ARG A 1 250 ? 38.209 59.346 7.997 1.00 35.19 244 ARG A C 1
ATOM 1969 O O . ARG A 1 250 ? 37.707 58.589 8.796 1.00 35.63 244 ARG A O 1
ATOM 1977 N N . GLN A 1 251 ? 37.476 60.040 7.144 1.00 37.12 245 GLN A N 1
ATOM 1978 C CA . GLN A 1 251 ? 36.012 60.072 7.273 1.00 38.32 245 GLN A CA 1
ATOM 1979 C C . GLN A 1 251 ? 35.332 58.882 6.603 1.00 37.97 245 GLN A C 1
ATOM 1980 O O . GLN A 1 251 ? 34.341 58.382 7.130 1.00 38.44 245 GLN A O 1
ATOM 1986 N N . LYS A 1 252 ? 35.892 58.409 5.481 1.00 36.67 246 LYS A N 1
ATOM 1987 C CA . LYS A 1 252 ? 35.213 57.420 4.626 1.00 36.01 246 LYS A CA 1
ATOM 1988 C C . LYS A 1 252 ? 35.862 56.008 4.600 1.00 34.38 246 LYS A C 1
ATOM 1989 O O . LYS A 1 252 ? 35.164 55.025 4.366 1.00 33.73 246 LYS A O 1
ATOM 1995 N N . TYR A 1 253 ? 37.173 55.924 4.824 1.00 31.91 247 TYR A N 1
ATOM 1996 C CA . TYR A 1 253 ? 37.913 54.668 4.596 1.00 30.49 247 TYR A CA 1
ATOM 1997 C C . TYR A 1 253 ? 38.496 54.048 5.860 1.00 29.71 247 TYR A C 1
ATOM 1998 O O . TYR A 1 253 ? 39.047 52.953 5.815 1.00 27.55 247 TYR A O 1
ATOM 2007 N N . THR A 1 254 ? 38.332 54.714 7.005 1.00 28.86 248 THR A N 1
ATOM 2008 C CA . THR A 1 254 ? 38.929 54.250 8.248 1.00 28.58 248 THR A CA 1
ATOM 2009 C C . THR A 1 254 ? 37.981 53.425 9.075 1.00 29.96 248 THR A C 1
ATOM 2010 O O . THR A 1 254 ? 36.906 53.892 9.459 1.00 29.94 248 THR A O 1
ATOM 2014 N N . ILE A 1 255 ? 38.374 52.193 9.370 1.00 29.18 249 ILE A N 1
ATOM 2015 C CA . ILE A 1 255 ? 37.549 51.314 10.165 1.00 30.31 249 ILE A CA 1
ATOM 2016 C C . ILE A 1 255 ? 38.044 51.166 11.589 1.00 30.42 249 ILE A C 1
ATOM 2017 O O . ILE A 1 255 ? 37.317 50.671 12.439 1.00 30.76 249 ILE A O 1
ATOM 2022 N N . TYR A 1 256 ? 39.291 51.568 11.846 1.00 30.06 250 TYR A N 1
ATOM 2023 C CA . TYR A 1 256 ? 39.851 51.544 13.193 1.00 30.12 250 TYR A CA 1
ATOM 2024 C C . TYR A 1 256 ? 40.902 52.631 13.313 1.00 30.92 250 TYR A C 1
ATOM 2025 O O . TYR A 1 256 ? 41.719 52.842 12.423 1.00 28.53 250 TYR A O 1
ATOM 2034 N N . ASN A 1 257 ? 40.882 53.333 14.442 1.00 32.03 251 ASN A N 1
ATOM 2035 C CA . ASN A 1 257 ? 41.792 54.455 14.637 1.00 33.04 251 ASN A CA 1
ATOM 2036 C C . ASN A 1 257 ? 42.095 54.554 16.120 1.00 34.33 251 ASN A C 1
ATOM 2037 O O . ASN A 1 257 ? 41.194 54.850 16.938 1.00 33.68 251 ASN A O 1
ATOM 2042 N N . TYR A 1 258 ? 43.344 54.252 16.481 1.00 33.55 252 TYR A N 1
ATOM 2043 C CA . TYR A 1 258 ? 43.720 54.211 17.885 1.00 34.61 252 TYR A CA 1
ATOM 2044 C C . TYR A 1 258 ? 43.343 55.527 18.557 1.00 35.52 252 TYR A C 1
ATOM 2045 O O . TYR A 1 258 ? 43.020 55.531 19.718 1.00 36.12 252 TYR A O 1
ATOM 2054 N N . CYS A 1 259 ? 43.399 56.625 17.814 1.00 37.56 253 CYS A N 1
ATOM 2055 C CA . CYS A 1 259 ? 43.162 57.960 18.361 1.00 39.52 253 CYS A CA 1
ATOM 2056 C C . CYS A 1 259 ? 41.770 58.160 18.927 1.00 39.87 253 CYS A C 1
ATOM 2057 O O . CYS A 1 259 ? 41.600 58.874 19.921 1.00 39.45 253 CYS A O 1
ATOM 2060 N N . THR A 1 260 ? 40.782 57.543 18.298 1.00 39.93 254 THR A N 1
ATOM 2061 C CA . THR A 1 260 ? 39.395 57.723 18.707 1.00 40.71 254 THR A CA 1
ATOM 2062 C C . THR A 1 260 ? 38.888 56.498 19.433 1.00 40.93 254 THR A C 1
ATOM 2063 O O . THR A 1 260 ? 37.700 56.371 19.637 1.00 41.94 254 THR A O 1
ATOM 2067 N N . ASP A 1 261 ? 39.783 55.593 19.816 1.00 41.42 255 ASP A N 1
ATOM 2068 C CA . ASP A 1 261 ? 39.407 54.382 20.537 1.00 41.79 255 ASP A CA 1
ATOM 2069 C C . ASP A 1 261 ? 39.458 54.680 22.043 1.00 42.86 255 ASP A C 1
ATOM 2070 O O . ASP A 1 261 ? 40.508 54.599 22.676 1.00 42.37 255 ASP A O 1
ATOM 2075 N N . ARG A 1 262 ? 38.305 55.030 22.606 1.00 44.22 256 ARG A N 1
ATOM 2076 C CA . ARG A 1 262 ? 38.223 55.478 24.006 1.00 45.14 256 ARG A CA 1
ATOM 2077 C C . ARG A 1 262 ? 38.274 54.334 25.016 1.00 46.25 256 ARG A C 1
ATOM 2078 O O . ARG A 1 262 ? 38.536 54.553 26.204 1.00 47.02 256 ARG A O 1
ATOM 2086 N N . SER A 1 263 ? 38.047 53.114 24.537 1.00 47.24 257 SER A N 1
ATOM 2087 C CA . SER A 1 263 ? 38.182 51.917 25.353 1.00 48.22 257 SER A CA 1
ATOM 2088 C C . SER A 1 263 ? 39.640 51.622 25.717 1.00 48.73 257 SER A C 1
ATOM 2089 O O . SER A 1 263 ? 39.930 51.174 26.828 1.00 48.68 257 SER A O 1
ATOM 2092 N N . ARG A 1 264 ? 40.549 51.865 24.771 1.00 49.60 258 ARG A N 1
ATOM 2093 C CA . ARG A 1 264 ? 41.993 51.624 24.956 1.00 49.89 258 ARG A CA 1
ATOM 2094 C C . ARG A 1 264 ? 42.681 52.904 25.417 1.00 49.88 258 ARG A C 1
ATOM 2095 O O . ARG A 1 264 ? 43.600 52.880 26.220 1.00 50.22 258 ARG A O 1
ATOM 2103 N N . TYR A 1 265 ? 42.225 54.027 24.899 1.00 50.89 259 TYR A N 1
ATOM 2104 C CA . TYR A 1 265 ? 42.761 55.328 25.273 1.00 51.86 259 TYR A CA 1
ATOM 2105 C C . TYR A 1 265 ? 41.670 56.201 25.853 1.00 52.67 259 TYR A C 1
ATOM 2106 O O . TYR A 1 265 ? 41.119 57.069 25.164 1.00 51.73 259 TYR A O 1
ATOM 2115 N N . PRO A 1 266 ? 41.340 55.961 27.125 1.00 54.32 260 PRO A N 1
ATOM 2116 C CA . PRO A 1 266 ? 40.480 56.902 27.847 1.00 55.05 260 PRO A CA 1
ATOM 2117 C C . PRO A 1 266 ? 41.258 58.192 27.798 1.00 55.65 260 PRO A C 1
ATOM 2118 O O . PRO A 1 266 ? 40.824 59.196 27.213 1.00 55.40 260 PRO A O 1
ATOM 2122 N N . SER A 1 267 ? 42.475 58.105 28.333 1.00 55.94 261 SER A N 1
ATOM 2123 C CA . SER A 1 267 ? 43.478 59.129 28.135 1.00 55.96 261 SER A CA 1
ATOM 2124 C C . SER A 1 267 ? 43.934 59.031 26.668 1.00 55.72 261 SER A C 1
ATOM 2125 O O . SER A 1 267 ? 44.686 58.122 26.308 1.00 55.81 261 SER A O 1
ATOM 2128 N N . MET A 1 268 ? 43.425 59.954 25.842 1.00 54.88 262 MET A N 1
ATOM 2129 C CA . MET A 1 268 ? 43.742 60.053 24.428 1.00 54.07 262 MET A CA 1
ATOM 2130 C C . MET A 1 268 ? 45.212 60.519 24.161 1.00 53.05 262 MET A C 1
ATOM 2131 O O . MET A 1 268 ? 45.684 61.454 24.810 1.00 52.97 262 MET A O 1
ATOM 2136 N N . PRO A 1 269 ? 45.916 59.889 23.203 1.00 51.17 263 PRO A N 1
ATOM 2137 C CA . PRO A 1 269 ? 47.304 60.274 22.861 1.00 49.23 263 PRO A CA 1
ATOM 2138 C C . PRO A 1 269 ? 47.513 61.713 22.347 1.00 47.78 263 PRO A C 1
ATOM 2139 O O . PRO A 1 269 ? 46.754 62.185 21.500 1.00 46.72 263 PRO A O 1
ATOM 2143 N N . PRO A 1 270 ? 48.555 62.393 22.832 1.00 46.23 264 PRO A N 1
ATOM 2144 C CA . PRO A 1 270 ? 48.795 63.810 22.495 1.00 45.79 264 PRO A CA 1
ATOM 2145 C C . PRO A 1 270 ? 48.998 64.155 21.017 1.00 45.63 264 PRO A C 1
ATOM 2146 O O . PRO A 1 270 ? 48.652 65.273 20.593 1.00 44.91 264 PRO A O 1
ATOM 2150 N N . GLU A 1 271 ? 49.544 63.216 20.235 1.00 45.08 265 GLU A N 1
ATOM 2151 C CA . GLU A 1 271 ? 49.827 63.469 18.815 1.00 45.10 265 GLU A CA 1
ATOM 2152 C C . GLU A 1 271 ? 48.589 63.689 17.972 1.00 44.73 265 GLU A C 1
ATOM 2153 O O . GLU A 1 271 ? 48.658 64.319 16.917 1.00 44.86 265 GLU A O 1
ATOM 2159 N N . CYS A 1 272 ? 47.475 63.128 18.419 1.00 44.93 266 CYS A N 1
ATOM 2160 C CA . CYS A 1 272 ? 46.283 62.966 17.587 1.00 45.30 266 CYS A CA 1
ATOM 2161 C C . CYS A 1 272 ? 45.748 64.231 16.953 1.00 45.03 266 CYS A C 1
ATOM 2162 O O . CYS A 1 272 ? 45.509 64.263 15.747 1.00 44.58 266 CYS A O 1
ATOM 2165 N N . LYS A 1 273 ? 45.565 65.288 17.746 1.00 44.77 267 LYS A N 1
ATOM 2166 C CA . LYS A 1 273 ? 44.995 66.515 17.203 1.00 44.46 267 LYS A CA 1
ATOM 2167 C C . LYS A 1 273 ? 45.917 67.094 16.136 1.00 44.22 267 LYS A C 1
ATOM 2168 O O . LYS A 1 273 ? 45.479 67.507 15.060 1.00 43.76 267 LYS A O 1
ATOM 2174 N N . ARG A 1 274 ? 47.210 67.073 16.418 1.00 44.72 268 ARG A N 1
ATOM 2175 C CA . ARG A 1 274 ? 48.220 67.575 15.493 1.00 45.51 268 ARG A CA 1
ATOM 2176 C C . ARG A 1 274 ? 48.284 66.793 14.159 1.00 45.11 268 ARG A C 1
ATOM 2177 O O . ARG A 1 274 ? 48.415 67.368 13.081 1.00 45.18 268 ARG A O 1
ATOM 2185 N N . ASP A 1 275 ? 48.193 65.475 14.266 1.00 45.28 269 ASP A N 1
ATOM 2186 C CA . ASP A 1 275 ? 48.204 64.571 13.101 1.00 45.15 269 ASP A CA 1
ATOM 2187 C C . ASP A 1 275 ? 46.908 64.612 12.290 1.00 46.48 269 ASP A C 1
ATOM 2188 O O . ASP A 1 275 ? 46.840 64.053 11.198 1.00 45.67 269 ASP A O 1
ATOM 2193 N N . ARG A 1 276 ? 45.888 65.284 12.835 1.00 47.78 270 ARG A N 1
ATOM 2194 C CA . ARG A 1 276 ? 44.553 65.358 12.238 1.00 49.05 270 ARG A CA 1
ATOM 2195 C C . ARG A 1 276 ? 43.877 63.978 12.158 1.00 49.64 270 ARG A C 1
ATOM 2196 O O . ARG A 1 276 ? 43.153 63.688 11.196 1.00 49.99 270 ARG A O 1
ATOM 2204 N N . ASP A 1 277 ? 44.130 63.145 13.171 1.00 50.73 271 ASP A N 1
ATOM 2205 C CA . ASP A 1 277 ? 43.457 61.855 13.362 1.00 51.92 271 ASP A CA 1
ATOM 2206 C C . ASP A 1 277 ? 42.270 61.989 14.310 1.00 53.47 271 ASP A C 1
ATOM 2207 O O . ASP A 1 277 ? 41.628 61.001 14.667 1.00 53.50 271 ASP A O 1
ATOM 2212 N N . ILE A 1 278 ? 42.013 63.221 14.741 1.00 55.61 272 ILE A N 1
ATOM 2213 C CA . ILE A 1 278 ? 40.994 63.529 15.748 1.00 56.95 272 ILE A CA 1
ATOM 2214 C C . ILE A 1 278 ? 39.587 63.284 15.240 1.00 57.99 272 ILE A C 1
ATOM 2215 O O . ILE A 1 278 ? 38.901 62.436 15.849 1.00 59.21 272 ILE A O 1
ATOM 2221 N N . VAL B 1 15 ? 30.742 75.403 -21.494 1.00 46.66 9 VAL B N 1
ATOM 2222 C CA . VAL B 1 15 ? 32.181 75.518 -21.510 1.00 46.24 9 VAL B CA 1
ATOM 2223 C C . VAL B 1 15 ? 32.841 74.189 -21.118 1.00 45.43 9 VAL B C 1
ATOM 2224 O O . VAL B 1 15 ? 32.159 73.201 -20.831 1.00 45.88 9 VAL B O 1
ATOM 2228 N N . ALA B 1 16 ? 34.180 74.169 -21.103 1.00 43.80 10 ALA B N 1
ATOM 2229 C CA . ALA B 1 16 ? 34.944 72.971 -20.740 1.00 42.62 10 ALA B CA 1
ATOM 2230 C C . ALA B 1 16 ? 35.141 72.839 -19.225 1.00 41.11 10 ALA B C 1
ATOM 2231 O O . ALA B 1 16 ? 35.278 73.832 -18.516 1.00 40.83 10 ALA B O 1
ATOM 2233 N N . PHE B 1 17 ? 35.116 71.589 -18.774 1.00 39.72 11 PHE B N 1
ATOM 2234 C CA . PHE B 1 17 ? 35.273 71.238 -17.363 1.00 38.53 11 PHE B CA 1
ATOM 2235 C C . PHE B 1 17 ? 36.444 71.947 -16.693 1.00 38.85 11 PHE B C 1
ATOM 2236 O O . PHE B 1 17 ? 36.322 72.558 -15.621 1.00 37.77 11 PHE B O 1
ATOM 2244 N N . GLY B 1 18 ? 37.604 71.853 -17.360 1.00 39.08 12 GLY B N 1
ATOM 2245 C CA . GLY B 1 18 ? 38.894 72.388 -16.899 1.00 39.02 12 GLY B CA 1
ATOM 2246 C C . GLY B 1 18 ? 38.994 73.884 -16.606 1.00 39.12 12 GLY B C 1
ATOM 2247 O O . GLY B 1 18 ? 39.869 74.334 -15.884 1.00 39.55 12 GLY B O 1
ATOM 2248 N N . ARG B 1 19 ? 38.105 74.661 -17.211 1.00 39.86 13 ARG B N 1
ATOM 2249 C CA . ARG B 1 19 ? 38.078 76.067 -17.004 1.00 40.64 13 ARG B CA 1
ATOM 2250 C C . ARG B 1 19 ? 37.699 76.435 -15.548 1.00 39.09 13 ARG B C 1
ATOM 2251 O O . ARG B 1 19 ? 38.321 77.288 -14.922 1.00 39.60 13 ARG B O 1
ATOM 2259 N N . ASN B 1 20 ? 36.647 75.781 -15.061 1.00 37.56 14 ASN B N 1
ATOM 2260 C CA . ASN B 1 20 ? 36.021 76.136 -13.783 1.00 35.73 14 ASN B CA 1
ATOM 2261 C C . ASN B 1 20 ? 36.231 75.135 -12.635 1.00 33.65 14 ASN B C 1
ATOM 2262 O O . ASN B 1 20 ? 36.077 75.513 -11.485 1.00 32.72 14 ASN B O 1
ATOM 2267 N N . TYR B 1 21 ? 36.591 73.893 -12.950 1.00 31.49 15 TYR B N 1
ATOM 2268 C CA . TYR B 1 21 ? 36.526 72.775 -12.004 1.00 30.94 15 TYR B CA 1
ATOM 2269 C C . TYR B 1 21 ? 37.827 71.967 -11.914 1.00 31.00 15 TYR B C 1
ATOM 2270 O O . TYR B 1 21 ? 38.624 71.959 -12.862 1.00 31.17 15 TYR B O 1
ATOM 2279 N N . VAL B 1 22 ? 38.014 71.290 -10.788 1.00 29.58 16 VAL B N 1
ATOM 2280 C CA . VAL B 1 22 ? 39.084 70.306 -10.584 1.00 29.69 16 VAL B CA 1
ATOM 2281 C C . VAL B 1 22 ? 38.529 69.077 -9.874 1.00 29.22 16 VAL B C 1
ATOM 2282 O O . VAL B 1 22 ? 37.594 69.193 -9.062 1.00 26.11 16 VAL B O 1
ATOM 2286 N N . PRO B 1 23 ? 39.137 67.915 -10.102 1.00 28.81 17 PRO B N 1
ATOM 2287 C CA . PRO B 1 23 ? 38.712 66.690 -9.413 1.00 29.18 17 PRO B CA 1
ATOM 2288 C C . PRO B 1 23 ? 38.956 66.787 -7.919 1.00 29.56 17 PRO B C 1
ATOM 2289 O O . PRO B 1 23 ? 39.848 67.514 -7.479 1.00 29.41 17 PRO B O 1
ATOM 2293 N N . THR B 1 24 ? 38.124 66.099 -7.156 1.00 29.64 18 THR B N 1
ATOM 2294 C CA . THR B 1 24 ? 38.171 66.101 -5.696 1.00 30.73 18 THR B CA 1
ATOM 2295 C C . THR B 1 24 ? 38.843 64.817 -5.206 1.00 30.67 18 THR B C 1
ATOM 2296 O O . THR B 1 24 ? 39.693 64.854 -4.315 1.00 31.95 18 THR B O 1
ATOM 2300 N N . TRP B 1 25 ? 38.418 63.688 -5.775 1.00 29.02 19 TRP B N 1
ATOM 2301 C CA . TRP B 1 25 ? 38.790 62.365 -5.306 1.00 28.89 19 TRP B CA 1
ATOM 2302 C C . TRP B 1 25 ? 38.666 61.379 -6.450 1.00 29.49 19 TRP B C 1
ATOM 2303 O O . TRP B 1 25 ? 37.776 61.512 -7.288 1.00 28.70 19 TRP B O 1
ATOM 2314 N N . ALA B 1 26 ? 39.557 60.389 -6.480 1.00 30.14 20 ALA B N 1
ATOM 2315 C CA . ALA B 1 26 ? 39.487 59.294 -7.429 1.00 30.85 20 ALA B CA 1
ATOM 2316 C C . ALA B 1 26 ? 39.481 59.862 -8.844 1.00 32.32 20 ALA B C 1
ATOM 2317 O O . ALA B 1 26 ? 38.508 59.756 -9.585 1.00 32.22 20 ALA B O 1
ATOM 2319 N N . PHE B 1 27 ? 40.602 60.486 -9.194 1.00 32.44 21 PHE B N 1
ATOM 2320 C CA . PHE B 1 27 ? 40.759 61.217 -10.435 1.00 33.99 21 PHE B CA 1
ATOM 2321 C C . PHE B 1 27 ? 40.516 60.313 -11.636 1.00 33.41 21 PHE B C 1
ATOM 2322 O O . PHE B 1 27 ? 39.988 60.767 -12.656 1.00 33.09 21 PHE B O 1
ATOM 2330 N N . ASP B 1 28 ? 40.886 59.038 -11.498 1.00 33.09 22 ASP B N 1
ATOM 2331 C CA . ASP B 1 28 ? 40.779 58.085 -12.594 1.00 33.97 22 ASP B CA 1
ATOM 2332 C C . ASP B 1 28 ? 39.339 57.607 -12.811 1.00 32.99 22 ASP B C 1
ATOM 2333 O O . ASP B 1 28 ? 39.068 56.880 -13.755 1.00 32.22 22 ASP B O 1
ATOM 2338 N N . HIS B 1 29 ? 38.414 58.025 -11.938 1.00 31.62 23 HIS B N 1
ATOM 2339 C CA . HIS B 1 29 ? 36.997 57.701 -12.118 1.00 30.39 23 HIS B CA 1
ATOM 2340 C C . HIS B 1 29 ? 36.213 58.805 -12.802 1.00 29.75 23 HIS B C 1
ATOM 2341 O O . HIS B 1 29 ? 34.988 58.710 -12.915 1.00 29.67 23 HIS B O 1
ATOM 2348 N N . ILE B 1 30 ? 36.900 59.859 -13.205 1.00 29.31 24 ILE B N 1
ATOM 2349 C CA . ILE B 1 30 ? 36.336 60.898 -14.039 1.00 29.37 24 ILE B CA 1
ATOM 2350 C C . ILE B 1 30 ? 36.870 60.689 -15.455 1.00 30.58 24 ILE B C 1
ATOM 2351 O O . ILE B 1 30 ? 38.079 60.779 -15.670 1.00 29.73 24 ILE B O 1
ATOM 2356 N N . LYS B 1 31 ? 35.975 60.388 -16.391 1.00 30.88 25 LYS B N 1
ATOM 2357 C CA . LYS B 1 31 ? 36.346 60.198 -17.804 1.00 32.57 25 LYS B CA 1
ATOM 2358 C C . LYS B 1 31 ? 35.969 61.443 -18.583 1.00 33.77 25 LYS B C 1
ATOM 2359 O O . LYS B 1 31 ? 34.836 61.939 -18.447 1.00 32.40 25 LYS B O 1
ATOM 2365 N N . TYR B 1 32 ? 36.883 61.946 -19.421 1.00 35.01 26 TYR B N 1
ATOM 2366 C CA . TYR B 1 32 ? 36.699 63.210 -20.137 1.00 36.64 26 TYR B CA 1
ATOM 2367 C C . TYR B 1 32 ? 36.415 62.959 -21.609 1.00 38.57 26 TYR B C 1
ATOM 2368 O O . TYR B 1 32 ? 37.087 62.128 -22.234 1.00 38.43 26 TYR B O 1
ATOM 2377 N N . PHE B 1 33 ? 35.415 63.660 -22.156 1.00 40.02 27 PHE B N 1
ATOM 2378 C CA . PHE B 1 33 ? 34.999 63.511 -23.561 1.00 41.41 27 PHE B CA 1
ATOM 2379 C C . PHE B 1 33 ? 34.945 64.880 -24.219 1.00 42.80 27 PHE B C 1
ATOM 2380 O O . PHE B 1 33 ? 34.646 65.869 -23.565 1.00 42.65 27 PHE B O 1
ATOM 2388 N N . ASN B 1 34 ? 35.242 64.939 -25.514 1.00 44.39 28 ASN B N 1
ATOM 2389 C CA . ASN B 1 34 ? 35.117 66.172 -26.293 1.00 45.70 28 ASN B CA 1
ATOM 2390 C C . ASN B 1 34 ? 35.873 67.355 -25.689 1.00 46.01 28 ASN B C 1
ATOM 2391 O O . ASN B 1 34 ? 35.351 68.471 -25.652 1.00 46.81 28 ASN B O 1
ATOM 2396 N N . GLY B 1 35 ? 37.086 67.105 -25.204 1.00 46.09 29 GLY B N 1
ATOM 2397 C CA . GLY B 1 35 ? 37.942 68.157 -24.674 1.00 46.15 29 GLY B CA 1
ATOM 2398 C C . GLY B 1 35 ? 37.560 68.627 -23.275 1.00 46.17 29 GLY B C 1
ATOM 2399 O O . GLY B 1 35 ? 37.913 69.745 -22.860 1.00 46.62 29 GLY B O 1
ATOM 2400 N N . GLY B 1 36 ? 36.870 67.761 -22.535 1.00 45.67 30 GLY B N 1
ATOM 2401 C CA . GLY B 1 36 ? 36.285 68.119 -21.260 1.00 44.99 30 GLY B CA 1
ATOM 2402 C C . GLY B 1 36 ? 34.954 68.851 -21.362 1.00 44.60 30 GLY B C 1
ATOM 2403 O O . GLY B 1 36 ? 34.483 69.412 -20.378 1.00 44.32 30 GLY B O 1
ATOM 2404 N N . ASN B 1 37 ? 34.330 68.851 -22.535 1.00 43.52 31 ASN B N 1
ATOM 2405 C CA . ASN B 1 37 ? 33.000 69.428 -22.665 1.00 42.91 31 ASN B CA 1
ATOM 2406 C C . ASN B 1 37 ? 31.928 68.486 -22.111 1.00 41.45 31 ASN B C 1
ATOM 2407 O O . ASN B 1 37 ? 30.803 68.911 -21.864 1.00 41.61 31 ASN B O 1
ATOM 2412 N N . GLU B 1 38 ? 32.267 67.210 -21.949 1.00 39.48 32 GLU B N 1
ATOM 2413 C CA . GLU B 1 38 ? 31.417 66.251 -21.233 1.00 38.53 32 GLU B CA 1
ATOM 2414 C C . GLU B 1 38 ? 32.270 65.331 -20.381 1.00 36.84 32 GLU B C 1
ATOM 2415 O O . GLU B 1 38 ? 33.316 64.841 -20.839 1.00 37.03 32 GLU B O 1
ATOM 2421 N N . ILE B 1 39 ? 31.849 65.093 -19.144 1.00 33.91 33 ILE B N 1
ATOM 2422 C CA . ILE B 1 39 ? 32.532 64.147 -18.303 1.00 31.87 33 ILE B CA 1
ATOM 2423 C C . ILE B 1 39 ? 31.567 63.111 -17.771 1.00 30.04 33 ILE B C 1
ATOM 2424 O O . ILE B 1 39 ? 30.359 63.346 -17.682 1.00 28.17 33 ILE B O 1
ATOM 2429 N N . GLN B 1 40 ? 32.099 61.944 -17.462 1.00 27.76 34 GLN B N 1
ATOM 2430 C CA . GLN B 1 40 ? 31.374 60.925 -16.763 1.00 27.54 34 GLN B CA 1
ATOM 2431 C C . GLN B 1 40 ? 32.051 60.690 -15.442 1.00 27.03 34 GLN B C 1
ATOM 2432 O O . GLN B 1 40 ? 33.286 60.637 -15.376 1.00 27.45 34 GLN B O 1
ATOM 2438 N N . LEU B 1 41 ? 31.238 60.552 -14.396 1.00 24.80 35 LEU B N 1
ATOM 2439 C CA . LEU B 1 41 ? 31.671 60.128 -13.096 1.00 24.44 35 LEU B CA 1
ATOM 2440 C C . LEU B 1 41 ? 31.294 58.654 -12.932 1.00 24.05 35 LEU B C 1
ATOM 2441 O O . LEU B 1 41 ? 30.161 58.238 -13.193 1.00 22.80 35 LEU B O 1
ATOM 2446 N N . HIS B 1 42 ? 32.269 57.851 -12.511 1.00 23.01 36 HIS B N 1
ATOM 2447 C CA . HIS B 1 42 ? 32.103 56.435 -12.270 1.00 23.65 36 HIS B CA 1
ATOM 2448 C C . HIS B 1 42 ? 32.124 56.094 -10.783 1.00 23.62 36 HIS B C 1
ATOM 2449 O O . HIS B 1 42 ? 32.980 56.579 -10.058 1.00 24.97 36 HIS B O 1
ATOM 2456 N N . LEU B 1 43 ? 31.229 55.214 -10.373 1.00 22.05 37 LEU B N 1
ATOM 2457 C CA . LEU B 1 43 ? 31.147 54.694 -9.019 1.00 22.95 37 LEU B CA 1
ATOM 2458 C C . LEU B 1 43 ? 31.199 53.163 -9.043 1.00 24.37 37 LEU B C 1
ATOM 2459 O O . LEU B 1 43 ? 30.481 52.526 -9.814 1.00 24.98 37 LEU B O 1
ATOM 2464 N N . ASP B 1 44 ? 32.074 52.588 -8.213 1.00 25.69 38 ASP B N 1
ATOM 2465 C CA . ASP B 1 44 ? 32.131 51.142 -7.953 1.00 26.86 38 ASP B CA 1
ATOM 2466 C C . ASP B 1 44 ? 32.242 50.900 -6.454 1.00 27.26 38 ASP B C 1
ATOM 2467 O O . ASP B 1 44 ? 32.247 51.847 -5.682 1.00 26.42 38 ASP B O 1
ATOM 2472 N N . LYS B 1 45 ? 32.316 49.645 -6.017 1.00 27.72 39 LYS B N 1
ATOM 2473 C CA . LYS B 1 45 ? 32.261 49.369 -4.586 1.00 29.14 39 LYS B CA 1
ATOM 2474 C C . LYS B 1 45 ? 33.469 49.904 -3.813 1.00 28.79 39 LYS B C 1
ATOM 2475 O O . LYS B 1 45 ? 33.411 50.016 -2.586 1.00 30.17 39 LYS B O 1
ATOM 2481 N N . TYR B 1 46 ? 34.534 50.268 -4.514 1.00 28.21 40 TYR B N 1
ATOM 2482 C CA . TYR B 1 46 ? 35.738 50.773 -3.840 1.00 28.65 40 TYR B CA 1
ATOM 2483 C C . TYR B 1 46 ? 35.685 52.264 -3.630 1.00 27.89 40 TYR B C 1
ATOM 2484 O O . TYR B 1 46 ? 36.115 52.760 -2.610 1.00 27.47 40 TYR B O 1
ATOM 2493 N N . THR B 1 47 ? 35.109 52.978 -4.592 1.00 27.11 41 THR B N 1
ATOM 2494 C CA . THR B 1 47 ? 35.033 54.415 -4.479 1.00 26.28 41 THR B CA 1
ATOM 2495 C C . THR B 1 47 ? 34.040 55.035 -5.441 1.00 25.38 41 THR B C 1
ATOM 2496 O O . THR B 1 47 ? 33.799 54.502 -6.522 1.00 24.43 41 THR B O 1
ATOM 2500 N N . GLY B 1 48 ? 33.555 56.205 -5.029 1.00 25.27 42 GLY B N 1
ATOM 2501 C CA . GLY B 1 48 ? 32.911 57.163 -5.905 1.00 24.83 42 GLY B CA 1
ATOM 2502 C C . GLY B 1 48 ? 33.897 58.239 -6.325 1.00 25.34 42 GLY B C 1
ATOM 2503 O O . GLY B 1 48 ? 35.129 58.076 -6.244 1.00 25.91 42 GLY B O 1
ATOM 2504 N N . THR B 1 49 ? 33.388 59.358 -6.813 1.00 23.04 43 THR B N 1
ATOM 2505 C CA . THR B 1 49 ? 34.250 60.408 -7.263 1.00 22.65 43 THR B CA 1
ATOM 2506 C C . THR B 1 49 ? 33.475 61.712 -7.272 1.00 22.33 43 THR B C 1
ATOM 2507 O O . THR B 1 49 ? 32.271 61.737 -7.002 1.00 21.06 43 THR B O 1
ATOM 2511 N N . GLY B 1 50 ? 34.173 62.791 -7.518 1.00 21.09 44 GLY B N 1
ATOM 2512 C CA . GLY B 1 50 ? 33.557 64.099 -7.595 1.00 22.30 44 GLY B CA 1
ATOM 2513 C C . GLY B 1 50 ? 34.533 65.169 -7.997 1.00 22.49 44 GLY B C 1
ATOM 2514 O O . GLY B 1 50 ? 35.716 64.881 -8.211 1.00 21.92 44 GLY B O 1
ATOM 2515 N N . PHE B 1 51 ? 34.029 66.380 -8.131 1.00 21.74 45 PHE B N 1
ATOM 2516 C CA . PHE B 1 51 ? 34.804 67.550 -8.519 1.00 21.93 45 PHE B CA 1
ATOM 2517 C C . PHE B 1 51 ? 34.285 68.800 -7.819 1.00 23.24 45 PHE B C 1
ATOM 2518 O O . PHE B 1 51 ? 33.243 68.763 -7.156 1.00 22.03 45 PHE B O 1
ATOM 2526 N N . GLN B 1 52 ? 35.028 69.893 -7.934 1.00 22.99 46 GLN B N 1
ATOM 2527 C CA . GLN B 1 52 ? 34.711 71.132 -7.252 1.00 23.43 46 GLN B CA 1
ATOM 2528 C C . GLN B 1 52 ? 35.250 72.308 -8.017 1.00 23.78 46 GLN B C 1
ATOM 2529 O O . GLN B 1 52 ? 36.214 72.190 -8.784 1.00 23.44 46 GLN B O 1
ATOM 2535 N N . SER B 1 53 ? 34.620 73.445 -7.830 1.00 22.73 47 SER B N 1
ATOM 2536 C CA . SER B 1 53 ? 35.020 74.648 -8.517 1.00 23.30 47 SER B CA 1
ATOM 2537 C C . SER B 1 53 ? 36.367 75.118 -7.955 1.00 23.72 47 SER B C 1
ATOM 2538 O O . SER B 1 53 ? 36.696 74.888 -6.803 1.00 23.43 47 SER B O 1
ATOM 2541 N N . LYS B 1 54 ? 37.132 75.761 -8.805 1.00 25.98 48 LYS B N 1
ATOM 2542 C CA . LYS B 1 54 ? 38.387 76.386 -8.402 1.00 27.93 48 LYS B CA 1
ATOM 2543 C C . LYS B 1 54 ? 38.090 77.552 -7.481 1.00 27.98 48 LYS B C 1
ATOM 2544 O O . LYS B 1 54 ? 38.734 77.717 -6.457 1.00 29.18 48 LYS B O 1
ATOM 2550 N N . GLY B 1 55 ? 37.067 78.328 -7.812 1.00 28.06 49 GLY B N 1
ATOM 2551 C CA . GLY B 1 55 ? 36.729 79.524 -7.060 1.00 27.85 49 GLY B CA 1
ATOM 2552 C C . GLY B 1 55 ? 35.637 79.294 -6.018 1.00 26.99 49 GLY B C 1
ATOM 2553 O O . GLY B 1 55 ? 34.981 78.249 -6.001 1.00 25.90 49 GLY B O 1
ATOM 2554 N N . SER B 1 56 ? 35.493 80.262 -5.139 1.00 27.10 50 SER B N 1
ATOM 2555 C CA . SER B 1 56 ? 34.349 80.367 -4.228 1.00 27.18 50 SER B CA 1
ATOM 2556 C C . SER B 1 56 ? 33.539 81.571 -4.632 1.00 25.80 50 SER B C 1
ATOM 2557 O O . SER B 1 56 ? 34.095 82.526 -5.172 1.00 25.96 50 SER B O 1
ATOM 2560 N N . TYR B 1 57 ? 32.226 81.542 -4.354 1.00 23.58 51 TYR B N 1
ATOM 2561 C CA . TYR B 1 57 ? 31.303 82.553 -4.848 1.00 23.30 51 TYR B CA 1
ATOM 2562 C C . TYR B 1 57 ? 30.329 82.988 -3.789 1.00 23.43 51 TYR B C 1
ATOM 2563 O O . TYR B 1 57 ? 29.946 82.195 -2.928 1.00 22.85 51 TYR B O 1
ATOM 2572 N N . LEU B 1 58 ? 29.954 84.253 -3.837 1.00 22.88 52 LEU B N 1
ATOM 2573 C CA . LEU B 1 58 ? 28.853 84.759 -3.046 1.00 23.75 52 LEU B CA 1
ATOM 2574 C C . LEU B 1 58 ? 27.836 85.360 -4.002 1.00 23.72 52 LEU B C 1
ATOM 2575 O O . LEU B 1 58 ? 28.055 86.452 -4.537 1.00 22.97 52 LEU B O 1
ATOM 2580 N N . PHE B 1 59 ? 26.738 84.624 -4.206 1.00 22.68 53 PHE B N 1
ATOM 2581 C CA . PHE B 1 59 ? 25.680 84.937 -5.159 1.00 21.70 53 PHE B CA 1
ATOM 2582 C C . PHE B 1 59 ? 26.032 84.604 -6.587 1.00 21.07 53 PHE B C 1
ATOM 2583 O O . PHE B 1 59 ? 27.220 84.602 -6.988 1.00 21.88 53 PHE B O 1
ATOM 2591 N N . GLY B 1 60 ? 25.003 84.312 -7.377 1.00 20.71 54 GLY B N 1
ATOM 2592 C CA . GLY B 1 60 ? 25.181 83.995 -8.773 1.00 21.00 54 GLY B CA 1
ATOM 2593 C C . GLY B 1 60 ? 24.206 83.025 -9.380 1.00 21.53 54 GLY B C 1
ATOM 2594 O O . GLY B 1 60 ? 23.192 82.658 -8.790 1.00 21.17 54 GLY B O 1
ATOM 2595 N N . HIS B 1 61 ? 24.530 82.613 -10.588 1.00 20.85 55 HIS B N 1
ATOM 2596 C CA . HIS B 1 61 ? 23.766 81.669 -11.368 1.00 21.99 55 HIS B CA 1
ATOM 2597 C C . HIS B 1 61 ? 24.675 80.507 -11.739 1.00 21.96 55 HIS B C 1
ATOM 2598 O O . HIS B 1 61 ? 25.712 80.691 -12.376 1.00 23.86 55 HIS B O 1
ATOM 2605 N N . PHE B 1 62 ? 24.301 79.308 -11.309 1.00 20.77 56 PHE B N 1
ATOM 2606 C CA . PHE B 1 62 ? 25.128 78.115 -11.410 1.00 20.53 56 PHE B CA 1
ATOM 2607 C C . PHE B 1 62 ? 24.300 77.037 -12.079 1.00 22.21 56 PHE B C 1
ATOM 2608 O O . PHE B 1 62 ? 23.186 76.740 -11.659 1.00 21.53 56 PHE B O 1
ATOM 2616 N N . SER B 1 63 ? 24.829 76.437 -13.128 1.00 21.76 57 SER B N 1
ATOM 2617 C CA . SER B 1 63 ? 24.075 75.474 -13.896 1.00 23.75 57 SER B CA 1
ATOM 2618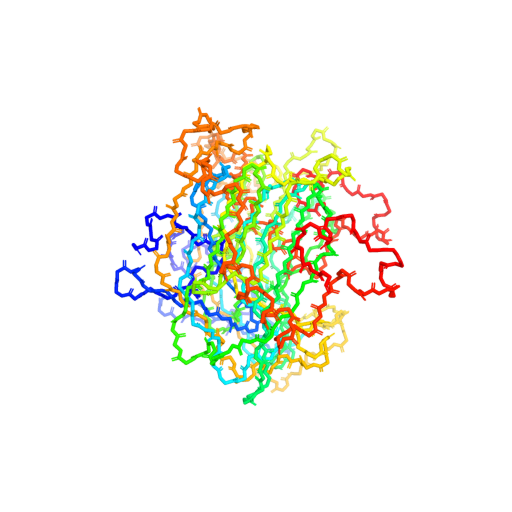 C C . SER B 1 63 ? 24.952 74.332 -14.345 1.00 24.04 57 SER B C 1
ATOM 2619 O O . SER B 1 63 ? 26.139 74.518 -14.659 1.00 26.03 57 SER B O 1
ATOM 2622 N N . MET B 1 64 ? 24.373 73.156 -14.355 1.00 23.67 58 MET B N 1
ATOM 2623 C CA . MET B 1 64 ? 24.984 71.968 -14.878 1.00 24.06 58 MET B CA 1
ATOM 2624 C C . MET B 1 64 ? 23.981 71.210 -15.723 1.00 23.85 58 MET B C 1
ATOM 2625 O O . MET B 1 64 ? 22.816 71.067 -15.337 1.00 23.64 58 MET B O 1
ATOM 2630 N N . GLN B 1 65 ? 24.416 70.708 -16.881 1.00 21.90 59 GLN B N 1
ATOM 2631 C CA . GLN B 1 65 ? 23.631 69.749 -17.620 1.00 22.10 59 GLN B CA 1
ATOM 2632 C C . GLN B 1 65 ? 24.005 68.355 -17.140 1.00 22.17 59 GLN B C 1
ATOM 2633 O O . GLN B 1 65 ? 25.183 68.031 -17.101 1.00 24.02 59 GLN B O 1
ATOM 2639 N N . MET B 1 66 ? 23.036 67.538 -16.770 1.00 19.63 60 MET B N 1
ATOM 2640 C CA . MET B 1 66 ? 23.283 66.220 -16.236 1.00 20.18 60 MET B CA 1
ATOM 2641 C C . MET B 1 66 ? 22.360 65.173 -16.827 1.00 20.58 60 MET B C 1
ATOM 2642 O O . MET B 1 66 ? 21.192 65.423 -17.097 1.00 20.50 60 MET B O 1
ATOM 2647 N N . LYS B 1 67 ? 22.918 63.979 -17.001 1.00 20.12 61 LYS B N 1
ATOM 2648 C CA . LYS B 1 67 ? 22.211 62.801 -17.383 1.00 21.01 61 LYS B CA 1
ATOM 2649 C C . LYS B 1 67 ? 22.570 61.745 -16.382 1.00 20.96 61 LYS B C 1
ATOM 2650 O O . LYS B 1 67 ? 23.758 61.444 -16.163 1.00 20.99 61 LYS B O 1
ATOM 2656 N N . LEU B 1 68 ? 21.543 61.196 -15.739 1.00 20.24 62 LEU B N 1
ATOM 2657 C CA . LEU B 1 68 ? 21.713 60.373 -14.559 1.00 21.67 62 LEU B CA 1
ATOM 2658 C C . LEU B 1 68 ? 22.026 58.906 -14.851 1.00 21.62 62 LEU B C 1
ATOM 2659 O O . LEU B 1 68 ? 22.100 58.483 -16.019 1.00 22.73 62 LEU B O 1
ATOM 2664 N N . VAL B 1 69 ? 22.211 58.129 -13.803 1.00 22.92 63 VAL B N 1
ATOM 2665 C CA . VAL B 1 69 ? 22.661 56.745 -13.941 1.00 23.44 63 VAL B CA 1
ATOM 2666 C C . VAL B 1 69 ? 21.563 55.853 -14.514 1.00 24.16 63 VAL B C 1
ATOM 2667 O O . VAL B 1 69 ? 20.513 55.741 -13.911 1.00 23.69 63 VAL B O 1
ATOM 2671 N N . PRO B 1 70 ? 21.793 55.220 -15.678 1.00 26.27 64 PRO B N 1
ATOM 2672 C CA . PRO B 1 70 ? 20.770 54.360 -16.299 1.00 26.98 64 PRO B CA 1
ATOM 2673 C C . PRO B 1 70 ? 20.637 53.007 -15.619 1.00 27.98 64 PRO B C 1
ATOM 2674 O O . PRO B 1 70 ? 21.486 52.626 -14.792 1.00 27.82 64 PRO B O 1
ATOM 2678 N N . GLY B 1 71 ? 19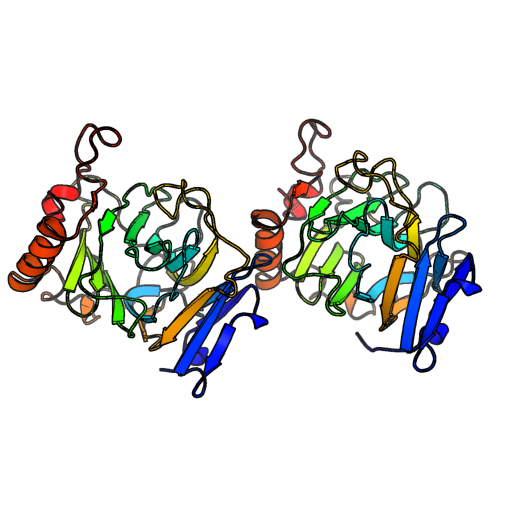.561 52.286 -15.927 1.00 27.92 65 GLY B N 1
ATOM 2679 C CA . GLY B 1 71 ? 19.355 50.952 -15.403 1.00 28.17 65 GLY B CA 1
ATOM 2680 C C . GLY B 1 71 ? 19.162 50.916 -13.913 1.00 28.94 65 GLY B C 1
ATOM 2681 O O . GLY B 1 71 ? 18.409 51.710 -13.380 1.00 29.65 65 GLY B O 1
ATOM 2682 N N . ASP B 1 72 ? 19.815 49.972 -13.236 1.00 28.70 66 ASP B N 1
ATOM 2683 C CA . ASP B 1 72 ? 19.774 49.890 -11.791 1.00 29.33 66 ASP B CA 1
ATOM 2684 C C . ASP B 1 72 ? 20.742 50.942 -11.229 1.00 28.09 66 ASP B C 1
ATOM 2685 O O . ASP B 1 72 ? 21.968 50.877 -11.422 1.00 28.53 66 ASP B O 1
ATOM 2690 N N . SER B 1 73 ? 20.165 51.920 -10.543 1.00 27.10 67 SER B N 1
ATOM 2691 C CA . SER B 1 73 ? 20.921 52.962 -9.857 1.0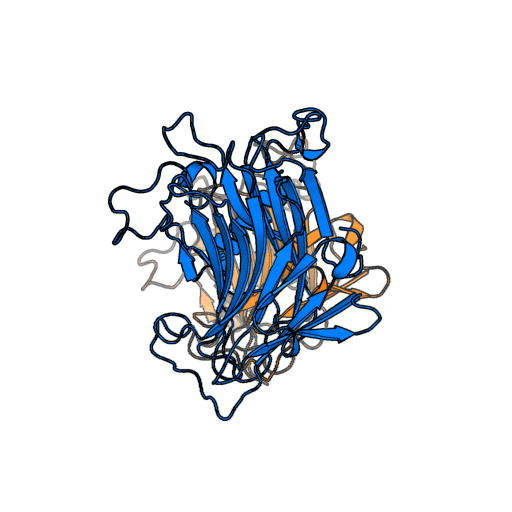0 24.84 67 SER B CA 1
ATOM 2692 C C . SER B 1 73 ? 20.603 52.958 -8.359 1.00 23.96 67 SER B C 1
ATOM 2693 O O . SER B 1 73 ? 20.925 53.911 -7.659 1.00 23.90 67 SER B O 1
ATOM 2696 N N . ALA B 1 74 ? 19.978 51.897 -7.839 1.00 23.52 68 ALA B N 1
ATOM 2697 C CA . ALA B 1 74 ? 19.536 51.892 -6.443 1.00 23.73 68 ALA B CA 1
ATOM 2698 C C . ALA B 1 74 ? 20.706 52.084 -5.498 1.00 24.21 68 ALA B C 1
ATOM 2699 O O . ALA B 1 74 ? 21.799 51.563 -5.747 1.00 26.42 68 ALA B O 1
ATOM 2701 N N . GLY B 1 75 ? 20.455 52.815 -4.429 1.00 23.96 69 GLY B N 1
ATOM 2702 C CA . GLY B 1 75 ? 21.437 53.134 -3.418 1.00 24.71 69 GLY B CA 1
ATOM 2703 C C . GLY B 1 75 ? 22.423 54.233 -3.786 1.00 24.05 69 GLY B C 1
ATOM 2704 O O . GLY B 1 75 ? 23.195 54.631 -2.917 1.00 25.93 69 GLY B O 1
ATOM 2705 N N . THR B 1 76 ? 22.415 54.733 -5.022 1.00 23.00 70 THR B N 1
ATOM 2706 C CA . THR B 1 76 ? 23.363 55.768 -5.406 1.00 21.35 70 THR B CA 1
ATOM 2707 C C . THR B 1 76 ? 22.803 57.179 -5.294 1.00 20.09 70 THR B C 1
ATOM 2708 O O . THR B 1 76 ? 21.606 57.398 -5.459 1.00 20.35 70 THR B O 1
ATOM 2712 N N . VAL B 1 77 ? 23.687 58.122 -5.024 1.00 19.41 71 VAL B N 1
ATOM 2713 C CA . VAL B 1 77 ? 23.344 59.538 -4.964 1.00 19.10 71 VAL B CA 1
ATOM 2714 C C . VAL B 1 77 ? 24.278 60.288 -5.879 1.00 18.95 71 VAL B C 1
ATOM 2715 O O . VAL B 1 77 ? 25.508 60.200 -5.734 1.00 18.51 71 VAL B O 1
ATOM 2719 N N . THR B 1 78 ? 23.702 61.012 -6.839 1.00 17.52 72 THR B N 1
ATOM 2720 C CA . THR B 1 78 ? 24.419 61.940 -7.673 1.00 18.19 72 THR B CA 1
ATOM 2721 C C . THR B 1 78 ? 24.086 63.326 -7.170 1.00 19.31 72 THR B C 1
ATOM 2722 O O . THR B 1 78 ? 22.901 63.710 -7.109 1.00 16.95 72 THR B O 1
ATOM 2726 N N . ALA B 1 79 ? 25.108 64.068 -6.779 1.00 19.87 73 ALA B N 1
ATOM 2727 C CA . ALA B 1 79 ? 24.944 65.368 -6.120 1.00 19.92 73 ALA B CA 1
ATOM 2728 C C . ALA B 1 79 ? 25.532 66.486 -6.934 1.00 21.22 73 ALA B C 1
ATOM 2729 O O . ALA B 1 79 ? 26.557 66.309 -7.594 1.00 21.24 73 ALA B O 1
ATOM 2731 N N . PHE B 1 80 ? 24.834 67.623 -6.952 1.00 18.51 74 PHE B N 1
ATOM 2732 C CA . PHE B 1 80 ? 25.303 68.874 -7.517 1.00 17.83 74 PHE B CA 1
ATOM 2733 C C . PHE B 1 80 ? 24.907 69.912 -6.496 1.00 17.50 74 PHE B C 1
ATOM 2734 O O . PHE B 1 80 ? 23.720 70.096 -6.244 1.00 16.16 74 PHE B O 1
ATOM 2742 N N . TYR B 1 81 ? 25.867 70.557 -5.845 1.00 17.33 75 TYR B N 1
ATOM 2743 C CA . TYR B 1 81 ? 25.552 71.424 -4.732 1.00 17.47 75 TYR B CA 1
ATOM 2744 C C . TYR B 1 81 ? 26.573 72.534 -4.528 1.00 18.48 75 TYR B C 1
ATOM 2745 O O . TYR B 1 81 ? 27.666 72.489 -5.102 1.00 18.59 75 TYR B O 1
ATOM 2754 N N . LEU B 1 82 ? 26.180 73.548 -3.778 1.00 17.58 76 LEU B N 1
ATOM 2755 C CA . LEU B 1 82 ? 27.068 74.597 -3.323 1.00 18.26 76 LEU B CA 1
ATOM 2756 C C . LEU B 1 82 ? 27.217 74.448 -1.828 1.00 18.54 76 LEU B C 1
ATOM 2757 O O . LEU B 1 82 ? 26.250 74.172 -1.156 1.00 17.12 76 LEU B O 1
ATOM 2762 N N . SER B 1 83 ? 28.409 74.665 -1.323 1.00 18.94 77 SER B N 1
ATOM 2763 C CA . SER B 1 83 ? 28.639 74.624 0.128 1.00 20.09 77 SER B CA 1
ATOM 2764 C C . SER B 1 83 ? 29.785 75.519 0.557 1.00 21.23 77 SER B C 1
ATOM 2765 O O . SER B 1 83 ? 30.763 75.633 -0.156 1.00 20.47 77 SER B O 1
ATOM 2768 N N . SER B 1 84 ? 29.690 76.087 1.765 1.00 22.91 78 SER B N 1
ATOM 2769 C CA . SER B 1 84 ? 30.789 76.834 2.410 1.00 25.26 78 SER B CA 1
ATOM 2770 C C . SER B 1 84 ? 31.679 75.858 3.205 1.00 29.21 78 SER B C 1
ATOM 2771 O O . SER B 1 84 ? 31.561 74.652 2.967 1.00 28.78 78 SER B O 1
ATOM 2774 N N . GLN B 1 85 ? 32.565 76.250 4.118 1.00 34.85 79 GLN B N 1
ATOM 2775 C CA . GLN B 1 85 ? 33.465 75.191 4.578 1.00 39.11 79 GLN B CA 1
ATOM 2776 C C . GLN B 1 85 ? 33.503 75.020 6.085 1.00 42.38 79 GLN B C 1
ATOM 2777 O O . GLN B 1 85 ? 34.319 74.288 6.638 1.00 44.02 79 GLN B O 1
ATOM 2783 N N . ASN B 1 86 ? 32.610 75.753 6.773 1.00 45.10 80 ASN B N 1
ATOM 2784 C CA . ASN B 1 86 ? 32.632 75.831 8.231 1.00 46.93 80 ASN B CA 1
ATOM 2785 C C . ASN B 1 86 ? 31.642 74.969 8.980 1.00 47.26 80 ASN B C 1
ATOM 2786 O O . ASN B 1 86 ? 30.780 74.289 8.430 1.00 48.50 80 ASN B O 1
ATOM 2791 N N . SER B 1 87 ? 31.836 75.042 10.271 1.00 46.89 81 SER B N 1
ATOM 2792 C CA . SER B 1 87 ? 31.092 74.273 11.248 1.00 46.18 81 SER B CA 1
ATOM 2793 C C . SER B 1 87 ? 29.600 74.632 11.244 1.00 44.64 81 SER B C 1
ATOM 2794 O O . SER B 1 87 ? 28.758 73.821 11.618 1.00 45.97 81 SER B O 1
ATOM 2797 N N . GLU B 1 88 ? 29.305 75.834 10.810 1.00 40.93 82 GLU B N 1
ATOM 2798 C CA . GLU B 1 88 ? 27.924 76.317 10.674 1.00 38.41 82 GLU B CA 1
ATOM 2799 C C . GLU B 1 88 ? 27.823 76.764 9.254 1.00 34.71 82 GLU B C 1
ATOM 2800 O O . GLU B 1 88 ? 27.523 77.909 8.955 1.00 33.95 82 GLU B O 1
ATOM 2806 N N . HIS B 1 89 ? 28.092 75.823 8.396 1.00 31.19 83 HIS B N 1
ATOM 2807 C CA . HIS B 1 89 ? 28.130 76.014 6.976 1.00 28.86 83 HIS B CA 1
ATOM 2808 C C . HIS B 1 89 ? 26.750 76.232 6.353 1.00 26.80 83 HIS B C 1
ATOM 2809 O O . HIS B 1 89 ? 25.735 75.845 6.905 1.00 24.80 83 HIS B O 1
ATOM 2816 N N . ASP B 1 90 ? 26.763 76.858 5.189 1.00 24.13 84 ASP B N 1
ATOM 2817 C CA . ASP B 1 90 ? 25.593 77.099 4.348 1.00 22.48 84 ASP B CA 1
ATOM 2818 C C . ASP B 1 90 ? 25.751 76.140 3.158 1.00 20.71 84 ASP B C 1
ATOM 2819 O O . ASP B 1 90 ? 26.870 75.849 2.723 1.00 19.02 84 ASP B O 1
ATOM 2824 N N . GLU B 1 91 ? 24.637 75.669 2.644 1.00 19.49 85 GLU B N 1
ATOM 2825 C CA . GLU B 1 91 ? 24.703 74.673 1.566 1.00 19.68 85 GLU B CA 1
ATOM 2826 C C . GLU B 1 91 ? 23.377 74.642 0.801 1.00 19.20 85 GLU B C 1
ATOM 2827 O O . GLU B 1 91 ? 22.292 74.794 1.372 1.00 17.56 85 GLU B O 1
ATOM 2833 N N . ILE B 1 92 ? 23.478 74.465 -0.520 1.00 17.86 86 ILE B N 1
ATOM 2834 C CA . ILE B 1 92 ? 22.312 74.397 -1.388 1.00 18.78 86 ILE B CA 1
ATOM 2835 C C . ILE B 1 92 ? 22.484 73.110 -2.211 1.00 18.41 86 ILE B C 1
ATOM 2836 O O . ILE B 1 92 ? 23.452 73.023 -2.967 1.00 16.62 86 ILE B O 1
ATOM 2841 N N . ASP B 1 93 ? 21.574 72.140 -2.099 1.00 17.78 87 ASP B N 1
ATOM 2842 C CA . ASP B 1 93 ? 21.776 70.786 -2.647 1.00 18.60 87 ASP B CA 1
ATOM 2843 C C . ASP B 1 93 ? 20.751 70.338 -3.656 1.00 19.22 87 ASP B C 1
ATOM 2844 O O . ASP B 1 93 ? 19.551 70.491 -3.405 1.00 18.42 87 ASP B O 1
ATOM 2849 N N . PHE B 1 94 ? 21.229 69.763 -4.778 1.00 17.33 88 PHE B N 1
ATOM 2850 C CA . PHE B 1 94 ? 20.494 68.824 -5.615 1.00 17.03 88 PHE B CA 1
ATOM 2851 C C . PHE B 1 94 ? 21.115 67.435 -5.334 1.00 17.01 88 PHE B C 1
ATOM 2852 O O . PHE B 1 94 ? 22.348 67.255 -5.492 1.00 17.01 88 PHE B O 1
ATOM 2860 N N . GLU B 1 95 ? 20.299 66.453 -4.962 1.00 15.58 89 GLU B N 1
ATOM 2861 C CA . GLU B 1 95 ? 20.751 65.072 -4.758 1.00 15.94 89 GLU B CA 1
ATOM 2862 C C . GLU B 1 95 ? 19.783 64.134 -5.437 1.00 17.59 89 GLU B C 1
ATOM 2863 O O . GLU B 1 95 ? 18.590 64.092 -5.077 1.00 16.87 89 GLU B O 1
ATOM 2869 N N . PHE B 1 96 ? 20.271 63.449 -6.470 1.00 16.07 90 PHE B N 1
ATOM 2870 C CA . PHE B 1 96 ? 19.485 62.556 -7.297 1.00 15.80 90 PHE B CA 1
ATOM 2871 C C . PHE B 1 96 ? 19.635 61.153 -6.725 1.00 16.77 90 PHE B C 1
ATOM 2872 O O . PHE B 1 96 ? 20.733 60.607 -6.704 1.00 15.78 90 PHE B O 1
ATOM 2880 N N . LEU B 1 97 ? 18.542 60.614 -6.203 1.00 15.58 91 LEU B N 1
ATOM 2881 C CA . LEU B 1 97 ? 18.470 59.313 -5.574 1.00 17.21 91 LEU B CA 1
ATOM 2882 C C . LEU B 1 97 ? 18.028 58.260 -6.571 1.00 17.93 91 LEU B C 1
ATOM 2883 O O . LEU B 1 97 ? 16.908 58.328 -7.104 1.00 17.83 91 LEU B O 1
ATOM 2888 N N . GLY B 1 98 ? 18.886 57.282 -6.833 1.00 18.00 92 GLY B N 1
ATOM 2889 C CA . GLY B 1 98 ? 18.596 56.272 -7.854 1.00 18.86 92 GLY B CA 1
ATOM 2890 C C . GLY B 1 98 ? 17.611 55.205 -7.437 1.00 20.00 92 GLY B C 1
ATOM 2891 O O . GLY B 1 98 ? 17.081 55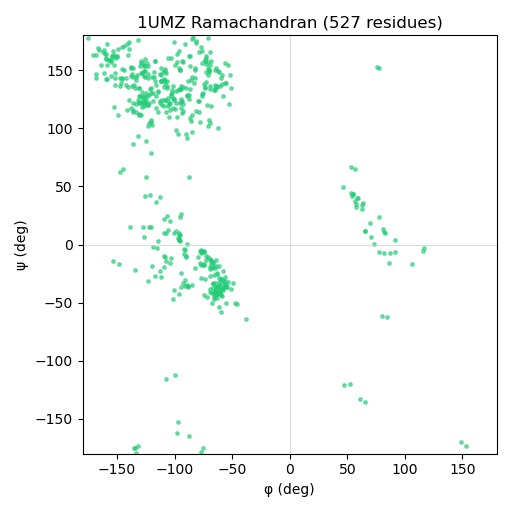.199 -6.331 1.00 19.93 92 GLY B O 1
ATOM 2892 N N . ASN B 1 99 ? 17.363 54.262 -8.345 1.00 22.46 93 ASN B N 1
ATOM 2893 C CA . ASN B 1 99 ? 16.369 53.239 -8.097 1.00 24.29 93 ASN B CA 1
ATOM 2894 C C . ASN B 1 99 ? 16.680 51.970 -8.871 1.00 26.14 93 ASN B C 1
ATOM 2895 O O . ASN B 1 99 ? 17.492 51.974 -9.812 1.00 26.70 93 ASN B O 1
ATOM 2900 N N . ARG B 1 100 ? 15.980 50.908 -8.478 1.00 28.54 94 ARG B N 1
ATOM 2901 C CA . ARG B 1 100 ? 15.966 49.658 -9.227 1.00 30.59 94 ARG B CA 1
ATOM 2902 C C . ARG B 1 100 ? 15.505 49.950 -10.640 1.00 32.04 94 ARG B C 1
ATOM 2903 O O . ARG B 1 100 ? 14.827 50.947 -10.889 1.00 31.94 94 ARG B O 1
ATOM 2911 N N . THR B 1 101 ? 15.881 49.080 -11.569 1.00 33.51 95 THR B N 1
ATOM 2912 C CA . THR B 1 101 ? 15.641 49.303 -12.989 1.00 34.92 95 THR B CA 1
ATOM 2913 C C . THR B 1 101 ? 14.152 49.528 -13.247 1.00 34.58 95 THR B C 1
ATOM 2914 O O . THR B 1 101 ? 13.319 48.890 -12.637 1.00 34.56 95 THR B O 1
ATOM 2918 N N . GLY B 1 102 ? 13.850 50.477 -14.120 1.00 34.69 96 GLY B N 1
ATOM 2919 C CA . GLY B 1 102 ? 12.482 50.839 -14.456 1.00 34.37 96 GLY B CA 1
ATOM 2920 C C . GLY B 1 102 ? 11.692 51.614 -13.417 1.00 33.92 96 GLY B C 1
ATOM 2921 O O . GLY B 1 102 ? 10.528 51.930 -13.662 1.00 34.35 96 GLY B O 1
ATOM 2922 N N . GLN B 1 103 ? 12.294 51.918 -12.262 1.00 32.07 97 GLN B N 1
ATOM 2923 C CA . GLN B 1 103 ? 11.610 52.611 -11.177 1.00 30.86 97 GLN B CA 1
ATOM 2924 C C . GLN B 1 103 ? 12.158 54.042 -11.081 1.00 28.73 97 GLN B C 1
ATOM 2925 O O . GLN B 1 103 ? 13.308 54.285 -11.400 1.00 27.26 97 GLN B O 1
ATOM 2931 N N . PRO B 1 104 ? 11.341 54.985 -10.655 1.00 26.45 98 PRO B N 1
ATOM 2932 C CA . PRO B 1 104 ? 11.694 56.398 -10.817 1.00 25.57 98 PRO B CA 1
ATOM 2933 C C . PRO B 1 104 ? 12.794 56.952 -9.905 1.00 23.59 98 PRO B C 1
ATOM 2934 O O . PRO B 1 104 ? 12.836 56.661 -8.713 1.00 22.36 98 PRO B O 1
ATOM 2938 N N . TYR B 1 105 ? 13.649 57.788 -10.485 1.00 21.53 99 TYR B N 1
ATOM 2939 C CA . TYR B 1 105 ? 14.559 58.628 -9.715 1.00 21.52 99 TYR B CA 1
ATOM 2940 C C . TYR B 1 105 ? 13.785 59.589 -8.852 1.00 21.13 99 TYR B C 1
ATOM 2941 O O . TYR B 1 105 ? 12.691 60.021 -9.251 1.00 20.93 99 TYR B O 1
ATOM 2950 N N . ILE B 1 106 ? 14.359 59.949 -7.690 1.00 19.74 100 ILE B N 1
ATOM 2951 C CA . ILE B 1 106 ? 13.934 61.122 -6.951 1.00 18.97 100 ILE B CA 1
ATOM 2952 C C . ILE B 1 106 ? 14.958 62.235 -7.074 1.00 18.00 100 ILE B C 1
ATOM 2953 O O . ILE B 1 106 ? 16.187 62.000 -6.997 1.00 18.04 100 ILE B O 1
ATOM 2958 N N . LEU B 1 107 ? 14.489 63.460 -7.200 1.00 17.63 101 LEU B N 1
ATOM 2959 C CA . LEU B 1 107 ? 15.349 64.624 -7.051 1.00 16.33 101 LEU B CA 1
ATOM 2960 C C . LEU B 1 107 ? 15.042 65.234 -5.699 1.00 16.70 101 LEU B C 1
ATOM 2961 O O . LEU B 1 107 ? 13.928 65.757 -5.461 1.00 15.08 101 LEU B O 1
ATOM 2966 N N . GLN B 1 108 ? 16.004 65.099 -4.795 1.00 16.37 102 GLN B N 1
ATOM 2967 C CA . GLN B 1 108 ? 15.937 65.729 -3.492 1.00 16.78 102 GLN B CA 1
ATOM 2968 C C . GLN B 1 108 ? 16.684 67.057 -3.493 1.00 18.14 102 GLN B C 1
ATOM 2969 O O . GLN B 1 108 ? 17.831 67.146 -3.970 1.00 17.05 102 GLN B O 1
ATOM 2975 N N . THR B 1 109 ? 16.058 68.095 -2.925 1.00 16.76 103 THR B N 1
ATOM 2976 C CA . THR B 1 109 ? 16.758 69.346 -2.661 1.00 15.90 103 THR B CA 1
ATOM 2977 C C . THR B 1 109 ? 16.787 69.595 -1.159 1.00 17.10 103 THR B C 1
ATOM 2978 O O . THR B 1 109 ? 16.000 69.026 -0.418 1.00 16.42 103 THR B O 1
ATOM 2982 N N . ASN B 1 110 ? 17.732 70.408 -0.739 1.00 16.52 104 ASN B N 1
ATOM 2983 C CA . ASN B 1 110 ? 17.902 70.737 0.679 1.00 16.96 104 ASN B CA 1
ATOM 2984 C C . ASN B 1 110 ? 18.623 72.071 0.773 1.00 17.81 104 ASN B C 1
ATOM 2985 O O . ASN B 1 110 ? 19.316 72.507 -0.166 1.00 16.47 104 ASN B O 1
ATOM 2990 N N . VAL B 1 111 ? 18.474 72.728 1.921 1.00 17.57 105 VAL B N 1
ATOM 2991 C CA . VAL B 1 111 ? 19.106 73.996 2.180 1.00 18.24 105 VAL B CA 1
ATOM 2992 C C . VAL B 1 111 ? 19.600 73.984 3.626 1.00 19.59 105 VAL B C 1
ATOM 2993 O O . VAL B 1 111 ? 18.810 73.758 4.535 1.00 19.75 105 VAL B O 1
ATOM 2997 N N . PHE B 1 112 ? 20.890 74.232 3.812 1.00 19.46 106 PHE B N 1
ATOM 2998 C CA . PHE B 1 112 ? 21.499 74.382 5.137 1.00 20.88 106 PHE B CA 1
ATOM 2999 C C . PHE B 1 112 ? 21.812 75.857 5.335 1.00 22.89 106 PHE B C 1
ATOM 3000 O O . PHE B 1 112 ? 22.362 76.513 4.440 1.00 21.67 106 PHE B O 1
ATOM 3008 N N . THR B 1 113 ? 21.505 76.377 6.536 1.00 23.67 107 THR B N 1
ATOM 3009 C CA . THR B 1 113 ? 21.832 77.726 6.939 1.00 24.64 107 THR B CA 1
ATOM 3010 C C . THR B 1 113 ? 22.416 77.635 8.338 1.00 26.90 107 THR B C 1
ATOM 3011 O O . THR B 1 113 ? 21.758 77.110 9.251 1.00 26.00 107 THR B O 1
ATOM 3015 N N . GLY B 1 114 ? 23.650 78.100 8.498 1.00 28.14 108 GLY B N 1
ATOM 3016 C CA . GLY B 1 114 ? 24.294 78.109 9.801 1.00 29.33 108 GLY B CA 1
ATOM 3017 C C . GLY B 1 114 ? 24.485 76.727 10.372 1.00 29.96 108 GLY B C 1
ATOM 3018 O O . GLY B 1 114 ? 24.392 76.543 11.576 1.00 31.50 108 GLY B O 1
ATOM 3019 N N . GLY B 1 115 ? 24.738 75.755 9.504 1.00 29.50 109 GLY B N 1
ATOM 3020 C CA . GLY B 1 115 ? 24.977 74.388 9.872 1.00 29.53 109 GLY B CA 1
ATOM 3021 C C . GLY B 1 115 ? 23.714 73.573 9.998 1.00 29.54 109 GLY B C 1
ATOM 3022 O O . GLY B 1 115 ? 23.813 72.374 10.162 1.00 30.95 109 GLY B O 1
ATOM 3023 N N . LYS B 1 116 ? 22.559 74.212 9.910 1.00 28.74 110 LYS B N 1
ATOM 3024 C CA . LYS B 1 116 ? 21.275 73.554 10.081 1.00 29.57 110 LYS B CA 1
ATOM 3025 C C . LYS B 1 116 ? 20.543 73.352 8.754 1.00 27.27 110 LYS B C 1
ATOM 3026 O O . LYS B 1 116 ? 20.199 74.318 8.085 1.00 26.84 110 LYS B O 1
ATOM 3032 N N . GLY B 1 117 ? 20.266 72.090 8.444 1.00 26.73 111 GLY B N 1
ATOM 3033 C CA . GLY B 1 117 ? 19.497 71.694 7.275 1.00 26.02 111 GLY B CA 1
ATOM 3034 C C . GLY B 1 117 ? 18.111 71.196 7.621 1.00 25.02 111 GLY B C 1
ATOM 3035 O O . GLY B 1 117 ? 17.291 71.957 8.094 1.00 25.15 111 GLY B O 1
ATOM 3036 N N . ASP B 1 118 ? 17.864 69.925 7.350 1.00 24.31 112 ASP B N 1
ATOM 3037 C CA . ASP B 1 118 ? 16.583 69.297 7.609 1.00 24.38 112 ASP B CA 1
ATOM 3038 C C . ASP B 1 118 ? 15.461 69.979 6.853 1.00 23.70 112 ASP B C 1
ATOM 3039 O O . ASP B 1 118 ? 14.334 70.102 7.356 1.00 22.96 112 ASP B O 1
ATOM 3044 N N . ARG B 1 119 ? 15.750 70.369 5.593 1.00 20.92 113 ARG B N 1
ATOM 3045 C CA . ARG B 1 119 ? 14.763 71.035 4.748 1.00 20.00 113 ARG B CA 1
ATOM 3046 C C . ARG B 1 119 ? 14.606 70.284 3.412 1.00 19.60 113 ARG B C 1
ATOM 3047 O O . ARG B 1 119 ? 14.437 70.918 2.370 1.00 18.88 113 ARG B O 1
ATOM 3055 N N . GLU B 1 120 ? 14.575 68.954 3.494 1.00 19.96 114 GLU B N 1
ATOM 3056 C CA . GLU B 1 120 ? 14.439 68.081 2.339 1.00 20.14 114 GLU B CA 1
ATOM 3057 C C . GLU B 1 120 ? 13.092 68.263 1.661 1.00 20.04 114 GLU B C 1
ATOM 3058 O O . GLU B 1 120 ? 12.043 68.373 2.308 1.00 19.63 114 GLU B O 1
ATOM 3064 N N . GLN B 1 121 ? 13.135 68.362 0.330 1.00 18.75 115 GLN B N 1
ATOM 3065 C CA . GLN B 1 121 ? 11.976 68.164 -0.503 1.00 19.07 115 GLN B CA 1
ATOM 3066 C C . GLN B 1 121 ? 12.353 67.120 -1.539 1.00 19.90 115 GLN B C 1
ATOM 3067 O O . GLN B 1 121 ? 13.494 67.078 -1.994 1.00 20.14 115 GLN B O 1
ATOM 3073 N N . ARG B 1 122 ? 11.410 66.288 -1.924 1.00 18.53 116 ARG B N 1
ATOM 3074 C CA . ARG B 1 122 ? 11.668 65.233 -2.890 1.00 17.77 116 ARG B CA 1
ATOM 3075 C C . ARG B 1 122 ? 10.602 65.293 -3.954 1.00 18.76 116 ARG B C 1
ATOM 3076 O O . ARG B 1 122 ? 9.404 65.336 -3.645 1.00 18.62 116 ARG B O 1
ATOM 3084 N N . ILE B 1 123 ? 11.026 65.343 -5.201 1.00 18.29 117 ILE B N 1
ATOM 3085 C CA . ILE B 1 123 ? 10.108 65.278 -6.320 1.00 16.85 117 ILE B CA 1
ATOM 3086 C C . ILE B 1 123 ? 10.476 64.136 -7.247 1.00 18.42 117 ILE B C 1
ATOM 3087 O O . ILE B 1 123 ? 11.625 63.691 -7.276 1.00 18.52 117 ILE B O 1
ATOM 3092 N N . TYR B 1 124 ? 9.499 63.662 -8.007 1.00 18.00 118 TYR B N 1
ATOM 3093 C CA . TYR B 1 124 ? 9.749 62.919 -9.222 1.00 19.40 118 TYR B CA 1
ATOM 3094 C C . TYR B 1 124 ? 9.881 63.927 -10.356 1.00 18.50 118 TYR B C 1
ATOM 3095 O O . TYR B 1 124 ? 9.425 65.075 -10.260 1.00 18.98 118 TYR B O 1
ATOM 3104 N N . LEU B 1 125 ? 10.456 63.501 -11.455 1.00 19.50 119 LEU B N 1
ATOM 3105 C CA . LEU B 1 125 ? 10.615 64.357 -12.616 1.00 19.50 119 LEU B CA 1
ATOM 3106 C C . LEU B 1 125 ? 9.587 64.018 -13.707 1.00 20.69 119 LEU B C 1
ATOM 3107 O O . LEU B 1 125 ? 9.035 62.934 -13.728 1.00 22.69 119 LEU B O 1
ATOM 3112 N N . TRP B 1 126 ? 9.384 64.964 -14.602 1.00 20.59 120 TRP B N 1
ATOM 3113 C CA . TRP B 1 126 ? 8.405 64.879 -15.702 1.00 21.78 120 TRP B CA 1
ATOM 3114 C C . TRP B 1 126 ? 9.045 64.371 -16.985 1.00 22.75 120 TRP B C 1
ATOM 3115 O O . TRP B 1 126 ? 8.583 64.656 -18.114 1.00 23.35 120 TRP B O 1
ATOM 3126 N N . PHE B 1 127 ? 10.123 63.601 -16.820 1.00 23.28 121 PHE B N 1
ATOM 3127 C CA . PHE B 1 127 ? 10.905 63.011 -17.916 1.00 23.28 121 PHE B CA 1
ATOM 3128 C C . PHE B 1 127 ? 11.793 61.928 -17.281 1.00 23.88 121 PHE B C 1
ATOM 3129 O O . PHE B 1 127 ? 11.896 61.858 -16.048 1.00 21.95 121 PHE B O 1
ATOM 3137 N N . ASP B 1 128 ? 12.403 61.089 -18.112 1.00 24.21 122 ASP B N 1
ATOM 3138 C CA . ASP B 1 128 ? 13.372 60.103 -17.636 1.00 24.86 122 ASP B CA 1
ATOM 3139 C C . ASP B 1 128 ? 14.732 60.795 -17.600 1.00 23.78 122 ASP B C 1
ATOM 3140 O O . ASP B 1 128 ? 15.286 61.113 -18.644 1.00 24.57 122 ASP B O 1
ATOM 3145 N N . PRO B 1 129 ? 15.265 61.077 -16.410 1.00 21.95 123 PRO B N 1
ATOM 3146 C CA . PRO B 1 129 ? 16.495 61.862 -16.305 1.00 21.37 123 PRO B CA 1
ATOM 3147 C C . PRO B 1 129 ? 17.735 61.066 -16.706 1.00 21.91 123 PRO B C 1
ATOM 3148 O O . PRO B 1 129 ? 18.807 61.646 -16.756 1.00 20.64 123 PRO B O 1
ATOM 3152 N N . THR B 1 130 ? 17.582 59.776 -16.968 1.00 23.46 124 THR B N 1
ATOM 3153 C CA . THR B 1 130 ? 18.687 58.942 -17.480 1.00 25.18 124 THR B CA 1
ATOM 3154 C C . THR B 1 130 ? 18.794 58.891 -19.006 1.00 27.21 124 THR B C 1
ATOM 3155 O O . THR B 1 130 ? 19.798 58.385 -19.527 1.00 27.79 124 THR B O 1
ATOM 3159 N N . LYS B 1 131 ? 17.790 59.393 -19.720 1.00 28.20 125 LYS B N 1
ATOM 3160 C CA . LYS B 1 131 ? 17.718 59.222 -21.181 1.00 29.35 125 LYS B CA 1
ATOM 3161 C C . LYS B 1 131 ? 18.299 60.391 -21.940 1.00 30.23 125 LYS B C 1
ATOM 3162 O O . LYS B 1 131 ? 18.719 60.232 -23.074 1.00 31.40 125 LYS B O 1
ATOM 3168 N N . GLU B 1 132 ? 18.325 61.577 -21.330 1.00 30.20 126 GLU B N 1
ATOM 3169 C CA . GLU B 1 132 ? 18.850 62.775 -21.964 1.00 30.47 126 GLU B CA 1
ATOM 3170 C C . GLU B 1 132 ? 19.431 63.732 -20.927 1.00 28.92 126 GLU B C 1
ATOM 3171 O O . GLU B 1 132 ? 19.124 63.621 -19.746 1.00 27.49 126 GLU B O 1
ATOM 3177 N N . PHE B 1 133 ? 20.271 64.653 -21.373 1.00 27.77 127 PHE B N 1
ATOM 3178 C CA . PHE B 1 133 ? 20.751 65.734 -20.522 1.00 26.59 127 PHE B CA 1
ATOM 3179 C C . PHE B 1 133 ? 19.670 66.780 -20.282 1.00 25.62 127 PHE B C 1
ATOM 3180 O O . PHE B 1 133 ? 18.963 67.203 -21.228 1.00 24.75 127 PHE B O 1
ATOM 3188 N N . HIS B 1 134 ? 19.524 67.196 -19.017 1.00 22.70 128 HIS B N 1
ATOM 3189 C CA . HIS B 1 134 ? 18.711 68.337 -18.663 1.00 22.15 128 HIS B CA 1
ATOM 3190 C C . HIS B 1 134 ? 19.541 69.330 -17.853 1.00 21.70 128 HIS B C 1
ATOM 3191 O O . HIS B 1 134 ? 20.562 68.958 -17.276 1.00 22.16 128 HIS B O 1
ATOM 3198 N N . TYR B 1 135 ? 19.088 70.575 -17.805 1.00 21.03 129 TYR B N 1
ATOM 3199 C CA . TYR B 1 135 ? 19.733 71.614 -17.026 1.00 21.74 129 TYR B CA 1
ATOM 3200 C C . TYR B 1 135 ? 19.208 71.600 -15.570 1.00 20.51 129 TYR B C 1
ATOM 3201 O O . TYR B 1 135 ? 18.006 71.531 -15.312 1.00 20.37 129 TYR B O 1
ATOM 3210 N N . TYR B 1 136 ? 20.131 71.684 -14.650 1.00 18.65 130 TYR B N 1
ATOM 3211 C CA . TYR B 1 136 ? 19.812 71.837 -13.209 1.00 18.18 130 TYR B CA 1
ATOM 3212 C C . TYR B 1 136 ? 20.584 73.058 -12.774 1.00 19.09 130 TYR B C 1
ATOM 3213 O O . TYR B 1 136 ? 21.798 73.152 -13.011 1.00 19.12 130 TYR B O 1
ATOM 3222 N N . SER B 1 137 ? 19.890 74.017 -12.163 1.00 18.07 131 SER B N 1
ATOM 3223 C CA . SER B 1 137 ? 20.447 75.313 -11.934 1.00 19.73 131 SER B CA 1
ATOM 3224 C C . SER B 1 137 ? 19.969 75.931 -10.619 1.00 19.34 131 SER B C 1
ATOM 3225 O O . SER B 1 137 ? 18.905 75.616 -10.121 1.00 17.67 131 SER B O 1
ATOM 3228 N N . VAL B 1 138 ? 20.823 76.773 -10.063 1.00 18.48 132 VAL B N 1
ATOM 3229 C CA . VAL B 1 138 ? 20.587 77.542 -8.877 1.00 19.69 132 VAL B CA 1
ATOM 3230 C C . VAL B 1 138 ? 20.760 79.014 -9.204 1.00 18.93 132 VAL B C 1
ATOM 3231 O O . VAL B 1 138 ? 21.775 79.419 -9.813 1.00 18.62 132 VAL B O 1
ATOM 3235 N N . LEU B 1 139 ? 19.773 79.822 -8.849 1.00 18.81 133 LEU B N 1
ATOM 3236 C CA . LEU B 1 139 ? 19.932 81.273 -8.811 1.00 20.30 133 LEU B CA 1
ATOM 3237 C C . LEU B 1 139 ? 19.963 81.697 -7.362 1.00 21.16 133 LEU B C 1
ATOM 3238 O O . LEU B 1 139 ? 19.069 81.347 -6.611 1.00 21.30 133 LEU B O 1
ATOM 3243 N N . TRP B 1 140 ? 21.022 82.393 -6.962 1.00 19.60 134 TRP B N 1
ATOM 3244 C CA . TRP B 1 140 ? 21.236 82.751 -5.566 1.00 19.95 134 TRP B CA 1
ATOM 3245 C C . TRP B 1 140 ? 21.546 84.235 -5.514 1.00 21.17 134 TRP B C 1
ATOM 3246 O O . TRP B 1 140 ? 22.560 84.670 -6.039 1.00 21.01 134 TRP B O 1
ATOM 3257 N N . ASN B 1 141 ? 20.631 85.012 -4.947 1.00 22.11 135 ASN B N 1
ATOM 3258 C CA . ASN B 1 141 ? 20.875 86.433 -4.648 1.00 22.37 135 ASN B CA 1
ATOM 3259 C C . ASN B 1 141 ? 20.458 86.754 -3.227 1.00 23.84 135 ASN B C 1
ATOM 3260 O O . ASN B 1 141 ? 20.136 85.868 -2.446 1.00 23.26 135 ASN B O 1
ATOM 3265 N N . MET B 1 142 ? 20.494 88.027 -2.858 1.00 24.92 136 MET B N 1
ATOM 3266 C CA . MET B 1 142 ? 20.225 88.410 -1.470 1.00 26.67 136 MET B CA 1
ATOM 3267 C C . MET B 1 142 ? 18.758 88.201 -1.078 1.00 25.68 136 MET B C 1
ATOM 3268 O O . MET B 1 142 ? 18.430 88.140 0.115 1.00 26.31 136 MET B O 1
ATOM 3273 N N . TYR B 1 143 ? 17.885 88.098 -2.076 1.00 25.22 137 TYR B N 1
ATOM 3274 C CA . TYR B 1 143 ? 16.434 87.931 -1.890 1.00 25.44 137 TYR B CA 1
ATOM 3275 C C . TYR B 1 143 ? 15.943 86.481 -1.782 1.00 23.73 137 TYR B C 1
ATOM 3276 O O . TYR B 1 143 ? 14.987 86.192 -1.076 1.00 24.07 137 TYR B O 1
ATOM 3285 N N . MET B 1 144 ? 16.575 85.580 -2.515 1.00 21.77 138 MET B N 1
ATOM 3286 C CA . MET B 1 144 ? 16.076 84.219 -2.650 1.00 20.68 138 MET B CA 1
ATOM 3287 C C . MET B 1 144 ? 17.093 83.292 -3.290 1.00 19.70 138 MET B C 1
ATOM 3288 O O . MET B 1 144 ? 18.030 83.730 -3.938 1.00 19.79 138 MET B O 1
ATOM 3293 N N . ILE B 1 145 ? 16.845 82.011 -3.131 1.00 19.06 139 ILE B N 1
ATOM 3294 C CA . ILE B 1 145 ? 17.521 80.935 -3.837 1.00 18.69 139 ILE B CA 1
ATOM 3295 C C . ILE B 1 145 ? 16.455 80.201 -4.632 1.00 18.86 139 ILE B C 1
ATOM 3296 O O . ILE B 1 145 ? 15.452 79.781 -4.094 1.00 19.98 139 ILE B O 1
ATOM 3301 N N . VAL B 1 146 ? 16.625 80.088 -5.944 1.00 17.66 140 VAL B N 1
ATOM 3302 C CA . VAL B 1 146 ? 15.701 79.340 -6.779 1.00 17.94 140 VAL B CA 1
ATOM 3303 C C . VAL B 1 146 ? 16.421 78.113 -7.368 1.00 17.31 140 VAL B C 1
ATOM 3304 O O . VAL B 1 146 ? 17.575 78.223 -7.806 1.00 18.78 140 VAL B O 1
ATOM 3308 N N . PHE B 1 147 ? 15.775 76.968 -7.274 1.00 17.37 141 PHE B N 1
ATOM 3309 C CA . PHE B 1 147 ? 16.224 75.710 -7.837 1.00 16.99 141 PHE B CA 1
ATOM 3310 C C . PHE B 1 147 ? 15.406 75.504 -9.114 1.00 17.67 141 PHE B C 1
ATOM 3311 O O . PHE B 1 147 ? 14.164 75.523 -9.082 1.00 17.15 141 PHE B O 1
ATOM 3319 N N . LEU B 1 148 ? 16.077 75.291 -10.242 1.00 17.31 142 LEU B N 1
ATOM 3320 C CA . LEU B 1 148 ? 15.386 75.072 -11.503 1.00 17.72 142 LEU B CA 1
ATOM 3321 C C . LEU B 1 148 ? 15.809 73.796 -12.180 1.00 18.22 142 LEU B C 1
ATOM 3322 O O . LEU B 1 148 ? 16.989 73.398 -12.115 1.00 17.64 142 LEU B O 1
ATOM 3327 N N . VAL B 1 149 ? 14.854 73.153 -12.822 1.00 17.96 143 VAL B N 1
ATOM 3328 C CA . VAL B 1 149 ? 15.075 72.003 -13.690 1.00 19.31 143 VAL B CA 1
ATOM 3329 C C . VAL B 1 149 ? 14.645 72.513 -15.057 1.00 21.12 143 VAL B C 1
ATOM 3330 O O . VAL B 1 149 ? 13.484 72.916 -15.236 1.00 19.94 143 VAL B O 1
ATOM 3334 N N . ASP B 1 150 ? 15.584 72.553 -15.997 1.00 22.19 144 ASP B N 1
ATOM 3335 C CA . ASP B 1 150 ? 15.391 73.307 -17.234 1.00 23.78 144 ASP B CA 1
ATOM 3336 C C . ASP B 1 150 ? 14.860 74.711 -16.919 1.00 24.75 144 ASP B C 1
ATOM 3337 O O . ASP B 1 150 ? 15.486 75.449 -16.195 1.00 24.95 144 ASP B O 1
ATOM 3342 N N . ASP B 1 151 ? 13.695 75.099 -17.420 1.00 26.72 145 ASP B N 1
ATOM 3343 C CA . ASP B 1 151 ? 13.135 76.417 -17.077 1.00 28.15 145 ASP B CA 1
ATOM 3344 C C . ASP B 1 151 ? 12.110 76.409 -15.928 1.00 27.35 145 ASP B C 1
ATOM 3345 O O . ASP B 1 151 ? 11.485 77.432 -15.632 1.00 28.13 145 ASP B O 1
ATOM 3350 N N . VAL B 1 152 ? 11.919 75.264 -15.326 1.00 24.13 146 VAL B N 1
ATOM 3351 C CA . VAL B 1 152 ? 10.923 75.104 -14.304 1.00 22.68 146 VAL B CA 1
ATOM 3352 C C . VAL B 1 152 ? 11.462 75.317 -12.908 1.00 21.50 146 VAL B C 1
ATOM 3353 O O . VAL B 1 152 ? 12.360 74.578 -12.504 1.00 20.29 146 VAL B O 1
ATOM 3357 N N . PRO B 1 153 ? 10.949 76.273 -12.119 1.00 21.21 147 PRO B N 1
ATOM 3358 C CA . PRO B 1 153 ? 11.402 76.385 -10.739 1.00 20.64 147 PRO B CA 1
ATOM 3359 C C . PRO B 1 153 ? 10.741 75.268 -9.943 1.00 20.64 147 PRO B C 1
ATOM 3360 O O . PRO B 1 153 ? 9.525 75.088 -9.996 1.00 21.21 147 PRO B O 1
ATOM 3364 N N . ILE B 1 154 ? 11.562 74.504 -9.226 1.00 19.12 148 ILE B N 1
ATOM 3365 C CA . ILE B 1 154 ? 11.033 73.422 -8.412 1.00 18.26 148 ILE B CA 1
ATOM 3366 C C . ILE B 1 154 ? 10.984 73.771 -6.943 1.00 18.26 148 ILE B C 1
ATOM 3367 O O . ILE B 1 154 ? 10.348 73.091 -6.156 1.00 18.54 148 ILE B O 1
ATOM 3372 N N . ARG B 1 155 ? 11.644 74.870 -6.617 1.00 17.89 149 ARG B N 1
ATOM 3373 C CA . ARG B 1 155 ? 11.738 75.292 -5.267 1.00 19.09 149 ARG B CA 1
ATOM 3374 C C . ARG B 1 155 ? 12.288 76.714 -5.155 1.00 20.08 149 ARG B C 1
ATOM 3375 O O . ARG B 1 155 ? 13.145 77.124 -5.932 1.00 18.55 149 ARG B O 1
ATOM 3383 N N . VAL B 1 156 ? 11.757 77.473 -4.174 1.00 19.91 150 VAL B N 1
ATOM 3384 C CA . VAL B 1 156 ? 12.310 78.790 -3.848 1.00 21.40 150 VAL B CA 1
ATOM 3385 C C . VAL B 1 156 ? 12.521 78.854 -2.333 1.00 21.45 150 VAL B C 1
ATOM 3386 O O . VAL B 1 156 ? 11.648 78.472 -1.572 1.00 22.45 150 VAL B O 1
ATOM 3390 N N . PHE B 1 157 ? 13.688 79.357 -1.923 1.00 20.20 151 PHE B N 1
ATOM 3391 C CA . PHE B 1 157 ? 13.975 79.564 -0.510 1.00 20.73 151 PHE B CA 1
ATOM 3392 C C . PHE B 1 157 ? 14.248 81.040 -0.348 1.00 22.08 151 PHE B C 1
ATOM 3393 O O . PHE B 1 157 ? 15.300 81.535 -0.783 1.00 21.31 151 PHE B O 1
ATOM 3401 N N . LYS B 1 158 ? 13.307 81.754 0.251 1.00 22.90 152 LYS B N 1
ATOM 3402 C CA . LYS B 1 158 ? 13.398 83.193 0.371 1.00 24.43 152 LYS B CA 1
ATOM 3403 C C . LYS B 1 158 ? 14.182 83.601 1.596 1.00 24.52 152 LYS B C 1
ATOM 3404 O O . LYS B 1 158 ? 14.261 82.861 2.572 1.00 25.30 152 LYS B O 1
ATOM 3410 N N . ASN B 1 159 ? 14.773 84.785 1.522 1.00 25.65 153 ASN B N 1
ATOM 3411 C CA . ASN B 1 159 ? 15.495 85.366 2.628 1.00 27.23 153 ASN B CA 1
ATOM 3412 C C . ASN B 1 159 ? 14.430 85.931 3.582 1.00 29.04 153 ASN B C 1
ATOM 3413 O O . ASN B 1 159 ? 13.800 86.945 3.283 1.00 29.69 153 ASN B O 1
ATOM 3418 N N . CYS B 1 160 ? 14.232 85.225 4.686 1.00 30.79 154 CYS B N 1
ATOM 3419 C CA . CYS B 1 160 ? 13.163 85.491 5.649 1.00 32.91 154 CYS B CA 1
ATOM 3420 C C . CYS B 1 160 ? 13.754 85.980 6.967 1.00 34.91 154 CYS B C 1
ATOM 3421 O O . CYS B 1 160 ? 13.308 85.580 8.043 1.00 34.66 154 CYS B O 1
ATOM 3424 N N . LYS B 1 161 ? 14.766 86.845 6.865 1.00 37.54 155 LYS B N 1
ATOM 3425 C CA . LYS B 1 161 ? 15.435 87.411 8.045 1.00 39.85 155 LYS B CA 1
ATOM 3426 C C . LYS B 1 161 ? 14.422 88.063 8.984 1.00 40.77 155 LYS B C 1
ATOM 3427 O O . LYS B 1 161 ? 14.552 87.960 10.202 1.00 41.36 155 LYS B O 1
ATOM 3433 N N . ASP B 1 162 ? 13.399 88.700 8.418 1.00 41.62 156 ASP B N 1
ATOM 3434 C CA . ASP B 1 162 ? 12.379 89.379 9.227 1.00 42.40 156 ASP B CA 1
ATOM 3435 C C . ASP B 1 162 ? 11.491 88.408 10.019 1.00 42.09 156 ASP B C 1
ATOM 3436 O O . ASP B 1 162 ? 10.870 88.791 11.012 1.00 42.58 156 ASP B O 1
ATOM 3441 N N . LEU B 1 163 ? 11.427 87.152 9.583 1.00 41.12 157 LEU B N 1
ATOM 3442 C CA . LEU B 1 163 ? 10.717 86.113 10.317 1.00 40.45 157 LEU B CA 1
ATOM 3443 C C . LEU B 1 163 ? 11.633 85.304 11.213 1.00 39.40 157 LEU B C 1
ATOM 3444 O O . LEU B 1 163 ? 11.210 84.299 11.769 1.00 40.36 157 LEU B O 1
ATOM 3449 N N . GLY B 1 164 ? 12.882 85.728 11.347 1.00 38.21 158 GLY B N 1
ATOM 3450 C CA . GLY B 1 164 ? 13.845 85.046 12.192 1.00 37.48 158 GLY B CA 1
ATOM 3451 C C . GLY B 1 164 ? 14.546 83.854 11.572 1.00 36.53 158 GLY B C 1
ATOM 3452 O O . GLY B 1 164 ? 15.229 83.114 12.278 1.00 37.25 158 GLY B O 1
ATOM 3453 N N . VAL B 1 165 ? 14.388 83.653 10.261 1.00 35.19 159 VAL B N 1
ATOM 3454 C CA . VAL B 1 165 ? 15.070 82.553 9.554 1.00 33.47 159 VAL B CA 1
ATOM 3455 C C . VAL B 1 165 ? 16.407 83.011 8.914 1.00 31.50 159 VAL B C 1
ATOM 3456 O O . VAL B 1 165 ? 16.491 84.084 8.319 1.00 30.50 159 VAL B O 1
ATOM 3460 N N . LYS B 1 166 ? 17.437 82.194 9.069 1.00 29.66 160 LYS B N 1
ATOM 3461 C CA . LYS B 1 166 ? 18.734 82.468 8.450 1.00 30.07 160 LYS B CA 1
ATOM 3462 C C . LYS B 1 166 ? 18.658 82.227 6.943 1.00 28.19 160 LYS B C 1
ATOM 3463 O O . LYS B 1 166 ? 17.766 81.544 6.466 1.00 28.95 160 LYS B O 1
ATOM 3469 N N . PHE B 1 167 ? 19.628 82.775 6.222 1.00 27.38 161 PHE B N 1
ATOM 3470 C CA . PHE B 1 167 ? 19.715 82.691 4.795 1.00 25.90 161 PHE B CA 1
ATOM 3471 C C . PHE B 1 167 ? 21.164 82.784 4.393 1.00 26.05 161 PHE B C 1
ATOM 3472 O O . PHE B 1 167 ? 21.902 83.540 5.025 1.00 25.44 161 PHE B O 1
ATOM 3480 N N . PRO B 1 168 ? 21.614 82.055 3.363 1.00 25.50 162 PRO B N 1
ATOM 3481 C CA . PRO B 1 168 ? 23.023 82.136 2.952 1.00 25.12 162 PRO B CA 1
ATOM 3482 C C . PRO B 1 168 ? 23.351 83.503 2.327 1.00 25.78 162 PRO B C 1
ATOM 3483 O O . PRO B 1 168 ? 22.977 83.762 1.173 1.00 23.99 162 PRO B O 1
ATOM 3487 N N . PHE B 1 169 ? 24.046 84.355 3.098 1.00 26.70 163 PHE B N 1
ATOM 3488 C CA . PHE B 1 169 ? 24.342 85.704 2.587 1.00 27.91 163 PHE B CA 1
ATOM 3489 C C . PHE B 1 169 ? 25.762 86.180 2.792 1.00 27.95 163 PHE B C 1
ATOM 3490 O O . PHE B 1 169 ? 26.235 87.053 2.067 1.00 28.59 163 PHE B O 1
ATOM 3498 N N . ASN B 1 170 ? 26.469 85.597 3.765 1.00 28.04 164 ASN B N 1
ATOM 3499 C CA . ASN B 1 170 ? 27.845 86.029 3.999 1.00 28.34 164 ASN B CA 1
ATOM 3500 C C . ASN B 1 170 ? 28.942 84.900 4.033 1.00 27.74 164 ASN B C 1
ATOM 3501 O O . ASN B 1 170 ? 30.058 85.159 4.500 1.00 27.90 164 ASN B O 1
ATOM 3506 N N . GLN B 1 171 ? 28.657 83.690 3.561 1.00 26.70 165 GLN B N 1
ATOM 3507 C CA . GLN B 1 171 ? 29.657 82.627 3.557 1.00 26.12 165 GLN B CA 1
ATOM 3508 C C . GLN B 1 171 ? 29.913 82.172 2.098 1.00 26.01 165 GLN B C 1
ATOM 3509 O O . GLN B 1 171 ? 29.080 81.429 1.576 1.00 25.14 165 GLN B O 1
ATOM 3515 N N . PRO B 1 172 ? 31.004 82.572 1.449 1.00 24.72 166 PRO B N 1
ATOM 3516 C CA . PRO B 1 172 ? 31.242 82.138 0.067 1.00 24.67 166 PRO B CA 1
ATOM 3517 C C . PRO B 1 172 ? 31.229 80.625 -0.071 1.00 23.52 166 PRO B C 1
ATOM 3518 O O . PRO B 1 172 ? 31.753 79.902 0.783 1.00 23.54 166 PRO B O 1
ATOM 3522 N N . MET B 1 173 ? 30.604 80.146 -1.152 1.00 22.58 167 MET B N 1
ATOM 3523 C CA . MET B 1 173 ? 30.508 78.716 -1.363 1.00 21.53 167 MET B CA 1
ATOM 3524 C C . MET B 1 173 ? 31.225 78.285 -2.640 1.00 21.81 167 MET B C 1
ATOM 3525 O O . MET B 1 173 ? 31.277 79.033 -3.620 1.00 21.15 167 MET B O 1
ATOM 3530 N N . LYS B 1 174 ? 31.766 77.059 -2.619 1.00 20.55 168 LYS B N 1
ATOM 3531 C CA . LYS B 1 174 ? 32.258 76.381 -3.803 1.00 21.45 168 LYS B CA 1
ATOM 3532 C C . LYS B 1 174 ? 31.148 75.505 -4.373 1.00 20.70 168 LYS B C 1
ATOM 3533 O O . LYS B 1 174 ? 30.182 75.152 -3.659 1.00 20.01 168 LYS B O 1
ATOM 3539 N N . ILE B 1 175 ? 31.266 75.188 -5.650 1.00 20.10 169 ILE B N 1
ATOM 3540 C CA . ILE B 1 175 ? 30.346 74.314 -6.341 1.00 21.46 169 ILE B CA 1
ATOM 3541 C C . ILE B 1 175 ? 30.987 72.923 -6.347 1.00 21.44 169 ILE B C 1
ATOM 3542 O O . ILE B 1 175 ? 32.190 72.769 -6.605 1.00 22.26 169 ILE B O 1
ATOM 3547 N N . TYR B 1 176 ? 30.197 71.925 -5.999 1.00 20.04 170 TYR B N 1
ATOM 3548 C CA . TYR B 1 176 ? 30.630 70.545 -5.926 1.00 19.83 170 TYR B CA 1
ATOM 3549 C C . TYR B 1 176 ? 29.719 69.648 -6.724 1.00 20.56 170 TYR B C 1
ATOM 3550 O O . TYR B 1 176 ? 28.504 69.920 -6.869 1.00 19.81 170 TYR B O 1
ATOM 3559 N N . SER B 1 177 ? 30.271 68.580 -7.283 1.00 20.09 171 SER B N 1
ATOM 3560 C CA . SER B 1 177 ? 29.454 67.463 -7.700 1.00 20.84 171 SER B CA 1
ATOM 3561 C C . SER B 1 177 ? 30.115 66.168 -7.321 1.00 21.08 171 SER B C 1
ATOM 3562 O O . SER B 1 177 ? 31.351 66.078 -7.233 1.00 20.66 171 SER B O 1
ATOM 3565 N N . SER B 1 178 ? 29.302 65.153 -7.108 1.00 20.37 172 SER B N 1
ATOM 3566 C CA . SER B 1 178 ? 29.810 63.859 -6.723 1.00 20.98 172 SER B CA 1
ATOM 3567 C C . SER B 1 178 ? 28.816 62.734 -6.986 1.00 21.36 172 SER B C 1
ATOM 3568 O O . SER B 1 178 ? 27.612 62.948 -7.189 1.00 20.29 172 SER B O 1
ATOM 3571 N N . LEU B 1 179 ? 29.343 61.526 -6.970 1.00 19.98 173 LEU B N 1
ATOM 3572 C CA . LEU B 1 179 ? 28.588 60.319 -7.177 1.00 20.79 173 LEU B CA 1
ATOM 3573 C C . LEU B 1 179 ? 29.108 59.327 -6.146 1.00 21.89 173 LEU B C 1
ATOM 3574 O O . LEU B 1 179 ? 30.308 59.024 -6.109 1.00 20.14 173 LEU B O 1
ATOM 3579 N N . TRP B 1 180 ? 28.225 58.898 -5.251 1.00 21.93 174 TRP B N 1
ATOM 3580 C CA . TRP B 1 180 ? 28.590 58.090 -4.107 1.00 24.15 174 TRP B CA 1
ATOM 3581 C C . TRP B 1 180 ? 27.450 57.175 -3.713 1.00 25.27 174 TRP B C 1
ATOM 3582 O O . TRP B 1 180 ? 26.313 57.388 -4.093 1.00 23.42 174 TRP B O 1
ATOM 3602 N N . ASN B 1 181 ? 27.770 56.145 -2.943 1.00 26.71 175 ASN B N 1
ATOM 3603 C CA . ASN B 1 181 ? 26.761 55.244 -2.402 1.00 28.57 175 ASN B CA 1
ATOM 3604 C C . ASN B 1 181 ? 26.155 55.738 -1.104 1.00 28.80 175 ASN B C 1
ATOM 3605 O O . ASN B 1 181 ? 26.856 56.278 -0.254 1.00 28.53 175 ASN B O 1
ATOM 3610 N N . ALA B 1 182 ? 24.849 55.533 -0.930 1.00 29.24 176 ALA B N 1
ATOM 3611 C CA . ALA B 1 182 ? 24.203 55.901 0.300 1.00 30.73 176 ALA B CA 1
ATOM 3612 C C . ALA B 1 182 ? 23.071 54.906 0.549 1.00 32.21 176 ALA B C 1
ATOM 3613 O O . ALA B 1 182 ? 21.901 55.256 0.577 1.00 31.82 176 ALA B O 1
ATOM 3615 N N . ASP B 1 183 ? 23.491 53.648 0.712 1.00 33.00 177 ASP B N 1
ATOM 3616 C CA . ASP B 1 183 ? 22.616 52.511 0.983 1.00 34.50 177 ASP B CA 1
ATOM 3617 C C . ASP B 1 183 ? 21.624 52.720 2.110 1.00 33.81 177 ASP B C 1
ATOM 3618 O O . ASP B 1 183 ? 20.498 52.195 2.085 1.00 34.85 177 ASP B O 1
ATOM 3623 N N . ASP B 1 184 ? 22.032 53.490 3.103 1.00 33.14 178 ASP B N 1
ATOM 3624 C CA . ASP B 1 184 ? 21.263 53.644 4.335 1.00 33.24 178 ASP B CA 1
ATOM 3625 C C . ASP B 1 184 ? 20.015 54.531 4.194 1.00 32.15 178 ASP B C 1
ATOM 3626 O O . ASP B 1 184 ? 19.131 54.486 5.033 1.00 31.84 178 ASP B O 1
ATOM 3631 N N . TRP B 1 185 ? 19.917 55.325 3.127 1.00 30.12 179 TRP B N 1
ATOM 3632 C CA . TRP B 1 185 ? 18.777 56.221 3.005 1.00 28.62 179 TRP B CA 1
ATOM 3633 C C . TRP B 1 185 ? 18.272 56.528 1.598 1.00 28.16 179 TRP B C 1
ATOM 3634 O O . TRP B 1 185 ? 17.161 57.025 1.457 1.00 28.66 179 TRP B O 1
ATOM 3645 N N . ALA B 1 186 ? 19.075 56.264 0.579 1.00 26.89 180 ALA B N 1
ATOM 3646 C CA . ALA B 1 186 ? 18.796 56.815 -0.750 1.00 26.44 180 ALA B CA 1
ATOM 3647 C C . ALA B 1 186 ? 17.544 56.243 -1.409 1.00 26.20 180 ALA B C 1
ATOM 3648 O O . ALA B 1 186 ? 16.728 56.988 -1.955 1.00 26.01 180 ALA B O 1
ATOM 3650 N N . THR B 1 187 ? 17.432 54.927 -1.447 1.00 26.49 181 THR B N 1
ATOM 3651 C CA . THR B 1 187 ? 16.372 54.290 -2.248 1.00 26.48 181 THR B CA 1
ATOM 3652 C C . THR B 1 187 ? 15.328 53.577 -1.375 1.00 28.15 181 THR B C 1
ATOM 3653 O O . THR B 1 187 ? 15.657 52.693 -0.597 1.00 27.63 181 THR B O 1
ATOM 3657 N N . ARG B 1 188 ? 14.074 53.988 -1.527 1.00 28.73 182 ARG B N 1
ATOM 3658 C CA . ARG B 1 188 ? 12.987 53.505 -0.695 1.00 30.42 182 ARG B CA 1
ATOM 3659 C C . ARG B 1 188 ? 13.341 53.735 0.759 1.00 31.24 182 ARG B C 1
ATOM 3660 O O . ARG B 1 188 ? 13.138 52.875 1.600 1.00 31.75 182 ARG B O 1
ATOM 3668 N N . GLY B 1 189 ? 13.879 54.913 1.046 1.00 31.75 183 GLY B N 1
ATOM 3669 C CA . GLY B 1 189 ? 14.231 55.316 2.401 1.00 32.62 183 GLY B CA 1
ATOM 3670 C C . GLY B 1 189 ? 15.348 54.499 3.044 1.00 33.33 183 GLY B C 1
ATOM 3671 O O . GLY B 1 189 ? 15.561 54.607 4.240 1.00 34.26 183 GLY B O 1
ATOM 3672 N N . GLY B 1 190 ? 16.050 53.687 2.263 1.00 33.83 184 GLY B N 1
ATOM 3673 C CA . GLY B 1 190 ? 17.127 52.860 2.767 1.00 34.73 184 GLY B CA 1
ATOM 3674 C C . GLY B 1 190 ? 16.870 51.369 2.623 1.00 35.66 184 GLY B C 1
ATOM 3675 O O . GLY B 1 190 ? 17.739 50.550 2.967 1.00 36.35 184 GLY B O 1
ATOM 3676 N N . LEU B 1 191 ? 15.694 50.982 2.125 1.00 36.69 185 LEU B N 1
ATOM 3677 C CA . LEU B 1 191 ? 15.339 49.564 1.986 1.00 36.96 185 LEU B CA 1
ATOM 3678 C C . LEU B 1 191 ? 15.990 48.871 0.792 1.00 36.89 185 LEU B C 1
ATOM 3679 O O . LEU B 1 191 ? 16.213 47.653 0.816 1.00 37.09 185 LEU B O 1
ATOM 3684 N N . GLU B 1 192 ? 16.277 49.613 -0.266 1.00 35.63 186 GLU B N 1
ATOM 3685 C CA . GLU B 1 192 ? 16.922 49.028 -1.439 1.00 35.71 186 GLU B CA 1
ATOM 3686 C C . GLU B 1 192 ? 18.413 49.348 -1.455 1.00 35.97 186 GLU B C 1
ATOM 3687 O O . GLU B 1 192 ? 18.808 50.508 -1.549 1.00 35.47 186 GLU B O 1
ATOM 3693 N N . LYS B 1 193 ? 19.219 48.295 -1.380 1.00 35.78 187 LYS B N 1
ATOM 3694 C CA . LYS B 1 193 ? 20.665 48.400 -1.272 1.00 35.65 187 LYS B CA 1
ATOM 3695 C C . LYS B 1 193 ? 21.272 48.265 -2.652 1.00 34.71 187 LYS B C 1
ATOM 3696 O O . LYS B 1 193 ? 20.703 47.637 -3.532 1.00 35.46 187 LYS B O 1
ATOM 3702 N N . THR B 1 194 ? 22.430 48.888 -2.840 1.00 34.32 188 THR B N 1
ATOM 3703 C CA . THR B 1 194 ? 23.140 48.847 -4.096 1.00 33.94 188 THR B CA 1
ATOM 3704 C C . THR B 1 194 ? 23.570 47.421 -4.431 1.00 35.42 188 THR B C 1
ATOM 3705 O O . THR B 1 194 ? 24.080 46.688 -3.573 1.00 35.84 188 THR B O 1
ATOM 3709 N N . ASP B 1 195 ? 23.379 47.060 -5.683 1.00 35.98 189 ASP B N 1
ATOM 3710 C CA . ASP B 1 195 ? 23.809 45.793 -6.227 1.00 37.07 189 ASP B CA 1
ATOM 3711 C C . ASP B 1 195 ? 25.121 46.063 -6.938 1.00 36.52 189 ASP B C 1
ATOM 3712 O O . ASP B 1 195 ? 25.172 46.548 -8.069 1.00 35.79 189 ASP B O 1
ATOM 3717 N N . TRP B 1 196 ? 26.206 45.761 -6.244 1.00 36.86 190 TRP B N 1
ATOM 3718 C CA . TRP B 1 196 ? 27.523 46.103 -6.737 1.00 37.51 190 TRP B CA 1
ATOM 3719 C C . TRP B 1 196 ? 27.902 45.333 -7.990 1.00 38.57 190 TRP B C 1
ATOM 3720 O O . TRP B 1 196 ? 28.804 45.738 -8.710 1.00 39.27 190 TRP B O 1
ATOM 3731 N N . SER B 1 197 ? 27.178 44.259 -8.286 1.00 40.24 191 SER B N 1
ATOM 3732 C CA . SER B 1 197 ? 27.354 43.532 -9.550 1.00 41.09 191 SER B CA 1
ATOM 3733 C C . SER B 1 197 ? 26.897 44.332 -10.771 1.00 41.32 191 SER B C 1
ATOM 3734 O O . SER B 1 197 ? 27.241 43.988 -11.896 1.00 41.47 191 SER B O 1
ATOM 3737 N N . LYS B 1 198 ? 26.145 45.416 -10.551 1.00 41.46 192 LYS B N 1
ATOM 3738 C CA . LYS B 1 198 ? 25.720 46.323 -11.622 1.00 41.20 192 LYS B CA 1
ATOM 3739 C C . LYS B 1 198 ? 26.600 47.576 -11.808 1.00 40.12 192 LYS B C 1
ATOM 3740 O O . LYS B 1 198 ? 26.252 48.445 -12.596 1.00 39.69 192 LYS B O 1
ATOM 3746 N N . ALA B 1 199 ? 27.733 47.639 -11.110 1.00 38.73 193 ALA B N 1
ATOM 3747 C CA . ALA B 1 199 ? 28.751 48.665 -11.325 1.00 37.63 193 ALA B CA 1
ATOM 3748 C C . ALA B 1 199 ? 29.455 48.435 -12.652 1.00 36.93 193 ALA B C 1
ATOM 3749 O O . ALA B 1 199 ? 29.595 47.288 -13.083 1.00 37.31 193 ALA B O 1
ATOM 3751 N N . PRO B 1 200 ? 29.962 49.502 -13.286 1.00 35.07 194 PRO B N 1
ATOM 3752 C CA . PRO B 1 200 ? 30.087 50.859 -12.719 1.00 33.32 194 PRO B CA 1
ATOM 3753 C C . PRO B 1 200 ? 28.833 51.684 -12.962 1.00 31.21 194 PRO B C 1
ATOM 3754 O O . PRO B 1 200 ? 28.245 51.610 -14.046 1.00 30.18 194 PRO B O 1
ATOM 3758 N N . PHE B 1 201 ? 28.463 52.464 -11.963 1.00 28.77 195 PHE B N 1
ATOM 3759 C CA . PHE B 1 201 ? 27.363 53.414 -12.067 1.00 26.55 195 PHE B CA 1
ATOM 3760 C C . PHE B 1 201 ? 27.929 54.707 -12.619 1.00 25.19 195 PHE B C 1
ATOM 3761 O O . PHE B 1 201 ? 28.913 55.259 -12.093 1.00 24.74 195 PHE B O 1
ATOM 3769 N N . ILE B 1 202 ? 27.346 55.187 -13.722 1.00 23.76 196 ILE B N 1
ATOM 3770 C CA . ILE B 1 202 ? 27.893 56.295 -14.439 1.00 22.69 196 ILE B CA 1
ATOM 3771 C C . ILE B 1 202 ? 26.899 57.445 -14.548 1.00 23.05 196 ILE B C 1
ATOM 3772 O O . ILE B 1 202 ? 25.803 57.261 -15.075 1.00 22.74 196 ILE B O 1
ATOM 3777 N N . ALA B 1 203 ? 27.300 58.608 -14.050 1.00 22.80 197 ALA B N 1
ATOM 3778 C CA . ALA B 1 203 ? 26.559 59.875 -14.214 1.00 22.67 197 ALA B CA 1
ATOM 3779 C C . ALA B 1 203 ? 27.336 60.758 -15.150 1.00 23.18 197 ALA B C 1
ATOM 3780 O O . ALA B 1 203 ? 28.563 60.820 -15.066 1.00 23.60 197 ALA B O 1
ATOM 3782 N N . SER B 1 204 ? 26.638 61.500 -16.009 1.00 23.41 198 SER B N 1
ATOM 3783 C CA . SER B 1 204 ? 27.268 62.320 -17.029 1.00 23.88 198 SER B CA 1
ATOM 3784 C C . SER B 1 204 ? 26.936 63.792 -16.865 1.00 24.22 198 SER B C 1
ATOM 3785 O O . SER B 1 204 ? 25.809 64.156 -16.479 1.00 22.47 198 SER B O 1
ATOM 3788 N N . TYR B 1 205 ? 27.913 64.625 -17.175 1.00 23.98 199 TYR B N 1
ATOM 3789 C CA . TYR B 1 205 ? 27.862 66.069 -16.973 1.00 25.66 199 TYR B CA 1
ATOM 3790 C C . TYR B 1 205 ? 28.347 66.842 -18.190 1.00 28.01 199 TYR B C 1
ATOM 3791 O O . TYR B 1 205 ? 29.333 66.445 -18.873 1.00 28.11 199 TYR B O 1
ATOM 3800 N N . ARG B 1 206 ? 27.659 67.958 -18.439 1.00 29.84 200 ARG B N 1
ATOM 3801 C CA . ARG B 1 206 ? 28.020 68.970 -19.443 1.00 31.19 200 ARG B CA 1
ATOM 3802 C C . ARG B 1 206 ? 27.743 70.386 -18.940 1.00 31.32 200 ARG B C 1
ATOM 3803 O O . ARG B 1 206 ? 27.152 70.591 -17.858 1.00 29.44 200 ARG B O 1
ATOM 3811 N N . SER B 1 207 ? 28.185 71.356 -19.741 1.00 31.29 201 SER B N 1
ATOM 3812 C CA . SER B 1 207 ? 27.952 72.794 -19.537 1.00 32.98 201 SER B CA 1
ATOM 3813 C C . SER B 1 207 ? 28.865 73.482 -18.516 1.00 33.20 201 SER B C 1
ATOM 3814 O O . SER B 1 207 ? 29.603 74.408 -18.875 1.00 35.59 201 SER B O 1
ATOM 3817 N N . PHE B 1 208 ? 28.836 73.078 -17.250 1.00 33.32 202 PHE B N 1
ATOM 3818 C CA . PHE B 1 208 ? 29.818 73.559 -16.278 1.00 33.00 202 PHE B CA 1
ATOM 3819 C C . PHE B 1 208 ? 29.758 75.069 -16.177 1.00 32.88 202 PHE B C 1
ATOM 3820 O O . PHE B 1 208 ? 30.802 75.773 -16.048 1.00 33.74 202 PHE B O 1
ATOM 3828 N N . HIS B 1 209 ? 28.522 75.570 -16.217 1.00 31.04 203 HIS B N 1
ATOM 3829 C CA . HIS B 1 209 ? 28.291 76.998 -16.237 1.00 29.90 203 HIS B CA 1
ATOM 3830 C C . HIS B 1 209 ? 28.401 77.627 -14.853 1.00 29.41 203 HIS B C 1
ATOM 3831 O O . HIS B 1 209 ? 27.654 77.244 -13.920 1.00 28.54 203 HIS B O 1
ATOM 3838 N N . ILE B 1 210 ? 29.293 78.619 -14.724 1.00 27.48 204 ILE B N 1
ATOM 3839 C CA . ILE B 1 210 ? 29.363 79.469 -13.540 1.00 27.00 204 ILE B CA 1
ATOM 3840 C C . ILE B 1 210 ? 29.324 80.951 -13.900 1.00 26.68 204 ILE B C 1
ATOM 3841 O O . ILE B 1 210 ? 30.163 81.447 -14.659 1.00 26.92 204 ILE B O 1
ATOM 3846 N N . ASP B 1 211 ? 28.369 81.668 -13.330 1.00 25.59 205 ASP B N 1
ATOM 3847 C CA . ASP B 1 211 ? 28.263 83.110 -13.475 1.00 26.03 205 ASP B CA 1
ATOM 3848 C C . ASP B 1 211 ? 27.965 83.645 -12.097 1.00 26.25 205 ASP B C 1
ATOM 3849 O O . ASP B 1 211 ? 26.826 83.795 -11.700 1.00 25.26 205 ASP B O 1
ATOM 3854 N N . GLY B 1 212 ? 29.013 83.889 -11.338 1.00 26.09 206 GLY B N 1
ATOM 3855 C CA . GLY B 1 212 ? 28.842 84.257 -9.960 1.00 26.77 206 GLY B CA 1
ATOM 3856 C C . GLY B 1 212 ? 29.792 85.324 -9.551 1.00 27.69 206 GLY B C 1
ATOM 3857 O O . GLY B 1 212 ? 30.740 85.633 -10.275 1.00 27.90 206 GLY B O 1
ATOM 3858 N N . CYS B 1 213 ? 29.543 85.890 -8.388 1.00 28.78 207 CYS B N 1
ATOM 3859 C CA . CYS B 1 213 ? 30.462 86.855 -7.832 1.00 30.76 207 CYS B CA 1
ATOM 3860 C C . CYS B 1 213 ? 31.570 86.138 -7.053 1.00 31.00 207 CYS B C 1
ATOM 3861 O O . CYS B 1 213 ? 31.344 85.617 -5.954 1.00 29.38 207 CYS B O 1
ATOM 3864 N N . GLU B 1 214 ? 32.767 86.106 -7.634 1.00 31.72 208 GLU B N 1
ATOM 3865 C CA . GLU B 1 214 ? 33.905 85.458 -6.993 1.00 32.60 208 GLU B CA 1
ATOM 3866 C C . GLU B 1 214 ? 34.236 86.185 -5.705 1.00 32.68 208 GLU B C 1
ATOM 3867 O O . GLU B 1 214 ? 34.219 87.428 -5.640 1.00 31.66 208 GLU B O 1
ATOM 3873 N N . ALA B 1 215 ? 34.477 85.404 -4.661 1.00 32.11 209 ALA B N 1
ATOM 3874 C CA . ALA B 1 215 ? 34.820 85.937 -3.368 1.00 33.39 209 ALA B CA 1
ATOM 3875 C C . ALA B 1 215 ? 35.779 84.987 -2.668 1.00 34.50 209 ALA B C 1
ATOM 3876 O O . ALA B 1 215 ? 35.599 83.768 -2.741 1.00 34.27 209 ALA B O 1
ATOM 3878 N N . SER B 1 216 ? 36.786 85.536 -2.003 1.00 35.30 210 SER B N 1
ATOM 3879 C CA . SER B 1 216 ? 37.713 84.701 -1.248 1.00 36.52 210 SER B CA 1
ATOM 3880 C C . SER B 1 216 ? 36.954 84.002 -0.119 1.00 37.22 210 SER B C 1
ATOM 3881 O O . SER B 1 216 ? 35.924 84.491 0.352 1.00 36.14 210 SER B O 1
ATOM 3884 N N . VAL B 1 217 ? 37.449 82.819 0.279 1.00 38.71 211 VAL B N 1
ATOM 3885 C CA . VAL B 1 217 ? 36.702 82.040 1.271 1.00 40.06 211 VAL B CA 1
ATOM 3886 C C . VAL B 1 217 ? 36.421 82.791 2.575 1.00 40.05 211 VAL B C 1
ATOM 3887 O O . VAL B 1 217 ? 35.398 82.534 3.221 1.00 40.81 211 VAL B O 1
ATOM 3891 N N . GLU B 1 218 ? 37.278 83.738 2.920 1.00 40.08 212 GLU B N 1
ATOM 3892 C CA . GLU B 1 218 ? 37.100 84.489 4.180 1.00 39.99 212 GLU B CA 1
ATOM 3893 C C . GLU B 1 218 ? 36.268 85.767 4.040 1.00 39.52 212 GLU B C 1
ATOM 3894 O O . GLU B 1 218 ? 35.985 86.406 5.046 1.00 40.17 212 GLU B O 1
ATOM 3900 N N . ALA B 1 219 ? 35.870 86.134 2.821 1.00 38.21 213 ALA B N 1
ATOM 3901 C CA . ALA B 1 219 ? 35.058 87.337 2.604 1.00 37.18 213 ALA B CA 1
ATOM 3902 C C . ALA B 1 219 ? 33.636 87.165 3.139 1.00 36.53 213 ALA B C 1
ATOM 3903 O O . ALA B 1 219 ? 33.095 86.062 3.164 1.00 35.49 213 ALA B O 1
ATOM 3905 N N . LYS B 1 220 ? 33.029 88.265 3.567 1.00 35.88 214 LYS B N 1
ATOM 3906 C CA . LYS B 1 220 ? 31.672 88.233 4.118 1.00 36.34 214 LYS B CA 1
ATOM 3907 C C . LYS B 1 220 ? 30.680 88.983 3.238 1.00 34.97 214 LYS B C 1
ATOM 3908 O O . LYS B 1 220 ? 29.506 89.109 3.569 1.00 34.00 214 LYS B O 1
ATOM 3914 N N . PHE B 1 221 ? 31.157 89.490 2.099 1.00 34.29 215 PHE B N 1
ATOM 3915 C CA . PHE B 1 221 ? 30.288 90.192 1.135 1.00 33.85 215 PHE B CA 1
ATOM 3916 C C . PHE B 1 221 ? 30.839 90.134 -0.280 1.00 33.43 215 PHE B C 1
ATOM 3917 O O . PHE B 1 221 ? 31.994 89.819 -0.492 1.00 33.39 215 PHE B O 1
ATOM 3925 N N . CYS B 1 222 ? 29.958 90.402 -1.241 1.00 32.97 216 CYS B N 1
ATOM 3926 C CA . CYS B 1 222 ? 30.262 90.426 -2.654 1.00 33.38 216 CYS B CA 1
ATOM 3927 C C . CYS B 1 222 ? 30.564 91.893 -2.982 1.00 32.37 216 CYS B C 1
ATOM 3928 O O . CYS B 1 222 ? 29.775 92.784 -2.671 1.00 31.74 216 CYS B O 1
ATOM 3931 N N . ALA B 1 223 ? 31.727 92.145 -3.556 1.00 31.99 217 ALA B N 1
ATOM 3932 C CA . ALA B 1 223 ? 32.175 93.522 -3.805 1.00 32.00 217 ALA B CA 1
ATOM 3933 C C . ALA B 1 223 ? 31.325 94.280 -4.849 1.00 31.82 217 ALA B C 1
ATOM 3934 O O . ALA B 1 223 ? 31.369 95.514 -4.916 1.00 32.22 217 ALA B O 1
ATOM 3936 N N . THR B 1 224 ? 30.587 93.544 -5.668 1.00 31.40 218 THR B N 1
ATOM 3937 C CA . THR B 1 224 ? 29.715 94.108 -6.690 1.00 31.18 218 THR B CA 1
ATOM 3938 C C . THR B 1 224 ? 28.233 93.925 -6.346 1.00 31.22 218 THR B C 1
ATOM 3939 O O . THR B 1 224 ? 27.366 94.003 -7.223 1.00 30.29 218 THR B O 1
ATOM 3943 N N . GLN B 1 225 ? 27.942 93.737 -5.055 1.00 31.90 219 GLN B N 1
ATOM 3944 C CA . GLN B 1 225 ? 26.584 93.580 -4.564 1.00 32.14 219 GLN B CA 1
ATOM 3945 C C . GLN B 1 225 ? 25.697 94.715 -5.026 1.00 32.11 219 GLN B C 1
ATOM 3946 O O . GLN B 1 225 ? 25.962 95.872 -4.727 1.00 32.28 219 GLN B O 1
ATOM 3952 N N . GLY B 1 226 ? 24.634 94.380 -5.742 1.00 31.57 220 GLY B N 1
ATOM 3953 C CA . GLY B 1 226 ? 23.633 95.365 -6.124 1.00 31.40 220 GLY B CA 1
ATOM 3954 C C . GLY B 1 226 ? 23.710 95.740 -7.577 1.00 30.65 220 GLY B C 1
ATOM 3955 O O . GLY B 1 226 ? 22.762 96.284 -8.118 1.00 30.99 220 GLY B O 1
ATOM 3956 N N . ALA B 1 227 ? 24.832 95.421 -8.213 1.00 29.86 221 ALA B N 1
ATOM 3957 C CA . ALA B 1 227 ? 25.096 95.789 -9.595 1.00 28.83 221 ALA B CA 1
ATOM 3958 C C . ALA B 1 227 ? 25.038 94.619 -10.560 1.00 28.39 221 ALA B C 1
ATOM 3959 O O . ALA B 1 227 ? 25.075 94.821 -11.785 1.00 27.50 221 ALA B O 1
ATOM 3961 N N . ARG B 1 228 ? 24.978 93.387 -10.037 1.00 27.29 222 ARG B N 1
ATOM 3962 C CA . ARG B 1 228 ? 24.903 92.210 -10.883 1.00 27.47 222 ARG B CA 1
ATOM 3963 C C . ARG B 1 228 ? 23.512 92.102 -11.499 1.00 26.51 222 ARG B C 1
ATOM 3964 O O . ARG B 1 228 ? 22.537 92.630 -10.957 1.00 27.62 222 ARG B O 1
ATOM 3972 N N . TRP B 1 229 ? 23.401 91.391 -12.602 1.00 26.58 223 TRP B N 1
ATOM 3973 C CA . TRP B 1 229 ? 22.109 91.262 -13.254 1.00 27.00 223 TRP B CA 1
ATOM 3974 C C . TRP B 1 229 ? 21.079 90.580 -12.357 1.00 27.24 223 TRP B C 1
ATOM 3975 O O . TRP B 1 229 ? 19.894 90.918 -12.416 1.00 27.43 223 TRP B O 1
ATOM 3986 N N . TRP B 1 230 ? 21.545 89.658 -11.511 1.00 26.77 224 TRP B N 1
ATOM 3987 C CA . TRP B 1 230 ? 20.655 88.933 -10.590 1.00 25.85 224 TRP B CA 1
ATOM 3988 C C . TRP B 1 230 ? 20.234 89.765 -9.386 1.00 27.47 224 TRP B C 1
ATOM 3989 O O . TRP B 1 230 ? 19.368 89.352 -8.592 1.00 27.84 224 TRP B O 1
ATOM 4000 N N . ASP B 1 231 ? 20.818 90.956 -9.239 1.00 27.20 225 ASP B N 1
ATOM 4001 C CA . ASP B 1 231 ? 20.396 91.885 -8.213 1.00 28.38 225 ASP B CA 1
ATOM 4002 C C . ASP B 1 231 ? 19.319 92.873 -8.674 1.00 28.99 225 ASP B C 1
ATOM 4003 O O . ASP B 1 231 ? 18.852 93.665 -7.887 1.00 29.52 225 ASP B O 1
ATOM 4008 N N . GLN B 1 232 ? 18.947 92.841 -9.941 1.00 29.79 226 GLN B N 1
ATOM 4009 C CA . GLN B 1 232 ? 17.999 93.828 -10.473 1.00 30.96 226 GLN B CA 1
ATOM 4010 C C . GLN B 1 232 ? 16.573 93.453 -10.087 1.00 32.38 226 GLN B C 1
ATOM 4011 O O . GLN B 1 232 ? 16.318 92.331 -9.654 1.00 31.06 226 GLN B O 1
ATOM 4017 N N . LYS B 1 233 ? 15.641 94.394 -10.240 1.00 33.36 227 LYS B N 1
ATOM 4018 C CA . LYS B 1 233 ? 14.307 94.236 -9.666 1.00 35.05 227 LYS B CA 1
ATOM 4019 C C . LYS B 1 233 ? 13.597 92.983 -10.151 1.00 34.41 227 LYS B C 1
ATOM 4020 O O . LYS B 1 233 ? 12.918 92.347 -9.375 1.00 34.67 227 LYS B O 1
ATOM 4026 N N . GLU B 1 234 ? 13.777 92.630 -11.419 1.00 34.36 228 GLU B N 1
ATOM 4027 C CA . GLU B 1 234 ? 13.124 91.478 -12.030 1.00 35.07 228 GLU B CA 1
ATOM 4028 C C . GLU B 1 234 ? 13.507 90.126 -11.357 1.00 34.42 228 GLU B C 1
ATOM 4029 O O . GLU B 1 234 ? 12.818 89.128 -11.552 1.00 33.62 228 GLU B O 1
ATOM 4035 N N . PHE B 1 235 ? 14.616 90.105 -10.614 1.00 34.08 229 PHE B N 1
ATOM 4036 C CA . PHE B 1 235 ? 15.107 88.883 -9.948 1.00 33.66 229 PHE B CA 1
ATOM 4037 C C . PHE B 1 235 ? 14.952 88.905 -8.444 1.00 33.41 229 PHE B C 1
ATOM 4038 O O . PHE B 1 235 ? 15.478 88.028 -7.746 1.00 33.76 229 PHE B O 1
ATOM 4046 N N . GLN B 1 236 ? 14.231 89.893 -7.938 1.00 33.01 230 GLN B N 1
ATOM 4047 C CA . GLN B 1 236 ? 13.887 89.944 -6.536 1.00 33.37 230 GLN B CA 1
ATOM 4048 C C . GLN B 1 236 ? 12.787 88.945 -6.178 1.00 32.09 230 GLN B C 1
ATOM 4049 O O . GLN B 1 236 ? 12.588 88.670 -5.021 1.00 31.28 230 GLN B O 1
ATOM 4055 N N . ASP B 1 237 ? 12.058 88.439 -7.172 1.00 31.27 231 ASP B N 1
ATOM 4056 C CA . ASP B 1 237 ? 11.006 87.464 -6.933 1.00 30.30 231 ASP B CA 1
ATOM 4057 C C . ASP B 1 237 ? 10.691 86.716 -8.205 1.00 29.54 231 ASP B C 1
ATOM 4058 O O . ASP B 1 237 ? 11.025 87.173 -9.305 1.00 28.35 231 ASP B O 1
ATOM 4063 N N . LEU B 1 238 ? 10.058 85.557 -8.065 1.00 28.13 232 LEU B N 1
ATOM 4064 C CA . LEU B 1 238 ? 9.553 84.864 -9.222 1.00 29.14 232 LEU B CA 1
ATOM 4065 C C . LEU B 1 238 ? 8.380 85.672 -9.780 1.00 30.36 232 LEU B C 1
ATOM 4066 O O . LEU B 1 238 ? 7.716 86.415 -9.046 1.00 30.18 232 LEU B O 1
ATOM 4071 N N . ASP B 1 239 ? 8.134 85.517 -11.065 1.00 32.04 233 ASP B N 1
ATOM 4072 C CA . ASP B 1 239 ? 6.973 86.158 -11.685 1.00 34.17 233 ASP B CA 1
ATOM 4073 C C . ASP B 1 239 ? 5.777 85.208 -11.638 1.00 34.55 233 ASP B C 1
ATOM 4074 O O . ASP B 1 239 ? 5.904 84.028 -11.231 1.00 32.90 233 ASP B O 1
ATOM 4079 N N . ALA B 1 240 ? 4.607 85.711 -12.025 1.00 34.42 234 ALA B N 1
ATOM 4080 C CA . ALA B 1 240 ? 3.378 84.950 -11.832 1.00 34.01 234 ALA B CA 1
ATOM 4081 C C . ALA B 1 240 ? 3.424 83.619 -12.577 1.00 33.52 234 ALA B C 1
ATOM 4082 O O . ALA B 1 240 ? 2.935 82.619 -12.067 1.00 33.32 234 ALA B O 1
ATOM 4084 N N . PHE B 1 241 ? 3.990 83.616 -13.777 1.00 33.07 235 PHE B N 1
ATOM 4085 C CA . PHE B 1 241 ? 4.081 82.399 -14.568 1.00 33.43 235 PHE B CA 1
ATOM 4086 C C . PHE B 1 241 ? 4.992 81.341 -13.915 1.00 32.00 235 PHE B C 1
ATOM 4087 O O . PHE B 1 241 ? 4.654 80.162 -13.869 1.00 31.49 235 PHE B O 1
ATOM 4095 N N . GLN B 1 242 ? 6.153 81.779 -13.439 1.00 30.37 236 GLN B N 1
ATOM 4096 C CA . GLN B 1 242 ? 7.069 80.889 -12.709 1.00 28.73 236 GLN B CA 1
ATOM 4097 C C . GLN B 1 242 ? 6.391 80.290 -11.486 1.00 28.24 236 GLN B C 1
ATOM 4098 O O . GLN B 1 242 ? 6.553 79.097 -11.203 1.00 26.22 236 GLN B O 1
ATOM 4104 N N . TYR B 1 243 ? 5.583 81.092 -10.788 1.00 27.15 237 TYR B N 1
ATOM 4105 C CA . TYR B 1 243 ? 4.855 80.588 -9.636 1.00 27.68 237 TYR B CA 1
ATOM 4106 C C . TYR B 1 243 ? 3.817 79.517 -10.034 1.00 27.81 237 TYR B C 1
ATOM 4107 O O . TYR B 1 243 ? 3.597 78.585 -9.278 1.00 26.17 237 TYR B O 1
ATOM 4116 N N . ARG B 1 244 ? 3.216 79.638 -11.221 1.00 28.57 238 ARG B N 1
ATOM 4117 C CA . ARG B 1 244 ? 2.255 78.645 -11.677 1.00 29.51 238 ARG B CA 1
ATOM 4118 C C . ARG B 1 244 ? 2.974 77.343 -11.977 1.00 27.72 238 ARG B C 1
ATOM 4119 O O . ARG B 1 244 ? 2.481 76.295 -11.688 1.00 27.37 238 ARG B O 1
ATOM 4127 N N . ARG B 1 245 ? 4.148 77.421 -12.588 1.00 27.26 239 ARG B N 1
ATOM 4128 C CA . ARG B 1 245 ? 4.894 76.209 -12.849 1.00 26.72 239 ARG B CA 1
ATOM 4129 C C . ARG B 1 245 ? 5.348 75.529 -11.545 1.00 24.73 239 ARG B C 1
ATOM 4130 O O . ARG B 1 245 ? 5.270 74.308 -11.418 1.00 23.77 239 ARG B O 1
ATOM 4138 N N . LEU B 1 246 ? 5.804 76.327 -10.591 1.00 23.58 240 LEU B N 1
ATOM 4139 C CA . LEU B 1 246 ? 6.181 75.822 -9.274 1.00 22.86 240 LEU B CA 1
ATOM 4140 C C . LEU B 1 246 ? 4.994 75.123 -8.590 1.00 23.58 240 LEU B C 1
ATOM 4141 O O . LEU B 1 246 ? 5.147 74.109 -7.926 1.00 22.12 240 LEU B O 1
ATOM 4146 N N . SER B 1 247 ? 3.792 75.677 -8.772 1.00 23.63 241 SER B N 1
ATOM 4147 C CA . SER B 1 247 ? 2.593 75.063 -8.194 1.00 24.12 241 SER B CA 1
ATOM 4148 C C . SER B 1 247 ? 2.312 73.676 -8.798 1.00 22.80 241 SER B C 1
ATOM 4149 O O . SER B 1 247 ? 1.899 72.771 -8.083 1.00 23.18 241 SER B O 1
ATOM 4152 N N . TRP B 1 248 ? 2.525 73.492 -10.100 1.00 22.82 242 TRP B N 1
ATOM 4153 C CA . TRP B 1 248 ? 2.389 72.189 -10.714 1.00 22.61 242 TRP B CA 1
ATOM 4154 C C . TRP B 1 248 ? 3.374 71.193 -10.088 1.00 21.69 242 TRP B C 1
ATOM 4155 O O . TRP B 1 248 ? 3.042 70.044 -9.901 1.00 20.41 242 TRP B O 1
ATOM 4166 N N . VAL B 1 249 ? 4.606 71.645 -9.826 1.00 21.34 243 VAL B N 1
ATOM 4167 C CA . VAL B 1 249 ? 5.601 70.774 -9.199 1.00 20.40 243 V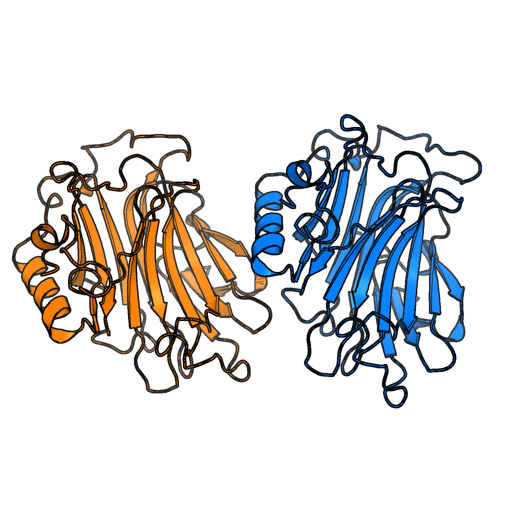AL B CA 1
ATOM 4168 C C . VAL B 1 249 ? 5.127 70.394 -7.792 1.00 20.35 243 VAL B C 1
ATOM 4169 O O . VAL B 1 249 ? 5.148 69.231 -7.422 1.00 21.01 243 VAL B O 1
ATOM 4173 N N . ARG B 1 250 ? 4.613 71.376 -7.058 1.00 21.92 244 ARG B N 1
ATOM 4174 C CA . ARG B 1 250 ? 4.183 71.181 -5.666 1.00 22.49 244 ARG B CA 1
ATOM 4175 C C . ARG B 1 250 ? 2.976 70.236 -5.595 1.00 23.83 244 ARG B C 1
ATOM 4176 O O . ARG B 1 250 ? 2.864 69.419 -4.682 1.00 23.46 244 ARG B O 1
ATOM 4184 N N . GLN B 1 251 ? 2.088 70.349 -6.569 1.00 24.62 245 GLN B N 1
ATOM 4185 C CA . GLN B 1 251 ? 0.817 69.589 -6.515 1.00 25.90 245 GLN B CA 1
ATOM 4186 C C . GLN B 1 251 ? 0.863 68.222 -7.174 1.00 25.22 245 GLN B C 1
ATOM 4187 O O . GLN B 1 251 ? 0.133 67.318 -6.747 1.00 25.21 245 GLN B O 1
ATOM 4193 N N . LYS B 1 252 ? 1.688 68.045 -8.213 1.00 22.83 246 LYS B N 1
ATOM 4194 C CA . LYS B 1 252 ? 1.695 66.814 -8.980 1.00 23.02 246 LYS B CA 1
ATOM 4195 C C . LYS B 1 252 ? 2.978 65.959 -8.862 1.00 22.48 246 LYS B C 1
ATOM 4196 O O . LYS B 1 252 ? 2.946 64.782 -9.180 1.00 23.01 246 LYS B O 1
ATOM 4202 N N . TYR B 1 253 ? 4.110 66.561 -8.490 1.00 20.22 247 TYR B N 1
ATOM 4203 C CA . TYR B 1 253 ? 5.396 65.832 -8.525 1.00 20.03 247 TYR B CA 1
ATOM 4204 C C . TYR B 1 253 ? 6.093 65.692 -7.175 1.00 20.30 247 TYR B C 1
ATOM 4205 O O . TYR B 1 253 ? 7.143 65.051 -7.079 1.00 19.79 247 TYR B O 1
ATOM 4214 N N . THR B 1 254 ? 5.517 66.261 -6.122 1.00 20.10 248 THR B N 1
ATOM 4215 C CA . THR B 1 254 ? 6.198 66.259 -4.849 1.00 21.05 248 THR B CA 1
ATOM 4216 C C . THR B 1 254 ? 5.771 65.086 -4.007 1.00 22.46 248 THR B C 1
ATOM 4217 O O . THR B 1 254 ? 4.569 64.929 -3.732 1.00 22.96 248 THR B O 1
ATOM 4221 N N . ILE B 1 255 ? 6.732 64.270 -3.584 1.00 22.31 249 ILE B N 1
ATOM 4222 C CA . ILE B 1 255 ? 6.445 63.125 -2.751 1.00 23.46 249 ILE B CA 1
ATOM 4223 C C . ILE B 1 255 ? 6.878 63.260 -1.317 1.00 22.91 249 ILE B C 1
ATOM 4224 O O . ILE B 1 255 ? 6.493 62.438 -0.506 1.00 23.28 249 ILE B O 1
ATOM 4229 N N . TYR B 1 256 ? 7.720 64.242 -1.013 1.00 21.77 250 TYR B N 1
ATOM 4230 C CA . TYR B 1 256 ? 8.056 64.597 0.361 1.00 20.63 250 TYR B CA 1
ATOM 4231 C C . TYR B 1 256 ? 8.310 66.081 0.428 1.00 21.14 250 TYR B C 1
ATOM 4232 O O . TYR B 1 256 ? 8.986 66.672 -0.445 1.00 18.93 250 TYR B O 1
ATOM 4241 N N . ASN B 1 257 ? 7.780 66.726 1.461 1.00 20.02 251 ASN B N 1
ATOM 4242 C CA . ASN B 1 257 ? 7.998 68.161 1.633 1.00 21.37 251 ASN B CA 1
ATOM 4243 C C . ASN B 1 257 ? 8.181 68.418 3.123 1.00 22.41 251 ASN B C 1
ATOM 4244 O O . ASN B 1 257 ? 7.218 68.247 3.902 1.00 22.77 251 ASN B O 1
ATOM 4249 N N . TYR B 1 258 ? 9.367 68.867 3.520 1.00 21.88 252 TYR B N 1
ATOM 4250 C CA . TYR B 1 258 ? 9.633 69.079 4.957 1.00 22.31 252 TYR B CA 1
ATOM 4251 C C . TYR B 1 258 ? 8.591 70.010 5.580 1.00 23.61 252 TYR B C 1
ATOM 4252 O O . TYR B 1 258 ? 8.243 69.833 6.724 1.00 23.46 252 TYR B O 1
ATOM 4261 N N . CYS B 1 259 ? 8.127 70.989 4.810 1.00 23.44 253 CYS B N 1
ATOM 4262 C CA . CYS B 1 259 ? 7.154 72.000 5.246 1.00 25.54 253 CYS B CA 1
ATOM 4263 C C . CYS B 1 259 ? 5.859 71.434 5.786 1.00 25.60 253 CYS B C 1
ATOM 4264 O O . CYS B 1 259 ? 5.223 72.053 6.665 1.00 25.53 253 CYS B O 1
ATOM 4267 N N . THR B 1 260 ? 5.431 70.309 5.226 1.00 25.32 254 THR B N 1
ATOM 4268 C CA . THR B 1 260 ? 4.169 69.682 5.624 1.00 26.68 254 THR B CA 1
ATOM 4269 C C . THR B 1 260 ? 4.357 68.396 6.458 1.00 26.88 254 THR B C 1
ATOM 4270 O O . THR B 1 260 ? 3.399 67.683 6.694 1.00 28.09 254 THR B O 1
ATOM 4274 N N . ASP B 1 261 ? 5.579 68.095 6.897 1.00 26.58 255 ASP B N 1
ATOM 4275 C CA . ASP B 1 261 ? 5.878 66.886 7.638 1.00 27.02 255 ASP B CA 1
ATOM 4276 C C . ASP B 1 261 ? 5.685 67.207 9.129 1.00 27.77 255 ASP B C 1
ATOM 4277 O O . ASP B 1 261 ? 6.568 67.739 9.789 1.00 26.50 255 ASP B O 1
ATOM 4282 N N . ARG B 1 262 ? 4.479 66.963 9.622 1.00 29.07 256 ARG B N 1
ATOM 4283 C CA . ARG B 1 262 ? 4.147 67.343 11.006 1.00 30.03 256 ARG B CA 1
ATOM 4284 C C . ARG B 1 262 ? 4.656 66.386 12.073 1.00 31.80 256 ARG B C 1
ATOM 4285 O O . ARG B 1 262 ? 4.594 66.712 13.271 1.00 33.02 256 ARG B O 1
ATOM 4293 N N . SER B 1 263 ? 5.146 65.213 11.664 1.00 33.24 257 SER B N 1
ATOM 4294 C CA . SER B 1 263 ? 5.924 64.317 12.548 1.00 34.74 257 SER B CA 1
ATOM 4295 C C . SER B 1 263 ? 7.267 64.961 12.911 1.00 34.24 257 SER B C 1
ATOM 4296 O O . SER B 1 263 ? 7.816 64.809 14.011 1.00 34.67 257 SER B O 1
ATOM 4299 N N . ARG B 1 264 ? 7.808 65.707 11.963 1.00 32.51 258 ARG B N 1
ATOM 4300 C CA . ARG B 1 264 ? 9.119 66.278 12.087 1.00 31.33 258 ARG B CA 1
ATOM 4301 C C . ARG B 1 264 ? 9.071 67.742 12.490 1.00 30.01 258 ARG B C 1
ATOM 4302 O O . ARG B 1 264 ? 9.878 68.193 13.297 1.00 30.15 258 ARG B O 1
ATOM 4310 N N . TYR B 1 265 ? 8.116 68.477 11.929 1.00 29.05 259 TYR B N 1
ATOM 4311 C CA . TYR B 1 265 ? 7.865 69.898 12.209 1.00 28.62 259 TYR B CA 1
ATOM 4312 C C . TYR B 1 265 ? 6.395 70.097 12.642 1.00 29.07 259 TYR B C 1
ATOM 4313 O O . TYR B 1 265 ? 5.509 70.367 11.829 1.00 27.19 259 TYR B O 1
ATOM 4322 N N . PRO B 1 266 ? 6.137 69.983 13.929 1.00 30.39 260 PRO B N 1
ATOM 4323 C CA . PRO B 1 266 ? 4.748 70.099 14.428 1.00 30.20 260 PRO B CA 1
ATOM 4324 C C . PRO B 1 266 ? 4.096 71.426 14.057 1.00 29.68 260 PRO B C 1
ATOM 4325 O O . PRO B 1 266 ? 2.881 71.545 13.871 1.00 29.70 260 PRO B O 1
ATOM 4329 N N . SER B 1 267 ? 4.927 72.436 13.958 1.00 30.27 261 SER B N 1
ATOM 4330 C CA . SER B 1 267 ? 4.578 73.724 13.400 1.00 31.73 261 SER B CA 1
ATOM 4331 C C . SER B 1 267 ? 5.331 73.948 12.064 1.00 32.28 261 SER B C 1
ATOM 4332 O O . SER B 1 267 ? 6.475 73.538 11.954 1.00 31.62 261 SER B O 1
ATOM 4335 N N . MET B 1 268 ? 4.721 74.626 11.099 1.00 32.97 262 MET B N 1
ATOM 4336 C CA . MET B 1 268 ? 5.371 74.805 9.800 1.00 34.12 262 MET B CA 1
ATOM 4337 C C . MET B 1 268 ? 6.572 75.741 9.972 1.00 33.64 262 MET B C 1
ATOM 4338 O O . MET B 1 268 ? 6.452 76.774 10.632 1.00 33.53 262 MET B O 1
ATOM 4343 N N . PRO B 1 269 ? 7.738 75.398 9.415 1.00 33.61 263 PRO B N 1
ATOM 4344 C CA . PRO B 1 269 ? 8.862 76.347 9.433 1.00 32.88 263 PRO B CA 1
ATOM 4345 C C . PRO B 1 269 ? 8.426 77.698 8.898 1.00 32.78 263 PRO B C 1
ATOM 4346 O O . PRO B 1 269 ? 7.578 77.737 8.002 1.00 33.26 263 PRO B O 1
ATOM 4350 N N . PRO B 1 270 ? 8.975 78.788 9.429 1.00 32.61 264 PRO B N 1
ATOM 4351 C CA . PRO B 1 270 ? 8.491 80.134 9.096 1.00 32.57 264 PRO B CA 1
ATOM 4352 C C . PRO B 1 270 ? 8.567 80.533 7.617 1.00 31.97 264 PRO B C 1
ATOM 4353 O O . PRO B 1 270 ? 7.739 81.322 7.174 1.00 32.03 264 PRO B O 1
ATOM 4357 N N . GLU B 1 271 ? 9.537 79.994 6.874 1.00 31.45 265 GLU B N 1
ATOM 4358 C CA . GLU B 1 271 ? 9.744 80.348 5.452 1.00 30.96 265 GLU B CA 1
ATOM 4359 C C . GLU B 1 271 ? 8.716 79.745 4.488 1.00 31.01 265 GLU B C 1
ATOM 4360 O O . GLU B 1 271 ? 8.582 80.189 3.345 1.00 30.67 265 GLU B O 1
ATOM 4366 N N . CYS B 1 272 ? 8.005 78.728 4.944 1.00 30.76 266 CYS B N 1
ATOM 4367 C CA . CYS B 1 272 ? 7.229 77.877 4.050 1.00 31.78 266 CYS B CA 1
ATOM 4368 C C . CYS B 1 272 ? 6.104 78.587 3.306 1.00 32.11 266 CYS B C 1
ATOM 4369 O O . CYS B 1 272 ? 5.850 78.278 2.144 1.00 30.78 266 CYS B O 1
ATOM 4372 N N . LYS B 1 273 ? 5.421 79.548 3.941 1.00 32.55 267 LYS B N 1
ATOM 4373 C CA . LYS B 1 273 ? 4.321 80.242 3.243 1.00 33.05 267 LYS B CA 1
ATOM 4374 C C . LYS B 1 273 ? 4.820 81.189 2.161 1.00 32.51 267 LYS B C 1
ATOM 4375 O O . LYS B 1 273 ? 4.304 81.218 1.034 1.00 31.29 267 LYS B O 1
ATOM 4381 N N . ARG B 1 274 ? 5.840 81.956 2.503 1.00 32.43 268 ARG B N 1
ATOM 4382 C CA . ARG B 1 274 ? 6.464 82.862 1.553 1.00 33.23 268 ARG B CA 1
ATOM 4383 C C . ARG B 1 274 ? 7.072 82.107 0.367 1.00 32.01 268 ARG B C 1
ATOM 4384 O O . ARG B 1 274 ? 7.069 82.601 -0.752 1.00 32.04 268 ARG B O 1
ATOM 4392 N N . ASP B 1 275 ? 7.594 80.916 0.648 1.00 31.26 269 ASP B N 1
ATOM 4393 C CA . ASP B 1 275 ? 8.200 80.042 -0.359 1.00 30.36 269 ASP B CA 1
ATOM 4394 C C . ASP B 1 275 ? 7.148 79.333 -1.215 1.00 30.96 269 ASP B C 1
ATOM 4395 O O . ASP B 1 275 ? 7.490 78.627 -2.166 1.00 28.72 269 ASP B O 1
ATOM 4400 N N . ARG B 1 276 ? 5.864 79.486 -0.850 1.00 31.49 270 ARG B N 1
ATOM 4401 C CA . ARG B 1 276 ? 4.764 78.796 -1.498 1.00 32.70 270 ARG B CA 1
ATOM 4402 C C . ARG B 1 276 ? 4.910 77.271 -1.454 1.00 32.73 270 ARG B C 1
ATOM 4403 O O . ARG B 1 276 ? 4.483 76.575 -2.366 1.00 32.65 270 ARG B O 1
ATOM 4411 N N . ASP B 1 277 ? 5.514 76.767 -0.385 1.00 34.08 271 ASP B N 1
ATOM 4412 C CA . ASP B 1 277 ? 5.662 75.330 -0.156 1.00 35.09 271 ASP B CA 1
ATOM 4413 C C . ASP B 1 277 ? 4.470 74.754 0.605 1.00 37.25 271 ASP B C 1
ATOM 4414 O O . ASP B 1 277 ? 4.426 73.570 0.896 1.00 36.54 271 ASP B O 1
ATOM 4419 N N . ILE B 1 278 ? 3.511 75.623 0.920 1.00 40.09 272 ILE B N 1
ATOM 4420 C CA . ILE B 1 278 ? 2.189 75.231 1.395 1.00 42.53 272 ILE B CA 1
ATOM 4421 C C . ILE B 1 278 ? 1.341 74.664 0.260 1.00 44.27 272 ILE B C 1
ATOM 4422 O O . ILE B 1 278 ? 0.855 73.529 0.362 1.00 47.16 272 ILE B O 1
#

Organism: Populus tremula x Populus tremuloides (NCBI:txid47664)

Secondary structure (DSSP, 8-state):
-----HHHHEEEEE-GGGEEEEGGGTEEEEEE-SS--EEEEESS-EEEEEEEEEEE---S--TTEEEEEEEE-SSSS--EEEEEEE--STTS--EEEEEEEBTTB----EEE--SS-TTTS-EEEEEEE-SSEEEEEETTEEEEEEE--GGGT---S-SS-BEEEEEEEE-TTTSSGGGTSPP-GGGPPEEEEEEEEEEEEEE--SSS---TTTT-SGGGSGGGSS--HHHHHHHHHIIIIIEEEEGGG-TTT-SS--THHHHHT--/--HHHHEEEEE-GGGEEEEGGGTEEEEEE-SS--EEEEESS-EEEEEEEEEEE---S--TTEEEEEEEE--STT--EEEEEEE--STTS--EEEEEEEBTTB----EEE--SS-TTTS-EEEEEEE-SSEEEEEETTEEEEEEE--GGGT---S-SS-BEEEEEEEE-TTTSSGGGTSPP-GGGPPEEEEEEEEEEEEEE--TT-SS-TTTTTSGGGSGGGSS--HHHHHHHHHHHHHTEEEEGGG-TTT-SS--TTTTTTT--

CATH classification: 2.60.120.200

Sequence (531 aa):
PVDVAFGRNYVPTWAFDHIKYFNGGNEIQLHLDKYTGTGFQSKGSYLFGHFSMQMKLVPGDSAGTVTAFYLSSQNSEHDEIDFEFLGNRTGQPYILQTNVFTGGKGDREQRIYLWFDPTKEFHYYSVLWNMYMIVFLVDDVPIRVFKNCKDLGVKFPFNQPMKIYSSLWNADDWATRGGLEKTDWSKAPFIASYRSFHIDGCEASVEAKFCATQGARWWDQKEFQDLDAFQYRRLSWVRQKYTIYNYCTDRSRYPSMPPECKRDRDIVAFGRNYVPTWAFDHIKYFNGGNEIQLHLDKYTGTGFQSKGSYLFGHFSMQMKLVPGDSAGTVTAFYLSSQNSEHDEIDFEFLGNRTGQPYILQTNVFTGGKGDREQRIYLWFDPTKEFHYYSVLWNMYMIVFLVDDVPIRVFKNCKDLGVKFPFNQPMKIYSSLWNADDWATRGGLEKTDWSKAPFIASYRSFHIDGCEASVEAKFCATQGARWWDQKEFQDLDAFQYRRLSWVRQKYTIYNYCTDRSRYPSMPPECKRDRDI

B-factor: mean 31.14, std 10.12, range [14.22, 73.14]

Nearest PDB structures (foldseek):
  1un1-assembly2_B  TM=9.975E-01  e=1.109E-53  Populus tremula
  2vh9-assembly2_B  TM=8.886E-01  e=2.464E-28  Tropaeolum majus
  5sv8-assembly1_A  TM=8.661E-01  e=4.456E-17  Vitis vinifera
  5dze-assembly1_A  TM=8.649E-01  e=1.933E-16  Vitis vinifera
  3d6e-assembly1_A  TM=8.090E-01  e=3.069E-12  Bacillus licheniformis

Solvent-accessible surface area: 23264 Å² total; per-residue (Å²): 90,108,84,35,33,4,42,174,26,3,56,33,62,152,22,126,110,28,7,74,103,88,120,78,4,77,24,0,42,0,21,3,38,140,185,24,0,1,6,2,40,1,118,11,11,19,12,6,0,28,0,1,0,20,1,61,2,2,80,45,19,2,0,0,0,12,0,8,1,54,0,13,6,123,74,97,117,44,8,27,0,3,1,33,0,2,2,22,69,95,60,108,52,15,25,1,6,5,6,0,47,4,25,38,111,3,52,23,38,2,49,5,83,10,24,28,44,8,31,145,91,31,28,60,0,6,1,15,0,0,49,67,2,0,2,0,28,0,54,84,7,0,3,1,1,0,27,34,0,102,102,88,70,13,123,10,0,70,85,27,4,0,56,0,29,2,29,0,115,42,14,35,112,78,2,3,143,59,8,130,35,103,13,51,76,96,116,32,72,3,48,1,8,0,95,0,0,18,26,43,12,0,115,4,63,66,166,34,75,141,14,103,66,78,38,81,60,103,0,11,82,144,117,63,71,63,14,81,67,76,49,22,136,24,1,54,100,0,25,130,118,23,34,86,61,14,1,1,69,29,115,111,102,35,103,97,51,13,61,4,0,101,104,0,114,3,114,95,34,6,43,170,21,3,56,27,56,14,15,86,110,25,6,78,107,87,119,76,7,77,24,0,39,0,24,4,39,118,68,7,13,8,3,1,24,0,111,21,8,11,0,1,0,48,1,8,0,29,1,50,1,3,77,44,20,2,0,0,0,0,0,2,1,52,0,10,10,96,67,114,103,36,4,26,0,3,1,22,0,2,2,22,67,94,80,110,60,12,26,1,6,3,5,0,48,3,24,31,110,3,58,23,38,3,49,3,81,21,82,45,77,10,29,157,82,18,33,100,0,8,0,14,0,1,62,110,3,0,2,0,25,0,51,94,13,0,3,1,0,0,20,23,0,148,102,77,70,13,136,10,0,100,38,30,4,0,40,0,36,2,22,1,74,52,3,37,107,70,2,2,146,58,8,126,35,104,13,47,74,94,113,33,75,3,48,1,4,0,87,22,0,69,27,42,10,5,132,15,79,81,154,29,117,148,4,96,61,71,45,84,62,103,1,23,76,150,129,63,53,63,15,80,62,125,53,24,142,76,1,54,163,3,24,128,146,66,34,84,60,16,1,0,72,32,106,116,88,42,113,84,82,13,77,2,0,124,88,1,119,2,103

Radius of gyration: 27.07 Å; Cα contacts (8 Å, |Δi|>4): 1341; chains: 2; bounding box: 77×71×54 Å